Protein AF-0000000078794567 (afdb_homodimer)

InterPro domains:
  IPR002491 ABC transporter periplasmic binding domain [PF01497] (102-334)
  IPR002491 ABC transporter periplasmic binding domain [PS50983] (96-369)
  IPR050902 ABC Transporter Solute-Binding [PTHR30535] (88-381)

pLDDT: mean 87.35, std 18.37, range [18.69, 98.94]

Organism: Cecembia lonarensis (strain CCUG 58316 / KCTC 22772 / LW9) (NCBI:txid1225176)

Nearest PDB structures (foldseek):
  4hn9-assembly1_A  TM=7.621E-01  e=6.171E-12  Lachnospira eligens ATCC 27750
  5y8b-assembly1_A  TM=7.546E-01  e=1.770E-10  Roseiflexus sp. RS-1
  2rg7-assembly1_C  TM=8.162E-01  e=7.725E-09  Shigella dysenteriae
  5y8a-assembly2_B  TM=7.034E-01  e=7.920E-10  Burkholderia cenocepacia J2315
  6all-assembly1_A  TM=6.369E-01  e=7.026E-10  Bacillus anthracis str. 'Ames Ancestor'

Foldseek 3Di:
DDDDDDDDDPPPPPPPPPPPPVCPPDFPPLPFPWAWDDDDAADQKTWTDGDQKIKMWGQPLDPDGDGTAIEIEGAAPPGDDGDHDHLAYFYPQFQAEEEEFLQCQVLCVLLVNLLNYAEYAPPLQHFDPVNVVCVVVVRHDHQYDDPVSNLVVVLVVVGSAYEDEPDVDDCVSSVVCSVSRHHYHGDRLQLRLELLNLQLCSCVVCNSNVNNVSSVVLSVVLVVLQVVLLVLQVPDPDDAAEEEEFDDDPQWTKDAALSANVNNLCVSLRHNYQRNVGHDHGIDTHGPVVCCVRAQAGQAYEALDPQQALVSSCVVPVSVCSRPNSVVQRYKHQQPRAGPSGHQVCRNCCSNRVSLVSNLSNCSRPVPSPVPDDRDGMDGHHHD/DDDPDDDDDPPPPPVPPPPCPVCPPDFPPLPFPWAWDDDDAADQKTWIDGDQKIKMWGQPLDPDGDGTAIEIEGAAPPGDDGDHDHLAYFYPQFQAEEEEFLQCQVLCVLLVNLLNYAEYAPPLQHFDPVNVVCVVVVRHDHQYDDPVSNLVVVLVVVGSAYEDEPDVDDCVSSVVCSVSNHHYHGDRLQLRLELLNLQLCSCVVCNSNVNNVSSVVLSVVLVVLQVVLLVLQVPDPDDAAEEEEFDDDPQWTKDAALSANVNNLCVSLRHNYQRNVGHDHGIDTHGPVVCCVRAQAGQAYEALDPQQALVSSCVVPVSVCSRPNSVVQRYKHQQPRAGPSGHQVCRNCCSNRVSLVSNLSNCSRPVPSPVPDDRDGMDGHHHD

Radius of gyration: 31.12 Å; Cα contacts (8 Å, |Δi|>4): 1526; chains: 2; bounding box: 107×86×97 Å

Secondary structure (DSSP, 8-state):
--------------------------S----S-PEEE--SS--SEEEEE-SSEEEEEES-SSSS--PPEEEEEESSTTSPPPSS--SEEEESSP--EEES-GGGHHHHHHTT-GGGEEEES-GGG---HHHHHHHHTT-SEE--SSHHHHHHHHHHT--SEEEB--TT--THHHHHHHHTT-B--B--GGG--SHHHHHTTHHHHHHHTT-HHHHHHHHHHHHHHHHHHHHHHHT----PPEEEE-EEETTEEEEE-TTSHHHHHHHHTT-EETTTTS--SSEEEE-HHHHHHHHTT-SEEE--TT-SBHHHHHHH-GGGGGSHHHHTT-EEES-SSB-TTS-BHHHHHTTT-HHHHHHHHHHHH-GGGSTTPPPSS-EEPB--/--------------------------S----S--EEE--SS--SEEEEE-SSEEEEEES-SSSS--PPEEEEEESSTTS---SS--SEEEESSP--EEESSGGGHHHHHHTT-GGGEEEES-GGG---HHHHHHHHTT-SEE--SSHHHHHHHHHHT--SEEEB--TT--THHHHHHHHTT-B--B--GGG--SHHHHHTTHHHHHHHTT-HHHHHHHHHHHHHHHHHHHHHHHT----PPEEEE-EEETTEEEEE-TTSHHHHHHHHTT-EETTTTS--SSEEEE-HHHHHHHHTT-SEEE--TT-SBHHHHHHH-GGGGGSHHHHTT-EEES-SSB-TTS-BHHHHHTTT-HHHHHHHHHHHH-GGGSTTPPPSS-EEPB--

Sequence (768 aa):
MSGLLSKTILLIIFSISFLLFSCHAPPGKLDVDLEEIPMEFAKGFKVFQGNGYKLIEVSQAFPGSHEPFRYLIKEDKESDKPQGKFDAVITLPVEKVILTSTTHIPHLEYLDQSELLVGFPNLDLISSEKVRDLIAQNRIKDLGRGAQTNFELAVDLEPDLIMISTLGEDLRSLELFKQAGIAAPINGEYLEQHPLGRAEWVKFTGTLLGKWEKANSIFEAIKMAYLNASELIQDGENIKPTVISGIMYNDIWYAPGAESWGAQLLEAAGGDYIFKTQPGTGSLQLSYEYVLEKAQDASIWIGAADHKTLFDMGQADPRYQYFKAFQEGKVYTYTLKKGATGGIEYFELGYLRPDLILQDLIKILYPEQLPNYSLYFYTRLDEKMSGLLSKTILLIIFSISFLLFSCHAPPGKLDVDLEEIPMEFAKGFKVFQGNGYKLIEVSQAFPGSHEPFRYLIKEDKESDKPQGKFDAVITLPVEKVILTSTTHIPHLEYLDQSELLVGFPNLDLISSEKVRDLIAQNRIKDLGRGAQTNFELAVDLEPDLIMISTLGEDLRSLELFKQAGIAAPINGEYLEQHPLGRAEWVKFTGTLLGKWEKANSIFEAIKMAYLNASELIQDGENIKPTVISGIMYNDIWYAPGAESWGAQLLEAAGGDYIFKTQPGTGSLQLSYEYVLEKAQDASIWIGAADHKTLFDMGQADPRYQYFKAFQEGKVYTYTLKKGATGGIEYFELGYLRPDLILQDLIKILYPEQLPNYSLYFYTRLDEK

Solvent-accessible surface area (backbone atoms only — not comparable to full-atom values): 41104 Å² total; per-residue (Å²): 132,92,84,87,82,84,82,87,82,84,74,78,75,74,75,76,76,74,74,71,71,71,71,70,64,67,77,75,74,64,84,62,81,60,44,75,53,84,68,91,59,38,77,39,55,46,40,27,42,44,82,48,32,37,38,37,38,30,52,30,46,51,93,70,89,59,81,57,47,32,38,39,34,27,62,32,86,80,38,69,77,74,80,77,87,58,73,27,70,40,58,38,80,64,67,33,31,29,47,63,42,56,54,54,50,48,47,31,50,78,68,73,43,53,84,30,43,42,32,30,61,46,62,51,58,51,35,51,66,72,59,47,52,40,42,74,66,66,54,38,44,67,24,41,55,35,64,68,48,29,50,55,49,46,59,72,66,62,41,55,30,35,44,36,55,43,61,55,47,72,72,63,62,55,56,55,34,50,73,69,70,32,24,59,55,62,51,26,46,86,73,39,37,51,54,62,14,25,22,44,44,36,36,58,54,14,49,73,57,73,34,43,68,60,24,47,51,54,38,50,54,46,48,49,51,32,53,56,51,41,56,72,55,69,77,59,93,61,84,57,52,33,31,36,59,37,52,80,50,92,79,26,28,38,23,60,5,34,50,6,41,64,34,44,46,42,46,57,35,44,36,38,51,68,50,60,82,42,84,36,65,48,71,38,72,25,26,58,70,43,49,42,29,72,37,27,76,22,58,30,31,47,48,54,47,58,53,74,21,46,50,54,43,34,67,48,39,61,75,54,58,68,23,42,11,53,68,69,51,37,32,27,21,50,62,58,38,59,22,95,62,66,10,46,35,45,69,24,43,34,51,57,40,38,33,57,54,35,47,32,46,27,34,70,74,37,45,80,81,38,70,85,65,73,66,64,38,47,39,71,37,40,64,115,136,75,94,80,74,93,82,86,82,82,76,78,76,75,75,76,76,72,74,72,71,70,70,70,66,65,77,75,74,63,84,62,82,61,44,76,53,85,68,91,60,39,76,39,52,48,40,27,44,43,81,51,30,37,39,37,37,31,50,30,44,50,93,68,90,61,80,56,45,34,37,40,34,25,62,32,86,80,37,68,78,75,80,78,87,59,76,27,71,38,58,38,79,63,68,32,32,28,49,63,44,56,55,54,49,47,47,30,51,77,67,72,42,53,83,28,45,40,32,30,60,47,64,52,57,52,35,54,63,70,58,48,51,39,44,75,67,66,54,39,44,65,26,41,54,35,64,66,49,29,50,56,49,46,57,73,65,63,41,55,31,35,44,36,55,43,62,56,49,70,71,63,61,55,55,53,34,50,73,69,69,32,24,58,55,64,53,27,45,87,73,39,36,50,54,61,14,26,22,44,45,36,37,57,55,15,48,73,57,74,33,43,68,60,25,48,52,54,38,50,53,45,48,49,51,30,53,56,51,40,56,72,54,69,78,58,92,61,83,56,53,34,28,37,60,39,51,80,50,90,78,28,28,38,22,61,6,34,51,5,41,64,35,45,45,41,46,57,36,46,36,38,51,67,48,59,83,41,82,36,66,47,73,38,72,27,26,57,70,43,50,42,30,72,38,27,75,22,57,31,31,47,48,53,46,58,54,74,20,46,50,54,43,34,66,50,38,60,75,54,58,69,23,43,11,53,69,70,50,37,31,27,22,50,62,58,37,59,21,94,62,65,11,47,36,44,70,22,43,33,53,59,40,39,34,57,53,35,48,30,46,26,32,72,75,38,45,80,82,38,72,86,63,73,67,63,35,48,37,71,37,40,65,116

Structure (mmCIF, N/CA/C/O backbone):
data_AF-0000000078794567-model_v1
#
loop_
_entity.id
_entity.type
_entity.pdbx_description
1 polymer 'ABC-type Fe3+-citrate transport system, periplasmic component'
#
loop_
_atom_site.group_PDB
_atom_site.id
_atom_site.type_symbol
_atom_site.label_atom_id
_atom_site.label_alt_id
_atom_site.label_comp_id
_atom_site.label_asym_id
_atom_site.label_entity_id
_atom_site.label_seq_id
_atom_site.pdbx_PDB_ins_code
_atom_site.Cartn_x
_atom_site.Cartn_y
_atom_site.Cartn_z
_atom_site.occupancy
_atom_site.B_iso_or_equiv
_atom_site.auth_seq_id
_atom_site.auth_comp_id
_atom_site.auth_asym_id
_atom_site.auth_atom_id
_atom_site.pdbx_PDB_model_num
ATOM 1 N N . MET A 1 1 ? 67.062 -37.75 40.406 1 19.44 1 MET A N 1
ATOM 2 C CA . MET A 1 1 ? 66.938 -37 41.656 1 19.44 1 MET A CA 1
ATOM 3 C C . MET A 1 1 ? 65.5 -36.5 41.812 1 19.44 1 MET A C 1
ATOM 5 O O . MET A 1 1 ? 64.75 -36.469 40.844 1 19.44 1 MET A O 1
ATOM 9 N N . SER A 1 2 ? 65.438 -35.344 42.5 1 19.73 2 SER A N 1
ATOM 10 C CA . SER A 1 2 ? 64.5 -34.938 43.5 1 19.73 2 SER A CA 1
ATOM 11 C C . SER A 1 2 ? 63.094 -34.719 42.938 1 19.73 2 SER A C 1
ATOM 13 O O . SER A 1 2 ? 62.969 -34.531 41.719 1 19.73 2 SER A O 1
ATOM 15 N N . GLY A 1 3 ? 62.125 -34.375 43.781 1 19.98 3 GLY A N 1
ATOM 16 C CA . GLY A 1 3 ? 60.875 -34.531 44.5 1 19.98 3 GLY A CA 1
ATOM 17 C C . GLY A 1 3 ? 59.75 -33.688 43.906 1 19.98 3 GLY A C 1
ATOM 18 O O . GLY A 1 3 ? 58.688 -34.219 43.625 1 19.98 3 GLY A O 1
ATOM 19 N N . LEU A 1 4 ? 59.531 -32.562 44.688 1 22.3 4 LEU A N 1
ATOM 20 C CA . LEU A 1 4 ? 58.406 -31.969 45.406 1 22.3 4 LEU A CA 1
ATOM 21 C C . LEU A 1 4 ? 57.531 -31.156 44.438 1 22.3 4 LEU A C 1
ATOM 23 O O . LEU A 1 4 ? 58 -30.203 43.812 1 22.3 4 LEU A O 1
ATOM 27 N N . LEU A 1 5 ? 56.375 -31.672 44.031 1 24.12 5 LEU A N 1
ATOM 28 C CA . LEU A 1 5 ? 55.062 -31.547 43.406 1 24.12 5 LEU A CA 1
ATOM 29 C C . LEU A 1 5 ? 54.344 -30.281 43.875 1 24.12 5 LEU A C 1
ATOM 31 O O . LEU A 1 5 ? 53.969 -30.172 45.031 1 24.12 5 LEU A O 1
ATOM 35 N N . SER A 1 6 ? 54.812 -29.094 43.469 1 23.38 6 SER A N 1
ATOM 36 C CA . SER A 1 6 ? 54.469 -27.719 43.781 1 23.38 6 SER A CA 1
ATOM 37 C C . SER A 1 6 ? 52.969 -27.531 43.938 1 23.38 6 SER A C 1
ATOM 39 O O . SER A 1 6 ? 52.188 -28.125 43.219 1 23.38 6 SER A O 1
ATOM 41 N N . LYS A 1 7 ? 52.469 -26.719 45 1 22.36 7 LYS A N 1
ATOM 42 C CA . LYS A 1 7 ? 51.438 -26.234 45.906 1 22.36 7 LYS A CA 1
ATOM 43 C C . LYS A 1 7 ? 50.219 -25.75 45.156 1 22.36 7 LYS A C 1
ATOM 45 O O . LYS A 1 7 ? 49.094 -26.156 45.438 1 22.36 7 LYS A O 1
ATOM 50 N N . THR A 1 8 ? 50.094 -24.359 44.875 1 22.56 8 THR A N 1
ATOM 51 C CA . THR A 1 8 ? 49.219 -23.406 45.531 1 22.56 8 THR A CA 1
ATOM 52 C C . THR A 1 8 ? 47.844 -23.391 44.875 1 22.56 8 THR A C 1
ATOM 54 O O . THR A 1 8 ? 47.688 -23.844 43.75 1 22.56 8 THR A O 1
ATOM 57 N N . ILE A 1 9 ? 46.969 -22.203 45.219 1 24.5 9 ILE A N 1
ATOM 58 C CA . ILE A 1 9 ? 45.75 -21.641 45.781 1 24.5 9 ILE A CA 1
ATOM 59 C C . ILE A 1 9 ? 44.75 -21.297 44.688 1 24.5 9 ILE A C 1
ATOM 61 O O . ILE A 1 9 ? 45.031 -20.453 43.812 1 24.5 9 ILE A O 1
ATOM 65 N N . LEU A 1 10 ? 44.125 -22.312 44.094 1 26.8 10 LEU A N 1
ATOM 66 C CA . LEU A 1 10 ? 42.969 -22.234 43.219 1 26.8 10 LEU A CA 1
ATOM 67 C C . LEU A 1 10 ? 41.906 -21.281 43.781 1 26.8 10 LEU A C 1
ATOM 69 O O . LEU A 1 10 ? 41.188 -21.641 44.75 1 26.8 10 LEU A O 1
ATOM 73 N N . LEU A 1 11 ? 42.344 -19.969 44.125 1 25.52 11 LEU A N 1
ATOM 74 C CA . LEU A 1 11 ? 41.344 -19.031 44.656 1 25.52 11 LEU A CA 1
ATOM 75 C C . LEU A 1 11 ? 40.125 -18.969 43.75 1 25.52 11 LEU A C 1
ATOM 77 O O . LEU A 1 11 ? 40.219 -18.844 42.531 1 25.52 11 LEU A O 1
ATOM 81 N N . ILE A 1 12 ? 39.031 -19.5 44.312 1 29.25 12 ILE A N 1
ATOM 82 C CA . ILE A 1 12 ? 37.594 -19.547 44.031 1 29.25 12 ILE A CA 1
ATOM 83 C C . ILE A 1 12 ? 37.062 -18.141 43.75 1 29.25 12 ILE A C 1
ATOM 85 O O . ILE A 1 12 ? 36.938 -17.312 44.656 1 29.25 12 ILE A O 1
ATOM 89 N N . ILE A 1 13 ? 37.625 -17.375 42.75 1 30.06 13 ILE A N 1
ATOM 90 C CA . ILE A 1 13 ? 37.062 -16.031 42.531 1 30.06 13 ILE A CA 1
ATOM 91 C C . ILE A 1 13 ? 35.594 -16.141 42.219 1 30.06 13 ILE A C 1
ATOM 93 O O . ILE A 1 13 ? 35.188 -16.734 41.219 1 30.06 13 ILE A O 1
ATOM 97 N N . PHE A 1 14 ? 34.75 -16.344 43.281 1 31.16 14 PHE A N 1
ATOM 98 C CA . PHE A 1 14 ? 33.312 -16.156 43.281 1 31.16 14 PHE A CA 1
ATOM 99 C C . PHE A 1 14 ? 32.906 -14.844 42.625 1 31.16 14 PHE A C 1
ATOM 101 O O . PHE A 1 14 ? 33.156 -13.766 43.188 1 31.16 14 PHE A O 1
ATOM 108 N N . SER A 1 15 ? 33.156 -14.695 41.344 1 29.98 15 SER A N 1
ATOM 109 C CA . SER A 1 15 ? 32.719 -13.484 40.656 1 29.98 15 SER A CA 1
ATOM 110 C C . SER A 1 15 ? 31.25 -13.18 40.906 1 29.98 15 SER A C 1
ATOM 112 O O . SER A 1 15 ? 30.391 -14.016 40.625 1 29.98 15 SER A O 1
ATOM 114 N N . ILE A 1 16 ? 30.922 -12.414 42 1 33.38 16 ILE A N 1
ATOM 115 C CA . ILE A 1 16 ? 29.688 -11.734 42.344 1 33.38 16 ILE A CA 1
ATOM 116 C C . ILE A 1 16 ? 29.125 -11.023 41.125 1 33.38 16 ILE A C 1
ATOM 118 O O . ILE A 1 16 ? 29.75 -10.117 40.562 1 33.38 16 ILE A O 1
ATOM 122 N N . SER A 1 17 ? 28.531 -11.852 40.25 1 32.5 17 SER A N 1
ATOM 123 C CA . SER A 1 17 ? 27.719 -11.289 39.156 1 32.5 17 SER A CA 1
ATOM 124 C C . SER A 1 17 ? 26.797 -10.18 39.688 1 32.5 17 SER A C 1
ATOM 126 O O . SER A 1 17 ? 25.906 -10.438 40.5 1 32.5 17 SER A O 1
ATOM 128 N N . PHE A 1 18 ? 27.344 -8.953 39.969 1 33.22 18 PHE A N 1
ATOM 129 C CA . PHE A 1 18 ? 26.562 -7.758 40.25 1 33.22 18 PHE A CA 1
ATOM 130 C C . PHE A 1 18 ? 25.453 -7.598 39.219 1 33.22 18 PHE A C 1
ATOM 132 O O . PHE A 1 18 ? 25.719 -7.355 38.031 1 33.22 18 PHE A O 1
ATOM 139 N N . LEU A 1 19 ? 24.406 -8.375 39.438 1 33.16 19 LEU A N 1
ATOM 140 C CA . LEU A 1 19 ? 23.125 -8.047 38.812 1 33.16 19 LEU A CA 1
ATOM 141 C C . LEU A 1 19 ? 22.844 -6.551 38.906 1 33.16 19 LEU A C 1
ATOM 143 O O . LEU A 1 19 ? 22.594 -6.031 40 1 33.16 19 LEU A O 1
ATOM 147 N N . LEU A 1 20 ? 23.641 -5.73 38.156 1 32.75 20 LEU A N 1
ATOM 148 C CA . LEU A 1 20 ? 23.203 -4.348 38.031 1 32.75 20 LEU A CA 1
ATOM 149 C C . LEU A 1 20 ? 21.734 -4.285 37.594 1 32.75 20 LEU A C 1
ATOM 151 O O . LEU A 1 20 ? 21.391 -4.621 36.469 1 32.75 20 LEU A O 1
ATOM 155 N N . PHE A 1 21 ? 20.844 -4.727 38.531 1 34.91 21 PHE A N 1
ATOM 156 C CA . PHE A 1 21 ? 19.5 -4.195 38.344 1 34.91 21 PHE A CA 1
ATOM 157 C C . PHE A 1 21 ? 19.547 -2.711 38 1 34.91 21 PHE A C 1
ATOM 159 O O . PHE A 1 21 ? 19.922 -1.882 38.844 1 34.91 21 PHE A O 1
ATOM 166 N N . SER A 1 22 ? 19.953 -2.445 36.75 1 34.28 22 SER A N 1
ATOM 167 C CA . SER A 1 22 ? 19.719 -1.083 36.281 1 34.28 22 SER A CA 1
ATOM 168 C C . SER A 1 22 ? 18.344 -0.588 36.719 1 34.28 22 SER A C 1
ATOM 170 O O . SER A 1 22 ? 17.328 -1.187 36.344 1 34.28 22 SER A O 1
ATOM 172 N N . CYS A 1 23 ? 18.219 -0.195 38 1 35.28 23 CYS A N 1
ATOM 173 C CA . CYS A 1 23 ? 17.109 0.668 38.375 1 35.28 23 CYS A CA 1
ATOM 174 C C . CYS A 1 23 ? 16.797 1.663 37.25 1 35.28 23 CYS A C 1
ATOM 176 O O . CYS A 1 23 ? 17.5 2.666 37.094 1 35.28 23 CYS A O 1
ATOM 178 N N . HIS A 1 24 ? 16.516 1.134 36.094 1 33.66 24 HIS A N 1
ATOM 179 C CA . HIS A 1 24 ? 15.875 2.172 35.281 1 33.66 24 HIS A CA 1
ATOM 180 C C . HIS A 1 24 ? 14.914 3.006 36.125 1 33.66 24 HIS A C 1
ATOM 182 O O . HIS A 1 24 ? 13.914 2.49 36.625 1 33.66 24 HIS A O 1
ATOM 188 N N . ALA A 1 25 ? 15.43 3.941 36.906 1 35.47 25 ALA A N 1
ATOM 189 C CA . ALA A 1 25 ? 14.57 4.891 37.594 1 35.47 25 ALA A CA 1
ATOM 190 C C . ALA A 1 25 ? 13.328 5.23 36.781 1 35.47 25 ALA A C 1
ATOM 192 O O . ALA A 1 25 ? 13.422 5.453 35.594 1 35.47 25 ALA A O 1
ATOM 193 N N . PRO A 1 26 ? 12.156 4.805 37.281 1 40.25 26 PRO A N 1
ATOM 194 C CA . PRO A 1 26 ? 10.984 5.336 36.594 1 40.25 26 PRO A CA 1
ATOM 195 C C . PRO A 1 26 ? 11.195 6.77 36.094 1 40.25 26 PRO A C 1
ATOM 197 O O . PRO A 1 26 ? 12.008 7.508 36.656 1 40.25 26 PRO A O 1
ATOM 200 N N . PRO A 1 27 ? 10.938 7.105 34.906 1 40.16 27 PRO A N 1
ATOM 201 C CA . PRO A 1 27 ? 11.047 8.531 34.562 1 40.16 27 PRO A CA 1
ATOM 202 C C . PRO A 1 27 ? 10.656 9.438 35.719 1 40.16 27 PRO A C 1
ATOM 204 O O . PRO A 1 27 ? 9.867 9.047 36.562 1 40.16 27 PRO A O 1
ATOM 207 N N . GLY A 1 28 ? 11.617 10.195 36.281 1 39 28 GLY A N 1
ATOM 208 C CA . GLY A 1 28 ? 11.422 11.133 37.375 1 39 28 GLY A CA 1
ATOM 209 C C . GLY A 1 28 ? 10.008 11.672 37.438 1 39 28 GLY A C 1
ATOM 210 O O . GLY A 1 28 ? 9.469 12.172 36.469 1 39 28 GLY A O 1
ATOM 211 N N . LYS A 1 29 ? 9.18 11.156 38.312 1 45.62 29 LYS A N 1
ATOM 212 C CA . LYS A 1 29 ? 7.926 11.805 38.656 1 45.62 29 LYS A CA 1
ATOM 213 C C . LYS A 1 29 ? 8.094 13.32 38.75 1 45.62 29 LYS A C 1
ATOM 215 O O . LYS A 1 29 ? 8.977 13.82 39.438 1 45.62 29 LYS A O 1
ATOM 220 N N . LEU A 1 30 ? 7.906 13.984 37.594 1 51.41 30 LEU A N 1
ATOM 221 C CA . LEU A 1 30 ? 7.766 15.43 37.75 1 51.41 30 LEU A CA 1
ATOM 222 C C . LEU A 1 30 ? 7.023 15.781 39.031 1 51.41 30 LEU A C 1
ATOM 224 O O . LEU A 1 30 ? 5.891 15.344 39.25 1 51.41 30 LEU A O 1
ATOM 228 N N . ASP A 1 31 ? 7.621 15.953 40.062 1 47.97 31 ASP A N 1
ATOM 229 C CA . ASP A 1 31 ? 7.125 16.422 41.375 1 47.97 31 ASP A CA 1
ATOM 230 C C . ASP A 1 31 ? 6.312 17.703 41.219 1 47.97 31 ASP A C 1
ATOM 232 O O . ASP A 1 31 ? 6.133 18.453 42.188 1 47.97 31 ASP A O 1
ATOM 236 N N . VAL A 1 32 ? 6.234 18.328 40 1 58.25 32 VAL A N 1
ATOM 237 C CA . VAL A 1 32 ? 5.645 19.656 40 1 58.25 32 VAL A CA 1
ATOM 238 C C . VAL A 1 32 ? 4.137 19.562 39.781 1 58.25 32 VAL A C 1
ATOM 240 O O . VAL A 1 32 ? 3.641 18.562 39.25 1 58.25 32 VAL A O 1
ATOM 243 N N . ASP A 1 33 ? 3.365 20.344 40.5 1 75.12 33 ASP A N 1
ATOM 244 C CA . ASP A 1 33 ? 1.924 20.562 40.438 1 75.12 33 ASP A CA 1
ATOM 245 C C . ASP A 1 33 ? 1.47 20.781 39 1 75.12 33 ASP A C 1
ATOM 247 O O . ASP A 1 33 ? 1.501 21.906 38.5 1 75.12 33 ASP A O 1
ATOM 251 N N . LEU A 1 34 ? 1.447 19.781 38.188 1 87.56 34 LEU A N 1
ATOM 252 C CA . LEU A 1 34 ? 0.958 19.828 36.812 1 87.56 34 LEU A CA 1
ATOM 253 C C . LEU A 1 34 ? -0.51 19.422 36.719 1 87.56 34 LEU A C 1
ATOM 255 O O . LEU A 1 34 ? -0.924 18.469 37.406 1 87.56 34 LEU A O 1
ATOM 259 N N . GLU A 1 35 ? -1.29 20.281 36.062 1 94.25 35 GLU A N 1
ATOM 260 C CA . GLU A 1 35 ? -2.684 19.953 35.781 1 94.25 35 GLU A CA 1
ATOM 261 C C . GLU A 1 35 ? -2.869 19.547 34.344 1 94.25 35 GLU A C 1
ATOM 263 O O . GLU A 1 35 ? -2.562 20.328 33.438 1 94.25 35 GLU A O 1
ATOM 268 N N . GLU A 1 36 ? -3.352 18.344 34.125 1 96.38 36 GLU A N 1
ATOM 269 C CA . GLU A 1 36 ? -3.582 17.875 32.75 1 96.38 36 GLU A CA 1
ATOM 270 C C . GLU A 1 36 ? -4.785 18.578 32.125 1 96.38 36 GLU A C 1
ATOM 272 O O . GLU A 1 36 ? -5.832 18.719 32.781 1 96.38 36 GLU A O 1
ATOM 277 N N . ILE A 1 37 ? -4.641 19.109 30.969 1 97.44 37 ILE A N 1
ATOM 278 C CA . ILE A 1 37 ? -5.734 19.625 30.156 1 97.44 37 ILE A CA 1
ATOM 279 C C . ILE A 1 37 ? -6.254 18.531 29.234 1 97.44 37 ILE A C 1
ATOM 281 O O . ILE A 1 37 ? -5.57 18.125 28.297 1 97.44 37 ILE A O 1
ATOM 285 N N . PRO A 1 38 ? -7.422 18.062 29.391 1 96.06 38 PRO A N 1
ATOM 286 C CA . PRO A 1 38 ? -7.898 16.875 28.688 1 96.06 38 PRO A CA 1
ATOM 287 C C . PRO A 1 38 ? -8.148 17.125 27.203 1 96.06 38 PRO A C 1
ATOM 289 O O . PRO A 1 38 ? -8.688 18.172 26.844 1 96.06 38 PRO A O 1
ATOM 292 N N . MET A 1 39 ? -7.691 16.219 26.375 1 98.06 39 MET A N 1
ATOM 293 C CA . MET A 1 39 ? -8.102 16.125 24.984 1 98.06 39 MET A CA 1
ATOM 294 C C . MET A 1 39 ? -9.391 15.328 24.844 1 98.06 39 MET A C 1
ATOM 296 O O . MET A 1 39 ? -9.703 14.492 25.688 1 98.06 39 MET A O 1
ATOM 300 N N . GLU A 1 40 ? -10.125 15.625 23.812 1 98.25 40 GLU A N 1
ATOM 301 C CA . GLU A 1 40 ? -11.414 14.945 23.656 1 98.25 40 GLU A CA 1
ATOM 302 C C . GLU A 1 40 ? -11.281 13.719 22.75 1 98.25 40 GLU A C 1
ATOM 304 O O . GLU A 1 40 ? -11.898 12.688 23 1 98.25 40 GLU A O 1
ATOM 309 N N . PHE A 1 41 ? -10.492 13.812 21.719 1 98.38 41 PHE A N 1
ATOM 310 C CA . PHE A 1 41 ? -10.43 12.742 20.734 1 98.38 41 PHE A CA 1
ATOM 311 C C . PHE A 1 41 ? -8.992 12.305 20.5 1 98.38 41 PHE A C 1
ATOM 313 O O . PHE A 1 41 ? -8.719 11.117 20.281 1 98.38 41 PHE A O 1
ATOM 320 N N . ALA A 1 42 ? -8.047 13.258 20.531 1 98.5 42 ALA A N 1
ATOM 321 C CA . ALA A 1 42 ? -6.645 12.953 20.25 1 98.5 42 ALA A CA 1
ATOM 322 C C . ALA A 1 42 ? -6.059 12.023 21.312 1 98.5 42 ALA A C 1
ATOM 324 O O . ALA A 1 42 ? -6.289 12.219 22.516 1 98.5 42 ALA A O 1
ATOM 325 N N . LYS A 1 43 ? -5.285 11.055 20.875 1 97.5 43 LYS A N 1
ATOM 326 C CA . LYS A 1 43 ? -4.691 10.086 21.781 1 97.5 43 LYS A CA 1
ATOM 327 C C . LYS A 1 43 ? -3.17 10.195 21.797 1 97.5 43 LYS A C 1
ATOM 329 O O . LYS A 1 43 ? -2.51 9.711 22.719 1 97.5 43 LYS A O 1
ATOM 334 N N . GLY A 1 44 ? -2.645 10.852 20.812 1 98.06 44 GLY A N 1
ATOM 335 C CA . GLY A 1 44 ? -1.212 10.773 20.562 1 98.06 44 GLY A CA 1
ATOM 336 C C . GLY A 1 44 ? -0.42 11.789 21.375 1 98.06 44 GLY A C 1
ATOM 337 O O . GLY A 1 44 ? 0.812 11.742 21.391 1 98.06 44 GLY A O 1
ATOM 338 N N . PHE A 1 45 ? -1.164 12.742 22.062 1 98.5 45 PHE A N 1
ATOM 339 C CA . PHE A 1 45 ? -0.455 13.711 22.891 1 98.5 45 PHE A CA 1
ATOM 340 C C . PHE A 1 45 ? -1.314 14.156 24.062 1 98.5 45 PHE A C 1
ATOM 342 O O . PHE A 1 45 ? -2.527 13.938 24.078 1 98.5 45 PHE A O 1
ATOM 349 N N . LYS A 1 46 ? -0.611 14.695 25.031 1 98.44 46 LYS A N 1
ATOM 350 C CA . LYS A 1 46 ? -1.228 15.297 26.219 1 98.44 46 LYS A CA 1
ATOM 351 C C . LYS A 1 46 ? -0.621 16.672 26.516 1 98.44 46 LYS A C 1
ATOM 353 O O . LYS A 1 46 ? 0.519 16.938 26.125 1 98.44 46 LYS A O 1
ATOM 358 N N . VAL A 1 47 ? -1.439 17.5 27.156 1 98.38 47 VAL A N 1
ATOM 359 C CA . VAL A 1 47 ? -0.985 18.828 27.578 1 98.38 47 VAL A CA 1
ATOM 360 C C . VAL A 1 47 ? -1.211 19 29.078 1 98.38 47 VAL A C 1
ATOM 362 O O . VAL A 1 47 ? -2.26 18.625 29.594 1 98.38 47 VAL A O 1
ATOM 365 N N . PHE A 1 48 ? -0.189 19.531 29.672 1 97.19 48 PHE A N 1
ATOM 366 C CA . PHE A 1 48 ? -0.247 19.828 31.094 1 97.19 48 PHE A CA 1
ATOM 367 C C . PHE A 1 48 ? 0.034 21.312 31.344 1 97.19 48 PHE A C 1
ATOM 369 O O . PHE A 1 48 ? 0.901 21.906 30.703 1 97.19 48 PHE A O 1
ATOM 376 N N . GLN A 1 49 ? -0.789 21.891 32.312 1 96.12 49 GLN A N 1
ATOM 377 C CA . GLN A 1 49 ? -0.567 23.266 32.719 1 96.12 49 GLN A CA 1
ATOM 378 C C . GLN A 1 49 ? 0.241 23.328 34 1 96.12 49 GLN A C 1
ATOM 380 O O . GLN A 1 49 ? -0.119 22.688 35 1 96.12 49 GLN A O 1
ATOM 385 N N . GLY A 1 50 ? 1.362 24.031 33.969 1 93.31 50 GLY A N 1
ATOM 386 C CA . GLY A 1 50 ? 2.135 24.375 35.125 1 93.31 50 GLY A CA 1
ATOM 387 C C . GLY A 1 50 ? 2.096 25.859 35.469 1 93.31 50 GLY A C 1
ATOM 388 O O . GLY A 1 50 ? 1.253 26.594 34.969 1 93.31 50 GLY A O 1
ATOM 389 N N . ASN A 1 51 ? 2.938 26.172 36.469 1 91.88 51 ASN A N 1
ATOM 390 C CA . ASN A 1 51 ? 3.049 27.578 36.812 1 91.88 51 ASN A CA 1
ATOM 391 C C . ASN A 1 51 ? 3.982 28.328 35.875 1 91.88 51 ASN A C 1
ATOM 393 O O . ASN A 1 51 ? 5.199 28.312 36.062 1 91.88 51 ASN A O 1
ATOM 397 N N . GLY A 1 52 ? 3.395 29.047 34.969 1 93.31 52 GLY A N 1
ATOM 398 C CA . GLY A 1 52 ? 4.172 29.844 34.031 1 93.31 52 GLY A CA 1
ATOM 399 C C . GLY A 1 52 ? 4.656 29.047 32.844 1 93.31 52 GLY A C 1
ATOM 400 O O . GLY A 1 52 ? 5.527 29.5 32.094 1 93.31 52 GLY A O 1
ATOM 401 N N . TYR A 1 53 ? 4.168 27.812 32.656 1 95.81 53 TYR A N 1
ATOM 402 C CA . TYR A 1 53 ? 4.578 26.984 31.531 1 95.81 53 TYR A CA 1
ATOM 403 C C . TYR A 1 53 ? 3.533 25.922 31.219 1 95.81 53 TYR A C 1
ATOM 405 O O . TYR A 1 53 ? 2.615 25.703 32.031 1 95.81 53 TYR A O 1
ATOM 413 N N . LYS A 1 54 ? 3.68 25.375 30.047 1 96.94 54 LYS A N 1
ATOM 414 C CA . LYS A 1 54 ? 2.965 24.156 29.672 1 96.94 54 LYS A CA 1
ATOM 415 C C . LYS A 1 54 ? 3.934 23.047 29.297 1 96.94 54 LYS A C 1
ATOM 417 O O . LYS A 1 54 ? 5.082 23.312 28.922 1 96.94 54 LYS A O 1
ATOM 422 N N . LEU A 1 55 ? 3.428 21.844 29.547 1 97.25 55 LEU A N 1
ATOM 423 C CA . LEU A 1 55 ? 4.164 20.656 29.141 1 97.25 55 LEU A CA 1
ATOM 424 C C . LEU A 1 55 ? 3.352 19.812 28.172 1 97.25 55 LEU A C 1
ATOM 426 O O . LEU A 1 55 ? 2.17 19.547 28.406 1 97.25 55 LEU A O 1
ATOM 430 N N . ILE A 1 56 ? 3.973 19.469 27 1 98.5 56 ILE A N 1
ATOM 431 C CA . ILE A 1 56 ? 3.365 18.531 26.062 1 98.5 56 ILE A CA 1
ATOM 432 C C . ILE A 1 56 ? 4.078 17.188 26.141 1 98.5 56 ILE A C 1
ATOM 434 O O . ILE A 1 56 ? 5.309 17.125 26.141 1 98.5 56 ILE A O 1
ATOM 438 N N . GLU A 1 57 ? 3.338 16.156 26.234 1 98.31 57 GLU A N 1
ATOM 439 C CA . GLU A 1 57 ? 3.855 14.805 26.078 1 98.31 57 GLU A CA 1
ATOM 440 C C . GLU A 1 57 ? 3.295 14.133 24.828 1 98.31 57 GLU A C 1
ATOM 442 O O . GLU A 1 57 ? 2.078 13.984 24.703 1 98.31 57 GLU A O 1
ATOM 447 N N . VAL A 1 58 ? 4.199 13.742 23.922 1 98.12 58 VAL A N 1
ATOM 448 C CA . VAL A 1 58 ? 3.789 13.055 22.703 1 98.12 58 VAL A CA 1
ATOM 449 C C . VAL A 1 58 ? 4.062 11.562 22.828 1 98.12 58 VAL A C 1
ATOM 451 O O . VAL A 1 58 ? 5.219 11.133 22.797 1 98.12 58 VAL A O 1
ATOM 454 N N . SER A 1 59 ? 3.004 10.789 22.891 1 97.69 59 SER A N 1
ATOM 455 C CA . SER A 1 59 ? 3.125 9.344 23.078 1 97.69 59 SER A CA 1
ATOM 456 C C . SER A 1 59 ? 3.082 8.609 21.75 1 97.69 59 SER A C 1
ATOM 458 O O . SER A 1 59 ? 3.488 7.445 21.672 1 97.69 59 SER A O 1
ATOM 460 N N . GLN A 1 60 ? 2.559 9.227 20.688 1 94.94 60 GLN A N 1
ATOM 461 C CA . GLN A 1 60 ? 2.52 8.641 19.359 1 94.94 60 GLN A CA 1
ATOM 462 C C . GLN A 1 60 ? 3.229 9.539 18.344 1 94.94 60 GLN A C 1
ATOM 464 O O . GLN A 1 60 ? 2.588 10.117 17.453 1 94.94 60 GLN A O 1
ATOM 469 N N . ALA A 1 61 ? 4.496 9.492 18.453 1 93.44 61 ALA A N 1
ATOM 470 C CA . ALA A 1 61 ? 5.34 10.297 17.578 1 93.44 61 ALA A CA 1
ATOM 471 C C . ALA A 1 61 ? 5.594 9.57 16.25 1 93.44 61 ALA A C 1
ATOM 473 O O . ALA A 1 61 ? 5.734 10.211 15.203 1 93.44 61 ALA A O 1
ATOM 474 N N . PHE A 1 62 ? 5.688 8.297 16.297 1 88.31 62 PHE A N 1
ATOM 475 C CA . PHE A 1 62 ? 5.887 7.391 15.18 1 88.31 62 PHE A CA 1
ATOM 476 C C . PHE A 1 62 ? 5.363 6 15.508 1 88.31 62 PHE A C 1
ATOM 478 O O . PHE A 1 62 ? 5.035 5.711 16.656 1 88.31 62 PHE A O 1
ATOM 485 N N . PRO A 1 63 ? 5.172 5.227 14.438 1 82.31 63 PRO A N 1
ATOM 486 C CA . PRO A 1 63 ? 4.617 3.902 14.727 1 82.31 63 PRO A CA 1
ATOM 487 C C . PRO A 1 63 ? 5.453 3.111 15.727 1 82.31 63 PRO A C 1
ATOM 489 O O . PRO A 1 63 ? 6.684 3.189 15.703 1 82.31 63 PRO A O 1
ATOM 492 N N . GLY A 1 64 ? 4.754 2.297 16.531 1 81.25 64 GLY A N 1
ATOM 493 C CA . GLY A 1 64 ? 5.422 1.501 17.547 1 81.25 64 GLY A CA 1
ATOM 494 C C . GLY A 1 64 ? 5.418 2.154 18.922 1 81.25 64 GLY A C 1
ATOM 495 O O . GLY A 1 64 ? 4.918 3.271 19.078 1 81.25 64 GLY A O 1
ATOM 496 N N . SER A 1 65 ? 5.844 1.429 19.891 1 87.06 65 SER A N 1
ATOM 497 C CA . SER A 1 65 ? 5.875 1.932 21.266 1 87.06 65 SER A CA 1
ATOM 498 C C . SER A 1 65 ? 7.176 2.674 21.562 1 87.06 65 SER A C 1
ATOM 500 O O . SER A 1 65 ? 8.242 2.262 21.109 1 87.06 65 SER A O 1
ATOM 502 N N . HIS A 1 66 ? 7.094 3.801 22.219 1 91.06 66 HIS A N 1
ATOM 503 C CA . HIS A 1 66 ? 8.234 4.578 22.688 1 91.06 66 HIS A CA 1
ATOM 504 C C . HIS A 1 66 ? 7.879 5.402 23.906 1 91.06 66 HIS A C 1
ATOM 506 O O . HIS A 1 66 ? 6.699 5.598 24.219 1 91.06 66 HIS A O 1
ATOM 512 N N . GLU A 1 67 ? 8.945 5.742 24.641 1 94.12 67 GLU A N 1
ATOM 513 C CA . GLU A 1 67 ? 8.703 6.723 25.688 1 94.12 67 GLU A CA 1
ATOM 514 C C . GLU A 1 67 ? 8.188 8.039 25.109 1 94.12 67 GLU A C 1
ATOM 516 O O . GLU A 1 67 ? 8.625 8.469 24.047 1 94.12 67 GLU A O 1
ATOM 521 N N . PRO A 1 68 ? 7.254 8.609 25.812 1 96.88 68 PRO A N 1
ATOM 522 C CA . PRO A 1 68 ? 6.738 9.883 25.297 1 96.88 68 PRO A CA 1
ATOM 523 C C . PRO A 1 68 ? 7.816 10.953 25.188 1 96.88 68 PRO A C 1
ATOM 525 O O . PRO A 1 68 ? 8.711 11.031 26.031 1 96.88 68 PRO A O 1
ATOM 528 N N . PHE A 1 69 ? 7.773 11.68 24.125 1 96.75 69 PHE A N 1
ATOM 529 C CA . PHE A 1 69 ? 8.578 12.883 24 1 96.75 69 PHE A CA 1
ATOM 530 C C . PHE A 1 69 ? 7.984 14.023 24.812 1 96.75 69 PHE A C 1
ATOM 532 O O . PHE A 1 69 ? 6.766 14.195 24.859 1 96.75 69 PHE A O 1
ATOM 539 N N . ARG A 1 70 ? 8.859 14.789 25.484 1 97.25 70 ARG A N 1
ATOM 540 C CA . ARG A 1 70 ? 8.406 15.859 26.375 1 97.25 70 ARG A CA 1
ATOM 541 C C . ARG A 1 70 ? 8.906 17.219 25.891 1 97.25 70 ARG A C 1
ATOM 543 O O . ARG A 1 70 ? 10.109 17.422 25.719 1 97.25 70 ARG A O 1
ATOM 550 N N . TYR A 1 71 ? 7.965 18.141 25.734 1 97.88 71 TYR A N 1
ATOM 551 C CA . TYR A 1 71 ? 8.281 19.5 25.297 1 97.88 71 TYR A CA 1
ATOM 552 C C . TYR A 1 71 ? 7.793 20.531 26.312 1 97.88 71 TYR A C 1
ATOM 554 O O . TYR A 1 71 ? 6.598 20.578 26.609 1 97.88 71 TYR A O 1
ATOM 562 N N . LEU A 1 72 ? 8.727 21.297 26.828 1 97.25 72 LEU A N 1
ATOM 563 C CA . LEU A 1 72 ? 8.398 22.359 27.766 1 97.25 72 LEU A CA 1
ATOM 564 C C . LEU A 1 72 ? 8.188 23.688 27.047 1 97.25 72 LEU A C 1
ATOM 566 O O . LEU A 1 72 ? 9.047 24.125 26.266 1 97.25 72 LEU A O 1
ATOM 570 N N . ILE A 1 73 ? 6.996 24.297 27.266 1 98 73 ILE A N 1
ATOM 571 C CA . ILE A 1 73 ? 6.695 25.609 26.703 1 98 73 ILE A CA 1
ATOM 572 C C . ILE A 1 73 ? 6.645 26.656 27.812 1 98 73 ILE A C 1
ATOM 574 O O . ILE A 1 73 ? 5.684 26.719 28.578 1 98 73 ILE A O 1
ATOM 578 N N . LYS A 1 74 ? 7.613 27.531 27.781 1 96.88 74 LYS A N 1
ATOM 579 C CA . LYS A 1 74 ? 7.664 28.609 28.766 1 96.88 74 LYS A CA 1
ATOM 580 C C . LYS A 1 74 ? 6.859 29.812 28.297 1 96.88 74 LYS A C 1
ATOM 582 O O . LYS A 1 74 ? 6.98 30.25 27.141 1 96.88 74 LYS A O 1
ATOM 587 N N . GLU A 1 75 ? 6.09 30.312 29.203 1 94.25 75 GLU A N 1
ATOM 588 C CA . GLU A 1 75 ? 5.211 31.422 28.844 1 94.25 75 GLU A CA 1
ATOM 589 C C . GLU A 1 75 ? 6.016 32.688 28.562 1 94.25 75 GLU A C 1
ATOM 591 O O . GLU A 1 75 ? 5.559 33.562 27.812 1 94.25 75 GLU A O 1
ATOM 596 N N . ASP A 1 76 ? 7.051 32.844 29.203 1 91.62 76 ASP A N 1
ATOM 597 C CA . ASP A 1 76 ? 7.988 33.938 28.938 1 91.62 76 ASP A CA 1
ATOM 598 C C . ASP A 1 76 ? 9.406 33.562 29.375 1 91.62 76 ASP A C 1
ATOM 600 O O . ASP A 1 76 ? 9.641 32.469 29.844 1 91.62 76 ASP A O 1
ATOM 604 N N . LYS A 1 77 ? 10.336 34.5 29.078 1 88.06 77 LYS A N 1
ATOM 605 C CA . LYS A 1 77 ? 11.75 34.25 29.344 1 88.06 77 LYS A CA 1
ATOM 606 C C . LYS A 1 77 ? 12.008 34.125 30.844 1 88.06 77 LYS A C 1
ATOM 608 O O . LYS A 1 77 ? 12.953 33.469 31.266 1 88.06 77 LYS A O 1
ATOM 613 N N . GLU A 1 78 ? 11.148 34.656 31.594 1 87.75 78 GLU A N 1
ATOM 614 C CA . GLU A 1 78 ? 11.367 34.75 33.031 1 87.75 78 GLU A CA 1
ATOM 615 C C . GLU A 1 78 ? 10.758 33.531 33.75 1 87.75 78 GLU A C 1
ATOM 617 O O . GLU A 1 78 ? 11.055 33.281 34.906 1 87.75 78 GLU A O 1
ATOM 622 N N . SER A 1 79 ? 10 32.844 33.031 1 85.44 79 SER A N 1
ATOM 623 C CA . SER A 1 79 ? 9.336 31.703 33.656 1 85.44 79 SER A CA 1
ATOM 624 C C . SER A 1 79 ? 10.352 30.641 34.062 1 85.44 79 SER A C 1
ATOM 626 O O . SER A 1 79 ? 11.344 30.406 33.375 1 85.44 79 SER A O 1
ATOM 628 N N . ASP A 1 80 ? 10.102 30.047 35.219 1 79.62 80 ASP A N 1
ATOM 629 C CA . ASP A 1 80 ? 10.984 29 35.719 1 79.62 80 ASP A CA 1
ATOM 630 C C . ASP A 1 80 ? 10.891 27.734 34.844 1 79.62 80 ASP A C 1
ATOM 632 O O . ASP A 1 80 ? 9.844 27.453 34.25 1 79.62 80 ASP A O 1
ATOM 636 N N . LYS A 1 81 ? 12.047 27.156 34.781 1 84.81 81 LYS A N 1
ATOM 637 C CA . LYS A 1 81 ? 12.094 25.812 34.188 1 84.81 81 LYS A CA 1
ATOM 638 C C . LYS A 1 81 ? 11.969 24.734 35.281 1 84.81 81 LYS A C 1
ATOM 640 O O . LYS A 1 81 ? 12.812 24.641 36.156 1 84.81 81 LYS A O 1
ATOM 645 N N . PRO A 1 82 ? 10.922 24.031 35.156 1 87.62 82 PRO A N 1
ATOM 646 C CA . PRO A 1 82 ? 10.805 22.969 36.156 1 87.62 82 PRO A CA 1
ATOM 647 C C . PRO A 1 82 ? 11.906 21.922 36.031 1 87.62 82 PRO A C 1
ATOM 649 O O . PRO A 1 82 ? 12.57 21.844 35 1 87.62 82 PRO A O 1
ATOM 652 N N . GLN A 1 83 ? 12.07 21.141 37.094 1 86.12 83 GLN A N 1
ATOM 653 C CA . GLN A 1 83 ? 13.031 20.047 37.031 1 86.12 83 GLN A CA 1
ATOM 654 C C . GLN A 1 83 ? 12.539 18.922 36.125 1 86.12 83 GLN A C 1
ATOM 656 O O . GLN A 1 83 ? 11.336 18.656 36.062 1 86.12 83 GLN A O 1
ATOM 661 N N . GLY A 1 84 ? 13.484 18.406 35.406 1 88.44 84 GLY A N 1
ATOM 662 C CA . GLY A 1 84 ? 13.133 17.266 34.562 1 88.44 84 GLY A CA 1
ATOM 663 C C . GLY A 1 84 ? 13.867 17.266 33.25 1 88.44 84 GLY A C 1
ATOM 664 O O . GLY A 1 84 ? 14.586 18.219 32.938 1 88.44 84 GLY A O 1
ATOM 665 N N . LYS A 1 85 ? 13.727 16.109 32.562 1 92.06 85 LYS A N 1
ATOM 666 C CA . LYS A 1 85 ? 14.32 15.953 31.234 1 92.06 85 LYS A CA 1
ATOM 667 C C . LYS A 1 85 ? 13.312 16.297 30.141 1 92.06 85 LYS A C 1
ATOM 669 O O . LYS A 1 85 ? 12.156 15.852 30.188 1 92.06 85 LYS A O 1
ATOM 674 N N . PHE A 1 86 ? 13.711 17.203 29.328 1 95.5 86 PHE A N 1
ATOM 675 C CA . PHE A 1 86 ? 12.875 17.609 28.203 1 95.5 86 PHE A CA 1
ATOM 676 C C . PHE A 1 86 ? 13.602 17.391 26.891 1 95.5 86 PHE A C 1
ATOM 678 O O . PHE A 1 86 ? 14.812 17.578 26.797 1 95.5 86 PHE A O 1
ATOM 685 N N . ASP A 1 87 ? 12.82 16.969 25.922 1 95.31 87 ASP A N 1
ATOM 686 C CA . ASP A 1 87 ? 13.375 16.781 24.594 1 95.31 87 ASP A CA 1
ATOM 687 C C . ASP A 1 87 ? 13.57 18.109 23.891 1 95.31 87 ASP A C 1
ATOM 689 O O . ASP A 1 87 ? 14.422 18.234 23 1 95.31 87 ASP A O 1
ATOM 693 N N . ALA A 1 88 ? 12.766 19.078 24.25 1 96 88 ALA A N 1
ATOM 694 C CA . ALA A 1 88 ? 12.938 20.453 23.781 1 96 88 ALA A CA 1
ATOM 695 C C . ALA A 1 88 ? 12.297 21.438 24.75 1 96 88 ALA A C 1
ATOM 697 O O . ALA A 1 88 ? 11.359 21.109 25.469 1 96 88 ALA A O 1
ATOM 698 N N . VAL A 1 89 ? 12.891 22.594 24.766 1 95.44 89 VAL A N 1
ATOM 699 C CA . VAL A 1 89 ? 12.352 23.719 25.516 1 95.44 89 VAL A CA 1
ATOM 700 C C . VAL A 1 89 ? 12.062 24.875 24.578 1 95.44 89 VAL A C 1
ATOM 702 O O . VAL A 1 89 ? 12.93 25.297 23.797 1 95.44 89 VAL A O 1
ATOM 705 N N . ILE A 1 90 ? 10.82 25.344 24.625 1 97.44 90 ILE A N 1
ATOM 706 C CA . ILE A 1 90 ? 10.375 26.453 23.781 1 97.44 90 ILE A CA 1
ATOM 707 C C . ILE A 1 90 ? 9.977 27.641 24.656 1 97.44 90 ILE A C 1
ATOM 709 O O . ILE A 1 90 ? 9.234 27.484 25.625 1 97.44 90 ILE A O 1
ATOM 713 N N . THR A 1 91 ? 10.523 28.781 24.312 1 96.69 91 THR A N 1
ATOM 714 C CA . THR A 1 91 ? 10.195 30 25.047 1 96.69 91 THR A CA 1
ATOM 715 C C . THR A 1 91 ? 9.344 30.938 24.188 1 96.69 91 THR A C 1
ATOM 717 O O . THR A 1 91 ? 9.719 31.266 23.062 1 96.69 91 THR A O 1
ATOM 720 N N . LEU A 1 92 ? 8.18 31.297 24.781 1 97.38 92 LEU A N 1
ATOM 721 C CA . LEU A 1 92 ? 7.273 32.188 24.062 1 97.38 92 LEU A CA 1
ATOM 722 C C . LEU A 1 92 ? 7.73 33.656 24.188 1 97.38 92 LEU A C 1
ATOM 724 O O . LEU A 1 92 ? 8.32 34.031 25.188 1 97.38 92 LEU A O 1
ATOM 728 N N . PRO A 1 93 ? 7.449 34.531 23.188 1 97.44 93 PRO A N 1
ATOM 729 C CA . PRO A 1 93 ? 6.738 34.188 21.953 1 97.44 93 PRO A CA 1
ATOM 730 C C . PRO A 1 93 ? 7.648 33.531 20.906 1 97.44 93 PRO A C 1
ATOM 732 O O . PRO A 1 93 ? 8.844 33.844 20.844 1 97.44 93 PRO A O 1
ATOM 735 N N . VAL A 1 94 ? 7.125 32.656 20.141 1 97.88 94 VAL A N 1
ATOM 736 C CA . VAL A 1 94 ? 7.789 32.062 18.984 1 97.88 94 VAL A CA 1
ATOM 737 C C . VAL A 1 94 ? 7.703 33 17.797 1 97.88 94 VAL A C 1
ATOM 739 O O . VAL A 1 94 ? 6.641 33.562 17.531 1 97.88 94 VAL A O 1
ATOM 742 N N . GLU A 1 95 ? 8.812 33.125 17.109 1 97.69 95 GLU A N 1
ATOM 743 C CA . GLU A 1 95 ? 8.836 34.125 16.016 1 97.69 95 GLU A CA 1
ATOM 744 C C . GLU A 1 95 ? 9.117 33.438 14.68 1 97.69 95 GLU A C 1
ATOM 746 O O . GLU A 1 95 ? 8.711 33.969 13.625 1 97.69 95 GLU A O 1
ATOM 751 N N . LYS A 1 96 ? 9.836 32.406 14.664 1 98.5 96 LYS A N 1
ATOM 752 C CA . LYS A 1 96 ? 10.219 31.719 13.445 1 98.5 96 LYS A CA 1
ATOM 753 C C . LYS A 1 96 ? 9.906 30.219 13.555 1 98.5 96 LYS A C 1
ATOM 755 O O . LYS A 1 96 ? 10.375 29.547 14.477 1 98.5 96 LYS A O 1
ATOM 760 N N . VAL A 1 97 ? 9.172 29.781 12.555 1 98.62 97 VAL A N 1
ATOM 761 C CA . VAL A 1 97 ? 8.766 28.391 12.562 1 98.62 97 VAL A CA 1
ATOM 762 C C . VAL A 1 97 ? 9.133 27.734 11.227 1 98.62 97 VAL A C 1
ATOM 764 O O . VAL A 1 97 ? 9.016 28.359 10.172 1 98.62 97 VAL A O 1
ATOM 767 N N . ILE A 1 98 ? 9.633 26.516 11.281 1 97.12 98 ILE A N 1
ATOM 768 C CA . ILE A 1 98 ? 9.781 25.656 10.109 1 97.12 98 ILE A CA 1
ATOM 769 C C . ILE A 1 98 ? 8.828 24.469 10.227 1 97.12 98 ILE A C 1
ATOM 771 O O . ILE A 1 98 ? 8.688 23.875 11.297 1 97.12 98 ILE A O 1
ATOM 775 N N . LEU A 1 99 ? 8.07 24.188 9.18 1 96.12 99 LEU A N 1
ATOM 776 C CA . LEU A 1 99 ? 7.23 23 9.086 1 96.12 99 LEU A CA 1
ATOM 777 C C . LEU A 1 99 ? 7.801 22.016 8.078 1 96.12 99 LEU A C 1
ATOM 779 O O . LEU A 1 99 ? 8.508 22.406 7.148 1 96.12 99 LEU A O 1
ATOM 783 N N . THR A 1 100 ? 7.465 20.672 8.289 1 91.12 100 THR A N 1
ATOM 784 C CA . THR A 1 100 ? 8.039 19.672 7.387 1 91.12 100 THR A CA 1
ATOM 785 C C . THR A 1 100 ? 6.945 18.859 6.719 1 91.12 100 THR A C 1
ATOM 787 O O . THR A 1 100 ? 7.23 17.906 5.973 1 91.12 100 THR A O 1
ATOM 790 N N . SER A 1 101 ? 5.688 19.156 6.961 1 91.62 101 SER A N 1
ATOM 791 C CA . SER A 1 101 ? 4.539 18.5 6.328 1 91.62 101 SER A CA 1
ATOM 792 C C . SER A 1 101 ? 3.469 19.516 5.953 1 91.62 101 SER A C 1
ATOM 794 O O . SER A 1 101 ? 3.188 20.453 6.719 1 91.62 101 SER A O 1
ATOM 796 N N . THR A 1 102 ? 2.869 19.266 4.789 1 93.25 102 THR A N 1
ATOM 797 C CA . THR A 1 102 ? 1.824 20.188 4.363 1 93.25 102 THR A CA 1
ATOM 798 C C . THR A 1 102 ? 0.624 20.125 5.301 1 93.25 102 THR A C 1
ATOM 800 O O . THR A 1 102 ? -0.12 21.094 5.438 1 93.25 102 THR A O 1
ATOM 803 N N . THR A 1 103 ? 0.437 19.016 6.023 1 95.56 103 THR A N 1
ATOM 804 C CA . THR A 1 103 ? -0.699 18.875 6.93 1 95.56 103 THR A CA 1
ATOM 805 C C . THR A 1 103 ? -0.562 19.828 8.117 1 95.56 103 THR A C 1
ATOM 807 O O . THR A 1 103 ? -1.529 20.047 8.844 1 95.56 103 THR A O 1
ATOM 810 N N . HIS A 1 104 ? 0.6 20.406 8.328 1 97.38 104 HIS A N 1
ATOM 811 C CA . HIS A 1 104 ? 0.835 21.328 9.438 1 97.38 104 HIS A CA 1
ATOM 812 C C . HIS A 1 104 ? 0.497 22.766 9.047 1 97.38 104 HIS A C 1
ATOM 814 O O . HIS A 1 104 ? 0.308 23.609 9.914 1 97.38 104 HIS A O 1
ATOM 820 N N . ILE A 1 105 ? 0.401 23.031 7.809 1 98.12 105 ILE A N 1
ATOM 821 C CA . ILE A 1 105 ? 0.25 24.391 7.285 1 98.12 105 ILE A CA 1
ATOM 822 C C . ILE A 1 105 ? -1.084 24.969 7.742 1 98.12 105 ILE A C 1
ATOM 824 O O . ILE A 1 105 ? -1.138 26.094 8.234 1 98.12 105 ILE A O 1
ATOM 828 N N . PRO A 1 106 ? -2.129 24.188 7.68 1 98.75 106 PRO A N 1
ATOM 829 C CA . PRO A 1 106 ? -3.416 24.75 8.109 1 98.75 106 PRO A CA 1
ATOM 830 C C . PRO A 1 106 ? -3.418 25.172 9.57 1 98.75 106 PRO A C 1
ATOM 832 O O . PRO A 1 106 ? -4.156 26.078 9.953 1 98.75 106 PRO A O 1
ATOM 835 N N . HIS A 1 107 ? -2.6 24.531 10.391 1 98.75 107 HIS A N 1
ATOM 836 C CA . HIS A 1 107 ? -2.521 24.953 11.781 1 98.75 107 HIS A CA 1
ATOM 837 C C . HIS A 1 107 ? -2.121 26.422 11.891 1 98.75 107 HIS A C 1
ATOM 839 O O . HIS A 1 107 ? -2.787 27.203 12.57 1 98.75 107 HIS A O 1
ATOM 845 N N . LEU A 1 108 ? -1.098 26.828 11.195 1 98.75 108 LEU A N 1
ATOM 846 C CA . LEU A 1 108 ? -0.645 28.219 11.234 1 98.75 108 LEU A CA 1
ATOM 847 C C . LEU A 1 108 ? -1.698 29.141 10.641 1 98.75 108 LEU A C 1
ATOM 849 O O . LEU A 1 108 ? -1.954 30.219 11.188 1 98.75 108 LEU A O 1
ATOM 853 N N . GLU A 1 109 ? -2.285 28.719 9.562 1 98.5 109 GLU A N 1
ATOM 854 C CA . GLU A 1 109 ? -3.268 29.562 8.883 1 98.5 109 GLU A CA 1
ATOM 855 C C . GLU A 1 109 ? -4.469 29.844 9.773 1 98.5 109 GLU A C 1
ATOM 857 O O . GLU A 1 109 ? -4.875 31 9.938 1 98.5 109 GLU A O 1
ATOM 862 N N . TYR A 1 110 ? -5.023 28.844 10.352 1 98.69 110 TYR A N 1
ATOM 863 C CA . TYR A 1 110 ? -6.227 29 11.156 1 98.69 110 TYR A CA 1
ATOM 864 C C . TYR A 1 110 ? -5.914 29.719 12.461 1 98.69 110 TYR A C 1
ATOM 866 O O . TYR A 1 110 ? -6.777 30.391 13.031 1 98.69 110 TYR A O 1
ATOM 874 N N . LEU A 1 111 ? -4.688 29.641 12.938 1 98.75 111 LEU A N 1
ATOM 875 C CA . LEU A 1 111 ? -4.266 30.359 14.133 1 98.75 111 LEU A CA 1
ATOM 876 C C . LEU A 1 111 ? -3.852 31.797 13.797 1 98.75 111 LEU A C 1
ATOM 878 O O . LEU A 1 111 ? -3.465 32.562 14.688 1 98.75 111 LEU A O 1
ATOM 882 N N . ASP A 1 112 ? -3.961 32.125 12.547 1 98.19 112 ASP A N 1
ATOM 883 C CA . ASP A 1 112 ? -3.561 33.438 12.039 1 98.19 112 ASP A CA 1
ATOM 884 C C . ASP A 1 112 ? -2.084 33.719 12.32 1 98.19 112 ASP A C 1
ATOM 886 O O . ASP A 1 112 ? -1.728 34.781 12.812 1 98.19 112 ASP A O 1
ATOM 890 N N . GLN A 1 113 ? -1.258 32.688 12.102 1 98.31 113 GLN A N 1
ATOM 891 C CA . GLN A 1 113 ? 0.172 32.781 12.383 1 98.31 113 GLN A CA 1
ATOM 892 C C . GLN A 1 113 ? 0.994 32.344 11.172 1 98.31 113 GLN A C 1
ATOM 894 O O . GLN A 1 113 ? 2.096 31.797 11.328 1 98.31 113 GLN A O 1
ATOM 899 N N . SER A 1 114 ? 0.486 32.469 9.969 1 98.56 114 SER A N 1
ATOM 900 C CA . SER A 1 114 ? 1.17 32 8.766 1 98.56 114 SER A CA 1
ATOM 901 C C . SER A 1 114 ? 2.498 32.75 8.57 1 98.56 114 SER A C 1
ATOM 903 O O . SER A 1 114 ? 3.447 32.156 8.023 1 98.56 114 SER A O 1
ATOM 905 N N . GLU A 1 115 ? 2.572 33.969 9.062 1 98.12 115 GLU A N 1
ATOM 906 C CA . GLU A 1 115 ? 3.764 34.812 8.867 1 98.12 115 GLU A CA 1
ATOM 907 C C . GLU A 1 115 ? 4.949 34.25 9.656 1 98.12 115 GLU A C 1
ATOM 909 O O . GLU A 1 115 ? 6.098 34.625 9.398 1 98.12 115 GLU A O 1
ATOM 914 N N . LEU A 1 116 ? 4.719 33.375 10.617 1 98.56 116 LEU A N 1
ATOM 915 C CA 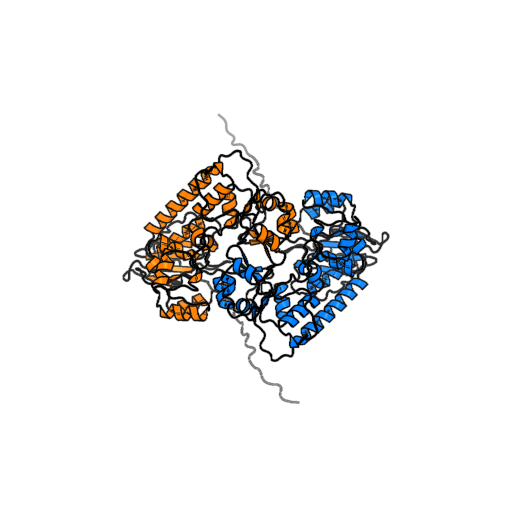. LEU A 1 116 ? 5.797 32.781 11.398 1 98.56 116 LEU A CA 1
ATOM 916 C C . LEU A 1 116 ? 6.578 31.766 10.562 1 98.56 116 LEU A C 1
ATOM 918 O O . LEU A 1 116 ? 7.699 31.391 10.922 1 98.56 116 LEU A O 1
ATOM 922 N N . LEU A 1 117 ? 5.984 31.234 9.469 1 98.81 117 LEU A N 1
ATOM 923 C CA . LEU A 1 117 ? 6.633 30.219 8.648 1 98.81 117 LEU A CA 1
ATOM 924 C C . LEU A 1 117 ? 7.801 30.812 7.867 1 98.81 117 LEU A C 1
ATOM 926 O O . LEU A 1 117 ? 7.613 31.719 7.059 1 98.81 117 LEU A O 1
ATOM 930 N N . VAL A 1 118 ? 9.008 30.25 8.109 1 98.56 118 VAL A N 1
ATOM 931 C CA . VAL A 1 118 ? 10.164 30.859 7.465 1 98.56 118 VAL A CA 1
ATOM 932 C C . VAL A 1 118 ? 10.852 29.844 6.559 1 98.56 118 VAL A C 1
ATOM 934 O O . VAL A 1 118 ? 11.742 30.203 5.781 1 98.56 118 VAL A O 1
ATOM 937 N N . GLY A 1 119 ? 10.484 28.609 6.629 1 97.75 119 GLY A N 1
ATOM 938 C CA . GLY A 1 119 ? 11.086 27.578 5.797 1 97.75 119 GLY A CA 1
ATOM 939 C C . GLY A 1 119 ? 10.211 26.359 5.629 1 97.75 119 GLY A C 1
ATOM 940 O O . GLY A 1 119 ? 9.43 26.016 6.52 1 97.75 119 GLY A O 1
ATOM 941 N N . PHE A 1 120 ? 10.328 25.688 4.566 1 95.31 120 PHE A N 1
ATOM 942 C CA . PHE A 1 120 ? 9.617 24.469 4.227 1 95.31 120 PHE A CA 1
ATOM 943 C C . PHE A 1 120 ? 10.359 23.688 3.139 1 95.31 120 PHE A C 1
ATOM 945 O O . PHE A 1 120 ? 10.875 24.297 2.188 1 95.31 120 PHE A O 1
ATOM 952 N N . PRO A 1 121 ? 10.305 22.297 3.365 1 90.56 121 PRO A N 1
ATOM 953 C CA . PRO A 1 121 ? 10.93 21.5 2.295 1 90.56 121 PRO A CA 1
ATOM 954 C C . PRO A 1 121 ? 10.055 21.422 1.045 1 90.56 121 PRO A C 1
ATOM 956 O O . PRO A 1 121 ? 8.977 20.812 1.083 1 90.56 121 PRO A O 1
ATOM 959 N N . ASN A 1 122 ? 10.43 21.969 -0.097 1 87.38 122 ASN A N 1
ATOM 960 C CA . ASN A 1 122 ? 9.75 21.953 -1.388 1 87.38 122 ASN A CA 1
ATOM 961 C C . ASN A 1 122 ? 8.461 22.766 -1.354 1 87.38 122 ASN A C 1
ATOM 963 O O . ASN A 1 122 ? 7.371 22.203 -1.251 1 87.38 122 ASN A O 1
ATOM 967 N N . LEU A 1 123 ? 8.547 23.906 -1.695 1 92.75 123 LEU A N 1
ATOM 968 C CA . LEU A 1 123 ? 7.457 24.875 -1.566 1 92.75 123 LEU A CA 1
ATOM 969 C C . LEU A 1 123 ? 6.324 24.547 -2.535 1 92.75 123 LEU A C 1
ATOM 971 O O . LEU A 1 123 ? 5.191 24.984 -2.342 1 92.75 123 LEU A O 1
ATOM 975 N N . ASP A 1 124 ? 6.578 23.734 -3.553 1 88.31 124 ASP A N 1
ATOM 976 C CA . ASP A 1 124 ? 5.586 23.469 -4.594 1 88.31 124 ASP A CA 1
ATOM 977 C C . ASP A 1 124 ? 4.449 22.609 -4.062 1 88.31 124 ASP A C 1
ATOM 979 O O . ASP A 1 124 ? 3.369 22.562 -4.652 1 88.31 124 ASP A O 1
ATOM 983 N N . LEU A 1 125 ? 4.637 21.984 -2.984 1 86.44 125 LEU A N 1
ATOM 984 C CA . LEU A 1 125 ? 3.641 21.078 -2.41 1 86.44 125 LEU A CA 1
ATOM 985 C C . LEU A 1 125 ? 2.557 21.859 -1.679 1 86.44 125 LEU A C 1
ATOM 987 O O . LEU A 1 125 ? 1.5 21.312 -1.355 1 86.44 125 LEU A O 1
ATOM 991 N N . ILE A 1 126 ? 2.814 23.109 -1.387 1 94.19 126 ILE A N 1
ATOM 992 C CA . ILE A 1 126 ? 1.91 23.922 -0.581 1 94.19 126 ILE A CA 1
ATOM 993 C C . ILE A 1 126 ? 0.785 24.453 -1.459 1 94.19 126 ILE A C 1
ATOM 995 O O . ILE A 1 126 ? 1.04 25.141 -2.455 1 94.19 126 ILE A O 1
ATOM 999 N N . SER A 1 127 ? -0.435 24.203 -1.026 1 94.38 127 SER A N 1
ATOM 1000 C CA . SER A 1 127 ? -1.608 24.625 -1.787 1 94.38 127 SER A CA 1
ATOM 1001 C C . SER A 1 127 ? -2.215 25.891 -1.217 1 94.38 127 SER A C 1
ATOM 1003 O O . SER A 1 127 ? -2.908 26.625 -1.924 1 94.38 127 SER A O 1
ATOM 1005 N N . SER A 1 128 ? -1.986 26.219 -0.004 1 96.69 128 SER A N 1
ATOM 1006 C CA . SER A 1 128 ? -2.578 27.375 0.661 1 96.69 128 SER A CA 1
ATOM 1007 C C . SER A 1 128 ? -2.262 28.656 -0.087 1 96.69 128 SER A C 1
ATOM 1009 O O . SER A 1 128 ? -1.094 29 -0.286 1 96.69 128 SER A O 1
ATOM 1011 N N . GLU A 1 129 ? -3.359 29.344 -0.441 1 96.56 129 GLU A N 1
ATOM 1012 C CA . GLU A 1 129 ? -3.166 30.594 -1.146 1 96.56 129 GLU A CA 1
ATOM 1013 C C . GLU A 1 129 ? -2.445 31.625 -0.266 1 96.56 129 GLU A C 1
ATOM 1015 O O . GLU A 1 129 ? -1.585 32.375 -0.743 1 96.56 129 GLU A O 1
ATOM 1020 N N . LYS A 1 130 ? -2.807 31.641 0.942 1 97 130 LYS A N 1
ATOM 1021 C CA . LYS A 1 130 ? -2.182 32.562 1.881 1 97 130 LYS A CA 1
ATOM 1022 C C . LYS A 1 130 ? -0.679 32.312 1.979 1 97 130 LYS A C 1
ATOM 1024 O O . LYS A 1 130 ? 0.115 33.281 1.931 1 97 130 LYS A O 1
ATOM 1029 N N . VAL A 1 131 ? -0.301 31.094 2.135 1 97.94 131 VAL A N 1
ATOM 1030 C CA . VAL A 1 131 ? 1.112 30.766 2.273 1 97.94 131 VAL A CA 1
ATOM 1031 C C . VAL A 1 131 ? 1.825 30.969 0.938 1 97.94 131 VAL A C 1
ATOM 1033 O O . VAL A 1 131 ? 2.982 31.406 0.904 1 97.94 131 VAL A O 1
ATOM 1036 N N . ARG A 1 132 ? 1.179 30.703 -0.153 1 97.5 132 ARG A N 1
ATOM 1037 C CA . ARG A 1 132 ? 1.773 30.938 -1.464 1 97.5 132 ARG A CA 1
ATOM 1038 C C . ARG A 1 132 ? 2.059 32.406 -1.675 1 97.5 132 ARG A C 1
ATOM 1040 O O . ARG A 1 132 ? 3.041 32.781 -2.326 1 97.5 132 ARG A O 1
ATOM 1047 N N . ASP A 1 133 ? 1.227 33.281 -1.148 1 97.62 133 ASP A N 1
ATOM 1048 C CA . ASP A 1 133 ? 1.492 34.719 -1.194 1 97.62 133 ASP A CA 1
ATOM 1049 C C . ASP A 1 133 ? 2.793 35.062 -0.47 1 97.62 133 ASP A C 1
ATOM 1051 O O . ASP A 1 133 ? 3.578 35.875 -0.947 1 97.62 133 ASP A O 1
ATOM 1055 N N . LEU A 1 134 ? 3.023 34.469 0.663 1 98.38 134 LEU A N 1
ATOM 1056 C CA . LEU A 1 134 ? 4.258 34.656 1.41 1 98.38 134 LEU A CA 1
ATOM 1057 C C . LEU A 1 134 ? 5.461 34.156 0.625 1 98.38 134 LEU A C 1
ATOM 1059 O O . LEU A 1 134 ? 6.531 34.75 0.65 1 98.38 134 LEU A O 1
ATOM 1063 N N . ILE A 1 135 ? 5.277 33 -0.027 1 97.94 135 ILE A N 1
ATOM 1064 C CA . ILE A 1 135 ? 6.328 32.438 -0.875 1 97.94 135 ILE A CA 1
ATOM 1065 C C . ILE A 1 135 ? 6.664 33.438 -1.99 1 97.94 135 ILE A C 1
ATOM 1067 O O . ILE A 1 135 ? 7.84 33.719 -2.25 1 97.94 135 ILE A O 1
ATOM 1071 N N . ALA A 1 136 ? 5.645 34.031 -2.602 1 97.31 136 ALA A N 1
ATOM 1072 C CA . ALA A 1 136 ? 5.824 34.969 -3.691 1 97.31 136 ALA A CA 1
ATOM 1073 C C . ALA A 1 136 ? 6.555 36.219 -3.211 1 97.31 136 ALA A C 1
ATOM 1075 O O . ALA A 1 136 ? 7.266 36.875 -3.982 1 97.31 136 ALA A O 1
ATOM 1076 N N . GLN A 1 137 ? 6.441 36.531 -1.983 1 98.06 137 GLN A N 1
ATOM 1077 C CA . GLN A 1 137 ? 7.105 37.656 -1.374 1 98.06 137 GLN A CA 1
ATOM 1078 C C . GLN A 1 137 ? 8.492 37.312 -0.869 1 98.06 137 GLN A C 1
ATOM 1080 O O . GLN A 1 137 ? 9.148 38.094 -0.184 1 98.06 137 GLN A O 1
ATOM 1085 N N . ASN A 1 138 ? 8.938 36.062 -1.112 1 97.62 138 ASN A N 1
ATOM 1086 C CA . ASN A 1 138 ? 10.242 35.562 -0.731 1 97.62 138 ASN A CA 1
ATOM 1087 C C . ASN A 1 138 ? 10.422 35.531 0.785 1 97.62 138 ASN A C 1
ATOM 1089 O O . ASN A 1 138 ? 11.516 35.781 1.29 1 97.62 138 ASN A O 1
ATOM 1093 N N . ARG A 1 139 ? 9.344 35.281 1.497 1 98 139 ARG A N 1
ATOM 1094 C CA . ARG A 1 139 ? 9.391 35.281 2.955 1 98 139 ARG A CA 1
ATOM 1095 C C . ARG A 1 139 ? 9.594 33.844 3.492 1 98 139 ARG A C 1
ATOM 1097 O O . ARG A 1 139 ? 9.852 33.656 4.684 1 98 139 ARG A O 1
ATOM 1104 N N . ILE A 1 140 ? 9.5 32.906 2.656 1 98.38 140 ILE A N 1
ATOM 1105 C CA . ILE A 1 140 ? 9.672 31.5 3.045 1 98.38 140 ILE A CA 1
ATOM 1106 C C . ILE A 1 140 ? 10.805 30.875 2.234 1 98.38 140 ILE A C 1
ATOM 1108 O O . ILE A 1 140 ? 10.758 30.859 1.002 1 98.38 140 ILE A O 1
ATOM 1112 N N . LYS A 1 141 ? 11.766 30.344 2.945 1 97.56 141 LYS A N 1
ATOM 1113 C CA . LYS A 1 141 ? 12.914 29.719 2.301 1 97.56 141 LYS A CA 1
ATOM 1114 C C . LYS A 1 141 ? 12.602 28.281 1.895 1 97.56 141 LYS A C 1
ATOM 1116 O O . LYS A 1 141 ? 12.062 27.516 2.689 1 97.56 141 LYS A O 1
ATOM 1121 N N . ASP A 1 142 ? 12.852 27.969 0.653 1 95.5 142 ASP A N 1
ATOM 1122 C CA . ASP A 1 142 ? 12.836 26.562 0.231 1 95.5 142 ASP A CA 1
ATOM 1123 C C . ASP A 1 142 ? 14.023 25.797 0.805 1 95.5 142 ASP A C 1
ATOM 1125 O O . ASP A 1 142 ? 15.172 26.078 0.461 1 95.5 142 ASP A O 1
ATOM 1129 N N . LEU A 1 143 ? 13.742 24.891 1.668 1 92.38 143 LEU A N 1
ATOM 1130 C CA . LEU A 1 143 ? 14.82 24.156 2.334 1 92.38 143 LEU A CA 1
ATOM 1131 C C . LEU A 1 143 ? 15.391 23.094 1.418 1 92.38 143 LEU A C 1
ATOM 1133 O O . LEU A 1 143 ? 16.391 22.453 1.756 1 92.38 143 LEU A O 1
ATOM 1137 N N . GLY A 1 144 ? 14.773 22.953 0.372 1 83.06 144 GLY A N 1
ATOM 1138 C CA . GLY A 1 144 ? 15.297 22.016 -0.619 1 83.06 144 GLY A CA 1
ATOM 1139 C C . GLY A 1 144 ? 14.758 20.609 -0.464 1 83.06 144 GLY A C 1
ATOM 1140 O O . GLY A 1 144 ? 13.828 20.375 0.317 1 83.06 144 GLY A O 1
ATOM 1141 N N . ARG A 1 145 ? 15.344 19.688 -1.213 1 75.44 145 ARG A N 1
ATOM 1142 C CA . ARG A 1 145 ? 14.789 18.328 -1.354 1 75.44 145 ARG A CA 1
ATOM 1143 C C . ARG A 1 145 ? 15.664 17.312 -0.641 1 75.44 145 ARG A C 1
ATOM 1145 O O . ARG A 1 145 ? 15.195 16.219 -0.287 1 75.44 145 ARG A O 1
ATOM 1152 N N . GLY A 1 146 ? 16.812 17.672 -0.365 1 69.44 146 GLY A N 1
ATOM 1153 C CA . GLY A 1 146 ? 17.734 16.75 0.285 1 69.44 146 GLY A CA 1
ATOM 1154 C C . GLY A 1 146 ? 17.797 16.938 1.789 1 69.44 146 GLY A C 1
ATOM 1155 O O . GLY A 1 146 ? 17.672 18.062 2.287 1 69.44 146 GLY A O 1
ATOM 1156 N N . ALA A 1 147 ? 17.938 15.742 2.498 1 67.19 147 ALA A N 1
ATOM 1157 C CA . ALA A 1 147 ? 17.953 15.781 3.959 1 67.19 147 ALA A CA 1
ATOM 1158 C C . ALA A 1 147 ? 19.047 16.688 4.48 1 67.19 147 ALA A C 1
ATOM 1160 O O . ALA A 1 147 ? 18.812 17.5 5.383 1 67.19 147 ALA A O 1
ATOM 1161 N N . GLN A 1 148 ? 20.203 16.469 3.932 1 66.12 148 GLN A N 1
ATOM 1162 C CA . GLN A 1 148 ? 21.328 17.281 4.383 1 66.12 148 GLN A CA 1
ATOM 1163 C C . GLN A 1 148 ? 21.094 18.766 4.102 1 66.12 148 GLN A C 1
ATOM 1165 O O . GLN A 1 148 ? 21.344 19.609 4.961 1 66.12 148 GLN A O 1
ATOM 1170 N N . THR A 1 149 ? 20.688 18.984 3.023 1 69.62 149 THR A N 1
ATOM 1171 C CA . THR A 1 149 ? 20.406 20.359 2.646 1 69.62 149 THR A CA 1
ATOM 1172 C C . THR A 1 149 ? 19.297 20.938 3.518 1 69.62 149 THR A C 1
ATOM 1174 O O . THR A 1 149 ? 19.406 22.078 3.982 1 69.62 149 THR A O 1
ATOM 1177 N N . ASN A 1 150 ? 18.453 20.156 3.781 1 80.81 150 ASN A N 1
ATOM 1178 C CA . ASN A 1 150 ? 17.344 20.594 4.621 1 80.81 150 ASN A CA 1
ATOM 1179 C C . ASN A 1 150 ? 17.812 21.016 6.008 1 80.81 150 ASN A C 1
ATOM 1181 O O . ASN A 1 150 ? 17.422 22.062 6.508 1 80.81 150 ASN A O 1
ATOM 1185 N N . PHE A 1 151 ? 18.766 20.219 6.484 1 85.75 151 PHE A N 1
ATOM 1186 C CA . PHE A 1 151 ? 19.25 20.484 7.832 1 85.75 151 PHE A CA 1
ATOM 1187 C C . PHE A 1 151 ? 20.078 21.766 7.867 1 85.75 151 PHE A C 1
ATOM 1189 O O . PHE A 1 151 ? 19.828 22.641 8.703 1 85.75 151 PHE A O 1
ATOM 1196 N N . GLU A 1 152 ? 20.969 21.938 6.945 1 88.75 152 GLU A N 1
ATOM 1197 C CA . GLU A 1 152 ? 21.859 23.094 6.918 1 88.75 152 GLU A CA 1
ATOM 1198 C C . GLU A 1 152 ? 21.078 24.391 6.727 1 88.75 152 GLU A C 1
ATOM 1200 O O . GLU A 1 152 ? 21.312 25.375 7.438 1 88.75 152 GLU A O 1
ATOM 1205 N N . LEU A 1 153 ? 20.203 24.359 5.852 1 92.12 153 LEU A N 1
ATOM 1206 C CA . LEU A 1 153 ? 19.406 25.547 5.582 1 92.12 153 LEU A CA 1
ATOM 1207 C C . LEU A 1 153 ? 18.5 25.875 6.766 1 92.12 153 LEU A C 1
ATOM 1209 O O . LEU A 1 153 ? 18.297 27.047 7.102 1 92.12 153 LEU A O 1
ATOM 1213 N N . ALA A 1 154 ? 18 24.859 7.309 1 94 154 ALA A N 1
ATOM 1214 C CA . ALA A 1 154 ? 17.141 25.062 8.477 1 94 154 ALA A CA 1
ATOM 1215 C C . ALA A 1 154 ? 17.922 25.703 9.617 1 94 154 ALA A C 1
ATOM 1217 O O . ALA A 1 154 ? 17.422 26.641 10.258 1 94 154 ALA A O 1
ATOM 1218 N N . VAL A 1 155 ? 19.094 25.234 9.859 1 94.31 155 VAL A N 1
ATOM 1219 C CA . VAL A 1 155 ? 19.922 25.766 10.938 1 94.31 155 VAL A CA 1
ATOM 1220 C C . VAL A 1 155 ? 20.266 27.219 10.68 1 94.31 155 VAL A C 1
ATOM 1222 O O . VAL A 1 155 ? 20.219 28.047 11.594 1 94.31 155 VAL A O 1
ATOM 1225 N N . ASP A 1 156 ? 20.516 27.5 9.438 1 94.75 156 ASP A N 1
ATOM 1226 C CA . ASP A 1 156 ? 20.891 28.859 9.055 1 94.75 156 ASP A CA 1
ATOM 1227 C C . ASP A 1 156 ? 19.75 29.828 9.328 1 94.75 156 ASP A C 1
ATOM 1229 O O . ASP A 1 156 ? 20 31.016 9.594 1 94.75 156 ASP A O 1
ATOM 1233 N N . LEU A 1 157 ? 18.547 29.391 9.297 1 96.75 157 LEU A N 1
ATOM 1234 C CA . LEU A 1 157 ? 17.391 30.234 9.492 1 96.75 157 LEU A CA 1
ATOM 1235 C C . LEU A 1 157 ? 17.156 30.516 10.977 1 96.75 157 LEU A C 1
ATOM 1237 O O . LEU A 1 157 ? 16.375 31.391 11.336 1 96.75 157 LEU A O 1
ATOM 1241 N N . GLU A 1 158 ? 17.812 29.797 11.844 1 95.81 158 GLU A N 1
ATOM 1242 C CA . GLU A 1 158 ? 17.734 29.953 13.297 1 95.81 158 GLU A CA 1
ATOM 1243 C C . GLU A 1 158 ? 16.281 30 13.766 1 95.81 158 GLU A C 1
ATOM 1245 O O . GLU A 1 158 ? 15.875 30.938 14.453 1 95.81 158 GLU A O 1
ATOM 1250 N N . PRO A 1 159 ? 15.547 28.953 13.391 1 97.75 159 PRO A N 1
ATOM 1251 C CA . PRO A 1 159 ? 14.148 28.938 13.836 1 97.75 159 PRO A CA 1
ATOM 1252 C C . PRO A 1 159 ? 14.016 28.719 15.344 1 97.75 159 PRO A C 1
ATOM 1254 O O . PRO A 1 159 ? 14.93 28.188 15.977 1 97.75 159 PRO A O 1
ATOM 1257 N N . ASP A 1 160 ? 12.883 29.25 15.891 1 97.12 160 ASP A N 1
ATOM 1258 C CA . ASP A 1 160 ? 12.547 28.938 17.281 1 97.12 160 ASP A CA 1
ATOM 1259 C C . ASP A 1 160 ? 12.109 27.484 17.422 1 97.12 160 ASP A C 1
ATOM 1261 O O . ASP A 1 160 ? 12.305 26.875 18.484 1 97.12 160 ASP A O 1
ATOM 1265 N N . LEU A 1 161 ? 11.438 27 16.391 1 96.31 161 LEU A N 1
ATOM 1266 C CA . LEU A 1 161 ? 11.078 25.578 16.391 1 96.31 161 LEU A CA 1
ATOM 1267 C C . LEU A 1 161 ? 10.922 25.062 14.961 1 96.31 161 LEU A C 1
ATOM 1269 O O . LEU A 1 161 ? 10.648 25.828 14.039 1 96.31 161 LEU A O 1
ATOM 1273 N N . ILE A 1 162 ? 11.234 23.797 14.766 1 95.88 162 ILE A N 1
ATOM 1274 C CA . ILE A 1 162 ? 10.93 23.031 13.562 1 95.88 162 ILE A CA 1
ATOM 1275 C C . ILE A 1 162 ? 10 21.875 13.914 1 95.88 162 ILE A C 1
ATOM 1277 O O . ILE A 1 162 ? 10.344 21.016 14.711 1 95.88 162 ILE A O 1
ATOM 1281 N N . MET A 1 163 ? 8.758 21.953 13.391 1 95.81 163 MET A N 1
ATOM 1282 C CA . MET A 1 163 ? 7.82 20.859 13.633 1 95.81 163 MET A CA 1
ATOM 1283 C C . MET A 1 163 ? 8.07 19.688 12.68 1 95.81 163 MET A C 1
ATOM 1285 O O . MET A 1 163 ? 8.039 19.875 11.461 1 95.81 163 MET A O 1
ATOM 1289 N N . ILE A 1 164 ? 8.227 18.484 13.234 1 92.5 164 ILE A N 1
ATOM 1290 C CA . ILE A 1 164 ? 8.695 17.328 12.461 1 92.5 164 ILE A CA 1
ATOM 1291 C C . ILE A 1 164 ? 7.539 16.344 12.25 1 92.5 164 ILE A C 1
ATOM 1293 O O . ILE A 1 164 ? 6.812 16.016 13.195 1 92.5 164 ILE A O 1
ATOM 1297 N N . SER A 1 165 ? 7.344 15.969 10.984 1 89.81 165 SER A N 1
ATOM 1298 C CA . SER A 1 165 ? 6.523 14.805 10.672 1 89.81 165 SER A CA 1
ATOM 1299 C C . SER A 1 165 ? 7.375 13.547 10.523 1 89.81 165 SER A C 1
ATOM 1301 O O . SER A 1 165 ? 8.461 13.594 9.945 1 89.81 165 SER A O 1
ATOM 1303 N N . THR A 1 166 ? 6.934 12.406 11.008 1 84.5 166 THR A N 1
ATOM 1304 C CA . THR A 1 166 ? 7.746 11.195 10.977 1 84.5 166 THR A CA 1
ATOM 1305 C C . THR A 1 166 ? 7.23 10.227 9.914 1 84.5 166 THR A C 1
ATOM 1307 O O . THR A 1 166 ? 7.648 9.07 9.867 1 84.5 166 THR A O 1
ATOM 1310 N N . LEU A 1 167 ? 6.336 10.664 9.148 1 76.88 167 LEU A N 1
ATOM 1311 C CA . LEU A 1 167 ? 5.859 9.781 8.094 1 76.88 167 LEU A CA 1
ATOM 1312 C C . LEU A 1 167 ? 6.98 9.438 7.121 1 76.88 167 LEU A C 1
ATOM 1314 O O . LEU A 1 167 ? 7.371 10.273 6.301 1 76.88 167 LEU A O 1
ATOM 1318 N N . GLY A 1 168 ? 7.539 8.211 7.141 1 65.25 168 GLY A N 1
ATOM 1319 C CA . GLY A 1 168 ? 8.609 7.727 6.281 1 65.25 168 GLY A CA 1
ATOM 1320 C C . GLY A 1 168 ? 9.992 8.109 6.773 1 65.25 168 GLY A C 1
ATOM 1321 O O . GLY A 1 168 ? 10.992 7.773 6.145 1 65.25 168 GLY A O 1
ATOM 1322 N N . GLU A 1 169 ? 10.047 8.867 7.812 1 65.44 169 GLU A N 1
ATOM 1323 C CA . GLU A 1 169 ? 11.32 9.461 8.219 1 65.44 169 GLU A CA 1
ATOM 1324 C C . GLU A 1 169 ? 12 8.625 9.297 1 65.44 169 GLU A C 1
ATOM 1326 O O . GLU A 1 169 ? 11.328 7.969 10.094 1 65.44 169 GLU A O 1
ATOM 1331 N N . ASP A 1 170 ? 13.242 8.703 8.969 1 64.75 170 ASP A N 1
ATOM 1332 C CA . ASP A 1 170 ? 14.062 8.203 10.07 1 64.75 170 ASP A CA 1
ATOM 1333 C C . ASP A 1 170 ? 14.281 9.281 11.125 1 64.75 170 ASP A C 1
ATOM 1335 O O . ASP A 1 170 ? 14.297 10.469 10.812 1 64.75 170 ASP A O 1
ATOM 1339 N N . LEU A 1 171 ? 14.336 8.93 12.359 1 72.25 171 LEU A N 1
ATOM 1340 C CA . LEU A 1 171 ? 14.422 9.805 13.523 1 72.25 171 LEU A CA 1
ATOM 1341 C C . LEU A 1 171 ? 15.812 10.43 13.625 1 72.25 171 LEU A C 1
ATOM 1343 O O . LEU A 1 171 ? 16.062 11.258 14.508 1 72.25 171 LEU A O 1
ATOM 1347 N N . ARG A 1 172 ? 16.688 10.289 12.672 1 72.62 172 ARG A N 1
ATOM 1348 C CA . ARG A 1 172 ? 18.062 10.773 12.758 1 72.62 172 ARG A CA 1
ATOM 1349 C C . ARG A 1 172 ? 18.109 12.297 12.742 1 72.62 172 ARG A C 1
ATOM 1351 O O . ARG A 1 172 ? 18.938 12.898 13.438 1 72.62 172 ARG A O 1
ATOM 1358 N N . SER A 1 173 ? 17.281 12.875 11.984 1 77.38 173 SER A N 1
ATOM 1359 C CA . SER A 1 173 ? 17.25 14.336 11.898 1 77.38 173 SER A CA 1
ATOM 1360 C C . SER A 1 173 ? 16.906 14.961 13.25 1 77.38 173 SER A C 1
ATOM 1362 O O . SER A 1 173 ? 17.359 16.062 13.562 1 77.38 173 SER A O 1
ATOM 1364 N N . LEU A 1 174 ? 16.219 14.273 14.016 1 82.5 174 LEU A N 1
ATOM 1365 C CA . LEU A 1 174 ? 15.82 14.781 15.328 1 82.5 174 LEU A CA 1
ATOM 1366 C C . LEU A 1 174 ? 17.047 15.008 16.219 1 82.5 174 LEU A C 1
ATOM 1368 O O . LEU A 1 174 ? 17.141 16.031 16.906 1 82.5 174 LEU A O 1
ATOM 1372 N N . GLU A 1 175 ? 17.938 14.125 16.141 1 83.5 175 GLU A N 1
ATOM 1373 C CA . GLU A 1 175 ? 19.141 14.234 16.953 1 83.5 175 GLU A CA 1
ATOM 1374 C C . GLU A 1 175 ? 20.016 15.398 16.484 1 83.5 175 GLU A C 1
ATOM 1376 O O . GLU A 1 175 ? 20.641 16.078 17.297 1 83.5 175 GLU A O 1
ATOM 1381 N N . LEU A 1 176 ? 20.047 15.586 15.242 1 86.62 176 LEU A N 1
ATOM 1382 C CA . LEU A 1 176 ? 20.828 16.672 14.68 1 86.62 176 LEU A CA 1
ATOM 1383 C C . LEU A 1 176 ? 20.281 18.031 15.133 1 86.62 176 LEU A C 1
ATOM 1385 O O . LEU A 1 176 ? 21.047 18.922 15.508 1 86.62 176 LEU A O 1
ATOM 1389 N N . PHE A 1 177 ? 19.047 18.172 15.102 1 90.62 177 PHE A N 1
ATOM 1390 C CA . PHE A 1 177 ? 18.438 19.438 15.516 1 90.62 177 PHE A CA 1
ATOM 1391 C C . PHE A 1 177 ? 18.625 19.656 17.016 1 90.62 177 PHE A C 1
ATOM 1393 O O . PHE A 1 177 ? 18.875 20.797 17.438 1 90.62 177 PHE A O 1
ATOM 1400 N N . LYS A 1 178 ? 18.516 18.609 17.75 1 87.62 178 LYS A N 1
ATOM 1401 C CA . LYS A 1 178 ? 18.766 18.703 19.172 1 87.62 178 LYS A CA 1
ATOM 1402 C C . LYS A 1 178 ? 20.188 19.203 19.469 1 87.62 178 LYS A C 1
ATOM 1404 O O . LYS A 1 178 ? 20.375 20.094 20.297 1 87.62 178 LYS A O 1
ATOM 1409 N N . GLN A 1 179 ? 21.078 18.719 18.766 1 89.94 179 GLN A N 1
ATOM 1410 C CA . GLN A 1 179 ? 22.469 19.109 18.922 1 89.94 179 GLN A CA 1
ATOM 1411 C C . GLN A 1 179 ? 22.688 20.562 18.516 1 89.94 179 GLN A C 1
ATOM 1413 O O . GLN A 1 179 ? 23.516 21.266 19.109 1 89.94 179 GLN A O 1
ATOM 1418 N N . ALA A 1 180 ? 21.969 20.969 17.609 1 92.31 180 ALA A N 1
ATOM 1419 C CA . ALA A 1 180 ? 22.078 22.328 17.125 1 92.31 180 ALA A CA 1
ATOM 1420 C C . ALA A 1 180 ? 21.312 23.297 18.016 1 92.31 180 ALA A C 1
ATOM 1422 O O . ALA A 1 180 ? 21.328 24.516 17.797 1 92.31 180 ALA A O 1
ATOM 1423 N N . GLY A 1 181 ? 20.609 22.828 18.953 1 91.94 181 GLY A N 1
ATOM 1424 C CA . GLY A 1 181 ? 19.859 23.656 19.875 1 91.94 181 GLY A CA 1
ATOM 1425 C C . GLY A 1 181 ? 18.547 24.141 19.312 1 91.94 181 GLY A C 1
ATOM 1426 O O . GLY A 1 181 ? 18 25.156 19.766 1 91.94 181 GLY A O 1
ATOM 1427 N N . ILE A 1 182 ? 18.094 23.516 18.328 1 95 182 ILE A N 1
ATOM 1428 C CA . ILE A 1 182 ? 16.828 23.875 17.719 1 95 182 ILE A CA 1
ATOM 1429 C C . ILE A 1 182 ? 15.719 22.953 18.219 1 95 182 ILE A C 1
ATOM 1431 O O . ILE A 1 182 ? 15.859 21.734 18.172 1 95 182 ILE A O 1
ATOM 1435 N N . ALA A 1 183 ? 14.656 23.547 18.812 1 96.69 183 ALA A N 1
ATOM 1436 C CA . ALA A 1 183 ? 13.523 22.75 19.266 1 96.69 183 ALA A CA 1
ATOM 1437 C C . ALA A 1 183 ? 12.836 22.062 18.109 1 96.69 183 ALA A C 1
ATOM 1439 O O . ALA A 1 183 ? 12.445 22.703 17.125 1 96.69 183 ALA A O 1
ATOM 1440 N N . ALA A 1 184 ? 12.719 20.703 18.188 1 95.62 184 ALA A N 1
ATOM 1441 C CA . ALA A 1 184 ? 12.156 19.938 17.078 1 95.62 184 ALA A CA 1
ATOM 1442 C C . ALA A 1 184 ? 11.016 19.047 17.562 1 95.62 184 ALA A C 1
ATOM 1444 O O . ALA A 1 184 ? 11.125 17.828 17.531 1 95.62 184 ALA A O 1
ATOM 1445 N N . PRO A 1 185 ? 9.859 19.672 17.953 1 97.06 185 PRO A N 1
ATOM 1446 C CA . PRO A 1 185 ? 8.727 18.844 18.359 1 97.06 185 PRO A CA 1
ATOM 1447 C C . PRO A 1 185 ? 8.188 17.984 17.234 1 97.06 185 PRO A C 1
ATOM 1449 O O . PRO A 1 185 ? 8.109 18.438 16.078 1 97.06 185 PRO A O 1
ATOM 1452 N N . ILE A 1 186 ? 7.828 16.719 17.609 1 96.12 186 ILE A N 1
ATOM 1453 C CA . ILE A 1 186 ? 7.27 15.773 16.641 1 96.12 186 ILE A CA 1
ATOM 1454 C C . ILE A 1 186 ? 5.746 15.852 16.672 1 96.12 186 ILE A C 1
ATOM 1456 O O . ILE A 1 186 ? 5.129 15.758 17.734 1 96.12 186 ILE A O 1
ATOM 1460 N N . ASN A 1 187 ? 5.195 16.109 15.531 1 96.56 187 ASN A N 1
ATOM 1461 C CA . ASN A 1 187 ? 3.754 16.031 15.328 1 96.56 187 ASN A CA 1
ATOM 1462 C C . ASN A 1 187 ? 3.354 14.68 14.727 1 96.56 187 ASN A C 1
ATOM 1464 O O . ASN A 1 187 ? 3.629 14.414 13.555 1 96.56 187 ASN A O 1
ATOM 1468 N N . GLY A 1 188 ? 2.668 13.836 15.531 1 95.69 188 GLY A N 1
ATOM 1469 C CA . GLY A 1 188 ? 2.285 12.492 15.117 1 95.69 188 GLY A CA 1
ATOM 1470 C C . GLY A 1 188 ? 0.824 12.383 14.719 1 95.69 188 GLY A C 1
ATOM 1471 O O . GLY A 1 188 ? 0.221 11.32 14.836 1 95.69 188 GLY A O 1
ATOM 1472 N N . GLU A 1 189 ? 0.284 13.422 14.219 1 96.81 189 GLU A N 1
ATOM 1473 C CA . GLU A 1 189 ? -1.152 13.516 13.977 1 96.81 189 GLU A CA 1
ATOM 1474 C C . GLU A 1 189 ? -1.622 12.406 13.031 1 96.81 189 GLU A C 1
ATOM 1476 O O . GLU A 1 189 ? -2.754 11.93 13.141 1 96.81 189 GLU A O 1
ATOM 1481 N N . TYR A 1 190 ? -0.769 11.977 12.133 1 91.69 190 TYR A N 1
ATOM 1482 C CA . TYR A 1 190 ? -1.16 11.008 11.109 1 91.69 190 TYR A CA 1
ATOM 1483 C C . TYR A 1 190 ? -1.443 9.648 11.727 1 91.69 190 TYR A C 1
ATOM 1485 O O . TYR A 1 190 ? -2.027 8.773 11.086 1 91.69 190 TYR A O 1
ATOM 1493 N N . LEU A 1 191 ? -1.145 9.453 12.953 1 92.94 191 LEU A N 1
ATOM 1494 C CA . LEU A 1 191 ? -1.342 8.18 13.641 1 92.94 191 LEU A CA 1
ATOM 1495 C C . LEU A 1 191 ? -2.705 8.133 14.32 1 92.94 191 LEU A C 1
ATOM 1497 O O . LEU A 1 191 ? -3.133 7.078 14.797 1 92.94 191 LEU A O 1
ATOM 1501 N N . GLU A 1 192 ? -3.393 9.32 14.398 1 95.62 192 GLU A N 1
ATOM 1502 C CA . GLU A 1 192 ? -4.75 9.336 14.938 1 95.62 192 GLU A CA 1
ATOM 1503 C C . GLU A 1 192 ? -5.719 8.617 14.008 1 95.62 192 GLU A C 1
ATOM 1505 O O . GLU A 1 192 ? -5.766 8.906 12.805 1 95.62 192 GLU A O 1
ATOM 1510 N N . GLN A 1 193 ? -6.508 7.754 14.5 1 92.88 193 GLN A N 1
ATOM 1511 C CA . GLN A 1 193 ? -7.477 7.062 13.648 1 92.88 193 GLN A CA 1
ATOM 1512 C C . GLN A 1 193 ? -8.773 7.852 13.547 1 92.88 193 GLN A C 1
ATOM 1514 O O . GLN A 1 193 ? -9.352 7.969 12.461 1 92.88 193 GLN A O 1
ATOM 1519 N N . HIS A 1 194 ? -9.18 8.391 14.672 1 96.25 194 HIS A N 1
ATOM 1520 C CA . HIS A 1 194 ? -10.414 9.172 14.633 1 96.25 194 HIS A CA 1
ATOM 1521 C C . HIS A 1 194 ? -10.203 10.5 13.906 1 96.25 194 HIS A C 1
ATOM 1523 O O . HIS A 1 194 ? -9.242 11.219 14.188 1 96.25 194 HIS A O 1
ATOM 1529 N N . PRO A 1 195 ? -11.133 10.852 13.016 1 97.81 195 PRO A N 1
ATOM 1530 C CA . PRO A 1 195 ? -10.977 12.109 12.273 1 97.81 195 PRO A CA 1
ATOM 1531 C C . PRO A 1 195 ? -10.836 13.32 13.18 1 97.81 195 PRO A C 1
ATOM 1533 O O . PRO A 1 195 ? -9.969 14.172 12.961 1 97.81 195 PRO A O 1
ATOM 1536 N N . LEU A 1 196 ? -11.594 13.383 14.242 1 98.69 196 LEU A N 1
ATOM 1537 C CA . LEU A 1 196 ? -11.516 14.516 15.156 1 98.69 196 LEU A CA 1
ATOM 1538 C C . LEU A 1 196 ? -10.242 14.461 15.984 1 98.69 196 LEU A C 1
ATOM 1540 O O . LEU A 1 196 ? -9.805 15.477 16.531 1 98.69 196 LEU A O 1
ATOM 1544 N N . GLY A 1 197 ? -9.719 13.273 16.141 1 98.56 197 GLY A N 1
ATOM 1545 C CA . GLY A 1 197 ? -8.414 13.18 16.781 1 98.56 197 GLY A CA 1
ATOM 1546 C C . GLY A 1 197 ? -7.324 13.906 16 1 98.56 197 GLY A C 1
ATOM 1547 O O . GLY A 1 197 ? -6.508 14.617 16.594 1 98.56 197 GLY A O 1
ATOM 1548 N N . ARG A 1 198 ? -7.312 13.734 14.695 1 98 198 ARG A N 1
ATOM 1549 C CA . ARG A 1 198 ? -6.359 14.453 13.852 1 98 198 ARG A CA 1
ATOM 1550 C C . ARG A 1 198 ? -6.59 15.953 13.922 1 98 198 ARG A C 1
ATOM 1552 O O . ARG A 1 198 ? -5.641 16.734 14.078 1 98 198 ARG A O 1
ATOM 1559 N N . ALA A 1 199 ? -7.82 16.344 13.891 1 98.81 199 ALA A N 1
ATOM 1560 C CA . ALA A 1 199 ? -8.164 17.766 13.93 1 98.81 199 ALA A CA 1
ATOM 1561 C C . ALA A 1 199 ? -7.695 18.391 15.242 1 98.81 199 ALA A C 1
ATOM 1563 O O . ALA A 1 199 ? -7.273 19.562 15.258 1 98.81 199 ALA A O 1
ATOM 1564 N N . GLU A 1 200 ? -7.746 17.656 16.281 1 98.88 200 GLU A N 1
ATOM 1565 C CA . GLU A 1 200 ? -7.477 18.203 17.609 1 98.88 200 GLU A CA 1
ATOM 1566 C C . GLU A 1 200 ? -5.996 18.5 17.797 1 98.88 200 GLU A C 1
ATOM 1568 O O . GLU A 1 200 ? -5.609 19.203 18.734 1 98.88 200 GLU A O 1
ATOM 1573 N N . TRP A 1 201 ? -5.18 18.078 16.875 1 98.81 201 TRP A N 1
ATOM 1574 C CA . TRP A 1 201 ? -3.754 18.375 16.938 1 98.81 201 TRP A CA 1
ATOM 1575 C C . TRP A 1 201 ? -3.484 19.844 16.656 1 98.81 201 TRP A C 1
ATOM 1577 O O . TRP A 1 201 ? -2.367 20.328 16.859 1 98.81 201 TRP A O 1
ATOM 1587 N N . VAL A 1 202 ? -4.496 20.594 16.266 1 98.94 202 VAL A N 1
ATOM 1588 C CA . VAL A 1 202 ? -4.34 22.047 16.203 1 98.94 202 VAL A CA 1
ATOM 1589 C C . VAL A 1 202 ? -4.027 22.594 17.594 1 98.94 202 VAL A C 1
ATOM 1591 O O . VAL A 1 202 ? -3.312 23.578 17.734 1 98.94 202 VAL A O 1
ATOM 1594 N N . LYS A 1 203 ? -4.469 21.906 18.625 1 98.88 203 LYS A N 1
ATOM 1595 C CA . LYS A 1 203 ? -4.176 22.297 20 1 98.88 203 LYS A CA 1
ATOM 1596 C C . LYS A 1 203 ? -2.697 22.094 20.328 1 98.88 203 LYS A C 1
ATOM 1598 O O . LYS A 1 203 ? -2.125 22.844 21.125 1 98.88 203 LYS A O 1
ATOM 1603 N N . PHE A 1 204 ? -2.115 21.047 19.75 1 98.81 204 PHE A N 1
ATOM 1604 C CA . PHE A 1 204 ? -0.677 20.828 19.859 1 98.81 204 PHE A CA 1
ATOM 1605 C C . PHE A 1 204 ? 0.087 22.047 19.359 1 98.81 204 PHE A C 1
ATOM 1607 O O . PHE A 1 204 ? 0.908 22.609 20.078 1 98.81 204 PHE A O 1
ATOM 1614 N N . THR A 1 205 ? -0.276 22.5 18.156 1 98.88 205 THR A N 1
ATOM 1615 C CA . THR A 1 205 ? 0.37 23.656 17.562 1 98.88 205 THR A CA 1
ATOM 1616 C C . THR A 1 205 ? 0.046 24.922 18.344 1 98.88 205 THR A C 1
ATOM 1618 O O . THR A 1 205 ? 0.922 25.766 18.562 1 98.88 205 THR A O 1
ATOM 1621 N N . GLY A 1 206 ? -1.205 25.047 18.719 1 98.81 206 GLY A N 1
ATOM 1622 C CA . GLY A 1 206 ? -1.594 26.188 19.547 1 98.81 206 GLY A CA 1
ATOM 1623 C C . GLY A 1 206 ? -0.788 26.312 20.828 1 98.81 206 GLY A C 1
ATOM 1624 O O . GLY A 1 206 ? -0.419 27.422 21.234 1 98.81 206 GLY A O 1
ATOM 1625 N N . THR A 1 207 ? -0.525 25.188 21.438 1 98.62 207 THR A N 1
ATOM 1626 C CA . THR A 1 207 ? 0.272 25.172 22.656 1 98.62 207 THR A CA 1
ATOM 1627 C C . THR A 1 207 ? 1.702 25.625 22.375 1 98.62 207 THR A C 1
ATOM 1629 O O . THR A 1 207 ? 2.256 26.453 23.094 1 98.62 207 THR A O 1
ATOM 1632 N N . LEU A 1 208 ? 2.262 25.156 21.344 1 98.75 208 LEU A N 1
ATOM 1633 C CA . LEU A 1 208 ? 3.631 25.5 20.969 1 98.75 208 LEU A CA 1
ATOM 1634 C C . LEU A 1 208 ? 3.77 26.984 20.719 1 98.75 208 LEU A C 1
ATOM 1636 O O . LEU A 1 208 ? 4.836 27.562 20.953 1 98.75 208 LEU A O 1
ATOM 1640 N N . LEU A 1 209 ? 2.672 27.641 20.281 1 98.5 209 LEU A N 1
ATOM 1641 C CA . LEU A 1 209 ? 2.732 29.031 19.859 1 98.5 209 LEU A CA 1
ATOM 1642 C C . LEU A 1 209 ? 2.131 29.953 20.906 1 98.5 209 LEU A C 1
ATOM 1644 O O . LEU A 1 209 ? 2.037 31.172 20.703 1 98.5 209 LEU A O 1
ATOM 1648 N N . GLY A 1 210 ? 1.701 29.391 22 1 97.56 210 GLY A N 1
ATOM 1649 C CA . GLY A 1 210 ? 1.043 30.188 23.031 1 97.56 210 GLY A CA 1
ATOM 1650 C C . GLY A 1 210 ? -0.345 30.656 22.625 1 97.56 210 GLY A C 1
ATOM 1651 O O . GLY A 1 210 ? -0.766 31.75 22.984 1 97.56 210 GLY A O 1
ATOM 1652 N N . LYS A 1 211 ? -0.987 29.891 21.812 1 98.12 211 LYS A N 1
ATOM 1653 C CA . LYS A 1 211 ? -2.301 30.234 21.281 1 98.12 211 LYS A CA 1
ATOM 1654 C C . LYS A 1 211 ? -3.334 29.172 21.625 1 98.12 211 LYS A C 1
ATOM 1656 O O . LYS A 1 211 ? -4.16 28.797 20.781 1 98.12 211 LYS A O 1
ATOM 1661 N N . TRP A 1 212 ? -3.301 28.625 22.828 1 97.5 212 TRP A N 1
ATOM 1662 C CA . TRP A 1 212 ? -4.172 27.531 23.25 1 97.5 212 TRP A CA 1
ATOM 1663 C C . TRP A 1 212 ? -5.641 27.906 23.078 1 97.5 212 TRP A C 1
ATOM 1665 O O . TRP A 1 212 ? -6.426 27.125 22.531 1 97.5 212 TRP A O 1
ATOM 1675 N N . GLU A 1 213 ? -6.012 29.109 23.547 1 97.88 213 GLU A N 1
ATOM 1676 C CA . GLU A 1 213 ? -7.418 29.5 23.531 1 97.88 213 GLU A CA 1
ATOM 1677 C C . GLU A 1 213 ? -7.957 29.562 22.109 1 97.88 213 GLU A C 1
ATOM 1679 O O . GLU A 1 213 ? -9.055 29.062 21.828 1 97.88 213 GLU A O 1
ATOM 1684 N N . LYS A 1 214 ? -7.219 30.141 21.25 1 98.62 214 LYS A N 1
ATOM 1685 C CA . LYS A 1 214 ? -7.641 30.203 19.859 1 98.62 214 LYS A CA 1
ATOM 1686 C C . LYS A 1 214 ? -7.707 28.812 19.25 1 98.62 214 LYS A C 1
ATOM 1688 O O . LYS A 1 214 ? -8.656 28.484 18.531 1 98.62 214 LYS A O 1
ATOM 1693 N N . ALA A 1 215 ? -6.695 28 19.5 1 98.88 215 ALA A N 1
ATOM 1694 C CA . ALA A 1 215 ? -6.668 26.625 18.984 1 98.88 215 ALA A CA 1
ATOM 1695 C C . ALA A 1 215 ? -7.887 25.844 19.453 1 98.88 215 ALA A C 1
ATOM 1697 O O . ALA A 1 215 ? -8.5 25.109 18.672 1 98.88 215 ALA A O 1
ATOM 1698 N N . ASN A 1 216 ? -8.18 25.984 20.734 1 98.56 216 ASN A N 1
ATOM 1699 C CA . ASN A 1 216 ? -9.352 25.297 21.281 1 98.56 216 ASN A CA 1
ATOM 1700 C C . ASN A 1 216 ? -10.641 25.75 20.609 1 98.56 216 ASN A C 1
ATOM 1702 O O . ASN A 1 216 ? -11.516 24.938 20.328 1 98.56 216 ASN A O 1
ATOM 1706 N N . SER A 1 217 ? -10.727 27.047 20.406 1 98.75 217 SER A N 1
ATOM 1707 C CA . SER A 1 217 ? -11.906 27.578 19.734 1 98.75 217 SER A CA 1
ATOM 1708 C C . SER A 1 217 ? -12.039 27.031 18.328 1 98.75 217 SER A C 1
ATOM 1710 O O . SER A 1 217 ? -13.133 26.672 17.891 1 98.75 217 SER A O 1
ATOM 1712 N N . ILE A 1 218 ? -10.992 26.984 17.562 1 98.81 218 ILE A N 1
ATOM 1713 C CA . ILE A 1 218 ? -10.977 26.438 16.203 1 98.81 218 ILE A CA 1
ATOM 1714 C C . ILE A 1 218 ? -11.445 24.984 16.234 1 98.81 218 ILE A C 1
ATOM 1716 O O . ILE A 1 218 ? -12.336 24.609 15.461 1 98.81 218 ILE A O 1
ATOM 1720 N N . PHE A 1 219 ? -10.898 24.203 17.141 1 98.88 219 PHE A N 1
ATOM 1721 C CA . PHE A 1 219 ? -11.258 22.797 17.234 1 98.88 219 PHE A CA 1
ATOM 1722 C C . PHE A 1 219 ? -12.734 22.625 17.562 1 98.88 219 PHE A C 1
ATOM 1724 O O . PHE A 1 219 ? -13.422 21.797 16.984 1 98.88 219 PHE A O 1
ATOM 1731 N N . GLU A 1 220 ? -13.18 23.391 18.531 1 98.81 220 GLU A N 1
ATOM 1732 C CA . GLU A 1 220 ? -14.586 23.297 18.922 1 98.81 220 GLU A CA 1
ATOM 1733 C C . GLU A 1 220 ? -15.516 23.562 17.75 1 98.81 220 GLU A C 1
ATOM 1735 O O . GLU A 1 220 ? -16.547 22.906 17.594 1 98.81 220 GLU A O 1
ATOM 1740 N N . ALA A 1 221 ? -15.203 24.562 16.984 1 98.81 221 ALA A N 1
ATOM 1741 C CA . ALA A 1 221 ? -16.016 24.875 15.805 1 98.81 221 ALA A CA 1
ATOM 1742 C C . ALA A 1 221 ? -16.016 23.719 14.82 1 98.81 221 ALA A C 1
ATOM 1744 O O . ALA A 1 221 ? -17.062 23.359 14.273 1 98.81 221 ALA A O 1
ATOM 1745 N N . ILE A 1 222 ? -14.883 23.141 14.555 1 98.81 222 ILE A N 1
ATOM 1746 C CA . ILE A 1 222 ? -14.742 22.016 13.641 1 98.81 222 ILE A CA 1
ATOM 1747 C C . ILE A 1 222 ? -15.508 20.797 14.188 1 98.81 222 ILE A C 1
ATOM 1749 O O . ILE A 1 222 ? -16.234 20.141 13.445 1 98.81 222 ILE A O 1
ATOM 1753 N N . LYS A 1 223 ? -15.32 20.562 15.469 1 98.75 223 LYS A N 1
ATOM 1754 C CA . LYS A 1 223 ? -16.016 19.469 16.141 1 98.75 223 LYS A CA 1
ATOM 1755 C C . LYS A 1 223 ? -17.516 19.594 15.992 1 98.75 223 LYS A C 1
ATOM 1757 O O . LYS A 1 223 ? -18.203 18.625 15.648 1 98.75 223 LYS A O 1
ATOM 1762 N N . MET A 1 224 ? -18.016 20.766 16.219 1 98.62 224 MET A N 1
ATOM 1763 C CA . MET A 1 224 ? -19.453 20.984 16.125 1 98.62 224 MET A CA 1
ATOM 1764 C C . MET A 1 224 ? -19.938 20.766 14.703 1 98.62 224 MET A C 1
ATOM 1766 O O . MET A 1 224 ? -20.969 20.125 14.492 1 98.62 224 MET A O 1
ATOM 1770 N N . ALA A 1 225 ? -19.219 21.281 13.766 1 98.31 225 ALA A N 1
ATOM 1771 C CA . ALA A 1 225 ? -19.594 21.078 12.375 1 98.31 225 ALA A CA 1
ATOM 1772 C C . ALA A 1 225 ? -19.594 19.594 12.023 1 98.31 225 ALA A C 1
ATOM 1774 O O . ALA A 1 225 ? -20.5 19.109 11.336 1 98.31 225 ALA A O 1
ATOM 1775 N N . TYR A 1 226 ? -18.594 18.891 12.453 1 98.38 226 TYR A N 1
ATOM 1776 C CA . TYR A 1 226 ? -18.469 17.453 12.203 1 98.38 226 TYR A CA 1
ATOM 1777 C C . TYR A 1 226 ? -19.625 16.688 12.828 1 98.38 226 TYR A C 1
ATOM 1779 O O . TYR A 1 226 ? -20.25 15.844 12.164 1 98.38 226 TYR A O 1
ATOM 1787 N N . LEU A 1 227 ? -19.922 16.953 14.094 1 97.38 227 LEU A N 1
ATOM 1788 C CA . LEU A 1 227 ? -20.969 16.25 14.805 1 97.38 227 LEU A CA 1
ATOM 1789 C C . LEU A 1 227 ? -22.344 16.578 14.211 1 97.38 227 LEU A C 1
ATOM 1791 O O . LEU A 1 227 ? -23.203 15.703 14.109 1 97.38 227 LEU A O 1
ATOM 1795 N N . ASN A 1 228 ? -22.531 17.812 13.836 1 96.31 228 ASN A N 1
ATOM 1796 C CA . ASN A 1 228 ? -23.781 18.203 13.172 1 96.31 228 ASN A CA 1
ATOM 1797 C C . ASN A 1 228 ? -23.969 17.422 11.867 1 96.31 228 ASN A C 1
ATOM 1799 O O . ASN A 1 228 ? -25.078 16.969 11.578 1 96.31 228 ASN A O 1
ATOM 1803 N N . ALA A 1 229 ? -22.938 17.297 11.125 1 95.88 229 ALA A N 1
ATOM 1804 C CA . ALA A 1 229 ? -23.016 16.531 9.883 1 95.88 229 ALA A CA 1
ATOM 1805 C C . ALA A 1 229 ? -23.344 15.062 10.164 1 95.88 229 ALA A C 1
ATOM 1807 O O . ALA A 1 229 ? -24.156 14.453 9.461 1 95.88 229 ALA A O 1
ATOM 1808 N N . SER A 1 230 ? -22.719 14.508 11.109 1 93.19 230 SER A N 1
ATOM 1809 C CA . SER A 1 230 ? -22.922 13.102 11.461 1 93.19 230 SER A CA 1
ATOM 1810 C C . SER A 1 230 ? -24.375 12.836 11.852 1 93.19 230 SER A C 1
ATOM 1812 O O . SER A 1 230 ? -24.891 11.742 11.625 1 93.19 230 SER A O 1
ATOM 1814 N N . GLU A 1 231 ? -25.031 13.766 12.422 1 92 231 GLU A N 1
ATOM 1815 C CA . GLU A 1 231 ? -26.406 13.633 12.891 1 92 231 GLU A CA 1
ATOM 1816 C C . GLU A 1 231 ? -27.375 13.539 11.719 1 92 231 GLU A C 1
ATOM 1818 O O . GLU A 1 231 ? -28.469 12.992 11.867 1 92 231 GLU A O 1
ATOM 1823 N N . LEU A 1 232 ? -26.984 14.031 10.648 1 91.12 232 LEU A N 1
ATOM 1824 C CA . LEU A 1 232 ? -27.859 14.008 9.477 1 91.12 232 LEU A CA 1
ATOM 1825 C C . LEU A 1 232 ? -28.141 12.578 9.039 1 91.12 232 LEU A C 1
ATOM 1827 O O . LEU A 1 232 ? -29.156 12.312 8.391 1 91.12 232 LEU A O 1
ATOM 1831 N N . ILE A 1 233 ? -27.266 11.617 9.312 1 88.06 233 ILE A N 1
ATOM 1832 C CA . ILE A 1 233 ? -27.406 10.281 8.75 1 88.06 233 ILE A CA 1
ATOM 1833 C C . ILE A 1 233 ? -27.844 9.297 9.836 1 88.06 233 ILE A C 1
ATOM 1835 O O . ILE A 1 233 ? -28.062 8.117 9.57 1 88.06 233 ILE A O 1
ATOM 1839 N N . GLN A 1 234 ? -27.906 9.508 11.086 1 74.75 234 GLN A N 1
ATOM 1840 C CA . GLN A 1 234 ? -28.297 8.602 12.164 1 74.75 234 GLN A CA 1
ATOM 1841 C C . GLN A 1 234 ? -29.734 8.141 12.008 1 74.75 234 GLN A C 1
ATOM 1843 O O . GLN A 1 234 ? -30.078 7.008 12.352 1 74.75 234 GLN A O 1
ATOM 1848 N N . ASP A 1 235 ? -30.688 8.969 11.703 1 60.72 235 ASP A N 1
ATOM 1849 C CA . ASP A 1 235 ? -32.094 8.656 11.805 1 60.72 235 ASP A CA 1
ATOM 1850 C C . ASP A 1 235 ? -32.594 7.934 10.555 1 60.72 235 ASP A C 1
ATOM 1852 O O . ASP A 1 235 ? -33.75 7.539 10.469 1 60.72 235 ASP A O 1
ATOM 1856 N N . GLY A 1 236 ? -31.781 7.68 9.594 1 55.78 236 GLY A N 1
ATOM 1857 C CA . GLY A 1 236 ? -32.531 7.273 8.406 1 55.78 236 GLY A CA 1
ATOM 1858 C C . GLY A 1 236 ? -32.531 5.77 8.203 1 55.78 236 GLY A C 1
ATOM 1859 O O . GLY A 1 236 ? -31.625 5.066 8.648 1 55.78 236 GLY A O 1
ATOM 1860 N N . GLU A 1 237 ? -33.781 5.109 8.312 1 54.56 237 GLU A N 1
ATOM 1861 C CA . GLU A 1 237 ? -34.188 3.746 7.98 1 54.56 237 GLU A CA 1
ATOM 1862 C C . GLU A 1 237 ? -33.625 3.314 6.633 1 54.56 237 GLU A C 1
ATOM 1864 O O . GLU A 1 237 ? -33.938 2.23 6.137 1 54.56 237 GLU A O 1
ATOM 1869 N N . ASN A 1 238 ? -32.656 4.059 6.07 1 63.94 238 ASN A N 1
ATOM 1870 C CA . ASN A 1 238 ? -32.344 3.807 4.668 1 63.94 238 ASN A CA 1
ATOM 1871 C C . ASN A 1 238 ? -31.188 2.824 4.52 1 63.94 238 ASN A C 1
ATOM 1873 O O . ASN A 1 238 ? -30.344 2.703 5.418 1 63.94 238 ASN A O 1
ATOM 1877 N N . ILE A 1 239 ? -31.375 1.926 3.613 1 83.44 239 ILE A N 1
ATOM 1878 C CA . ILE A 1 239 ? -30.328 1.022 3.168 1 83.44 239 ILE A CA 1
ATOM 1879 C C . ILE A 1 239 ? -29.047 1.813 2.9 1 83.44 239 ILE A C 1
ATOM 1881 O O . ILE A 1 239 ? -29.047 2.758 2.107 1 83.44 239 ILE A O 1
ATOM 1885 N N . LYS A 1 240 ? -28.016 1.524 3.688 1 93.56 240 LYS A N 1
ATOM 1886 C CA . LYS A 1 240 ? -26.734 2.207 3.512 1 93.56 240 LYS A CA 1
ATOM 1887 C C . LYS A 1 240 ? -26.125 1.874 2.158 1 93.56 240 LYS A C 1
ATOM 1889 O O . LYS A 1 240 ? -26.047 0.706 1.773 1 93.56 240 LYS A O 1
ATOM 1894 N N . PRO A 1 241 ? -25.719 2.908 1.433 1 96.06 241 PRO A N 1
ATOM 1895 C CA . PRO A 1 241 ? -25.016 2.623 0.186 1 96.06 241 PRO A CA 1
ATOM 1896 C C . PRO A 1 241 ? -23.703 1.88 0.415 1 96.06 241 PRO A C 1
ATOM 1898 O O . PRO A 1 241 ? -22.953 2.193 1.354 1 96.06 241 PRO A O 1
ATOM 1901 N N . THR A 1 242 ? -23.438 0.864 -0.424 1 97.5 242 THR A N 1
ATOM 1902 C CA . THR A 1 242 ? -22.172 0.147 -0.37 1 97.5 242 THR A CA 1
ATOM 1903 C C . THR A 1 242 ? -21.062 0.954 -1.045 1 97.5 242 THR A C 1
ATOM 1905 O O . THR A 1 242 ? -21.297 1.583 -2.08 1 97.5 242 THR A O 1
ATOM 1908 N N . VAL A 1 243 ? -19.891 0.976 -0.37 1 98.06 243 VAL A N 1
ATOM 1909 C CA . VAL A 1 243 ? -18.812 1.824 -0.838 1 98.06 243 VAL A CA 1
ATOM 1910 C C . VAL A 1 243 ? -17.531 0.992 -1.001 1 98.06 243 VAL A C 1
ATOM 1912 O O . VAL A 1 2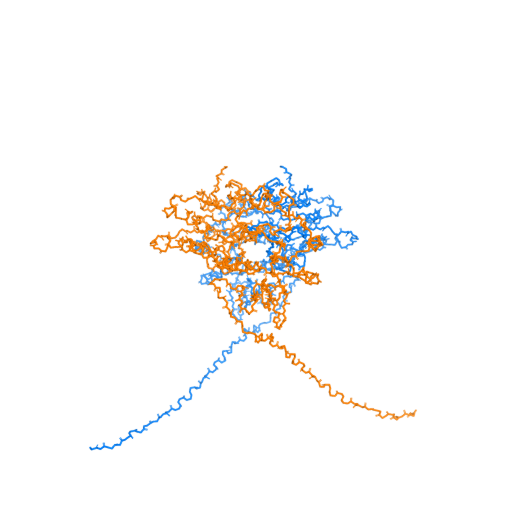43 ? -17.141 0.276 -0.081 1 98.06 243 VAL A O 1
ATOM 1915 N N . ILE A 1 244 ? -16.906 1.07 -2.186 1 97.75 244 ILE A N 1
ATOM 1916 C CA . ILE A 1 244 ? -15.57 0.521 -2.398 1 97.75 244 ILE A CA 1
ATOM 1917 C C . ILE A 1 244 ? -14.547 1.653 -2.447 1 97.75 244 ILE A C 1
ATOM 1919 O O . ILE A 1 244 ? -14.898 2.799 -2.744 1 97.75 244 ILE A O 1
ATOM 1923 N N . SER A 1 245 ? -13.305 1.331 -1.992 1 96 245 SER A N 1
ATOM 1924 C CA . SER A 1 245 ? -12.172 2.24 -2.094 1 96 245 SER A CA 1
ATOM 1925 C C . SER A 1 245 ? -10.891 1.488 -2.449 1 96 245 SER A C 1
ATOM 1927 O O . SER A 1 245 ? -10.797 0.279 -2.229 1 96 245 SER A O 1
ATOM 1929 N N . GLY A 1 246 ? -9.992 2.307 -3.053 1 93.25 246 GLY A N 1
ATOM 1930 C CA . GLY A 1 246 ? -8.703 1.702 -3.326 1 93.25 246 GLY A CA 1
ATOM 1931 C C . GLY A 1 246 ? -8.359 1.663 -4.805 1 93.25 246 GLY A C 1
ATOM 1932 O O . GLY A 1 246 ? -9.18 2.041 -5.645 1 93.25 246 GLY A O 1
ATOM 1933 N N . ILE A 1 247 ? -7.082 1.258 -5.047 1 90.62 247 ILE A N 1
ATOM 1934 C CA . ILE A 1 247 ? -6.57 1.169 -6.41 1 90.62 247 ILE A CA 1
ATOM 1935 C C . ILE A 1 247 ? -5.59 0.005 -6.516 1 90.62 247 ILE A C 1
ATOM 1937 O O . ILE A 1 247 ? -5.16 -0.551 -5.504 1 90.62 247 ILE A O 1
ATOM 1941 N N . MET A 1 248 ? -5.25 -0.325 -7.746 1 88.81 248 MET A N 1
ATOM 1942 C CA . MET A 1 248 ? -4.262 -1.358 -8.047 1 88.81 248 MET A CA 1
ATOM 1943 C C . MET A 1 248 ? -2.863 -0.761 -8.148 1 88.81 248 MET A C 1
ATOM 1945 O O . MET A 1 248 ? -2.68 0.29 -8.766 1 88.81 248 MET A O 1
ATOM 1949 N N . TYR A 1 249 ? -1.87 -1.508 -7.48 1 81.69 249 TYR A N 1
ATOM 1950 C CA . TYR A 1 249 ? -0.445 -1.284 -7.699 1 81.69 249 TYR A CA 1
ATOM 1951 C C . TYR A 1 249 ? 0.337 -2.586 -7.57 1 81.69 249 TYR A C 1
ATOM 1953 O O . TYR A 1 249 ? 0.194 -3.309 -6.582 1 81.69 249 TYR A O 1
ATOM 1961 N N . ASN A 1 250 ? 1.194 -2.891 -8.609 1 80.19 250 ASN A N 1
ATOM 1962 C CA . ASN A 1 250 ? 1.973 -4.125 -8.633 1 80.19 250 ASN A CA 1
ATOM 1963 C C . ASN A 1 250 ? 1.104 -5.344 -8.328 1 80.19 250 ASN A C 1
ATOM 1965 O O . ASN A 1 250 ? 1.468 -6.176 -7.5 1 80.19 250 ASN A O 1
ATOM 1969 N N . ASP A 1 251 ? -0.113 -5.352 -8.797 1 82.38 251 ASP A N 1
ATOM 1970 C CA . ASP A 1 251 ? -1.071 -6.449 -8.734 1 82.38 251 ASP A CA 1
ATOM 1971 C C . ASP A 1 251 ? -1.654 -6.594 -7.336 1 82.38 251 ASP A C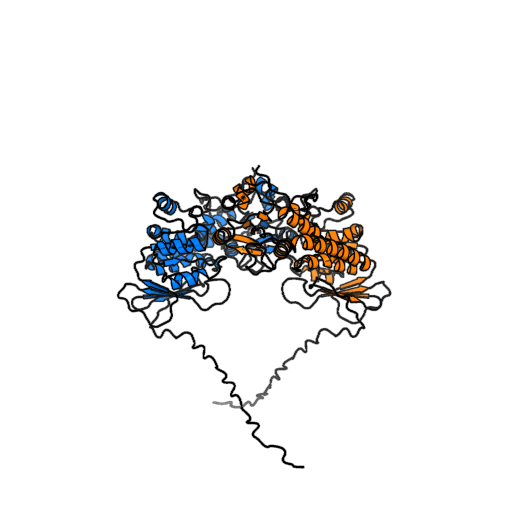 1
ATOM 1973 O O . ASP A 1 251 ? -2.164 -7.656 -6.973 1 82.38 251 ASP A O 1
ATOM 1977 N N . ILE A 1 252 ? -1.396 -5.605 -6.598 1 86.19 252 ILE A N 1
ATOM 1978 C CA . ILE A 1 252 ? -1.966 -5.543 -5.258 1 86.19 252 ILE A CA 1
ATOM 1979 C C . ILE A 1 252 ? -2.988 -4.41 -5.184 1 86.19 252 ILE A C 1
ATOM 1981 O O . ILE A 1 252 ? -2.754 -3.318 -5.711 1 86.19 252 ILE A O 1
ATOM 1985 N N . TRP A 1 253 ? -4.113 -4.73 -4.621 1 91.12 253 TRP A N 1
ATOM 1986 C CA . TRP A 1 253 ? -5.121 -3.711 -4.348 1 91.12 253 TRP A CA 1
ATOM 1987 C C . TRP A 1 253 ? -4.887 -3.066 -2.984 1 91.12 253 TRP A C 1
ATOM 1989 O O . TRP A 1 253 ? -4.969 -3.738 -1.953 1 91.12 253 TRP A O 1
ATOM 1999 N N . TYR A 1 254 ? -4.641 -1.779 -3.047 1 90.19 254 TYR A N 1
ATOM 2000 C CA . TYR A 1 254 ? -4.473 -1.031 -1.806 1 90.19 254 TYR A CA 1
ATOM 2001 C C . TYR A 1 254 ? -5.758 -0.306 -1.426 1 90.19 254 TYR A C 1
ATOM 2003 O O . TYR A 1 254 ? -6.336 0.411 -2.244 1 90.19 254 TYR A O 1
ATOM 2011 N N . ALA A 1 255 ? -6.215 -0.521 -0.221 1 93.44 255 ALA A N 1
ATOM 2012 C CA . ALA A 1 255 ? -7.426 0.114 0.294 1 93.44 255 ALA A CA 1
ATOM 2013 C C . ALA A 1 255 ? -7.301 0.408 1.785 1 93.44 255 ALA A C 1
ATOM 2015 O O . ALA A 1 255 ? -6.516 -0.235 2.486 1 93.44 255 ALA A O 1
ATOM 2016 N N . PRO A 1 256 ? -8.094 1.392 2.227 1 93.25 256 PRO A N 1
ATOM 2017 C CA . PRO A 1 256 ? -8.055 1.659 3.666 1 93.25 256 PRO A CA 1
ATOM 2018 C C . PRO A 1 256 ? -8.523 0.466 4.5 1 93.25 256 PRO A C 1
ATOM 2020 O O . PRO A 1 256 ? -9.531 -0.159 4.18 1 93.25 256 PRO A O 1
ATOM 2023 N N . GLY A 1 257 ? -7.75 0.169 5.57 1 92.31 257 GLY A N 1
ATOM 2024 C CA . GLY A 1 257 ? -8.211 -0.81 6.543 1 92.31 257 GLY A CA 1
ATOM 2025 C C . GLY A 1 257 ? -9.367 -0.313 7.387 1 92.31 257 GLY A C 1
ATOM 2026 O O . GLY A 1 257 ? -9.664 0.884 7.402 1 92.31 257 GLY A O 1
ATOM 2027 N N . ALA A 1 258 ? -9.977 -1.203 8.07 1 93.88 258 ALA A N 1
ATOM 2028 C CA . ALA A 1 258 ? -11.227 -0.915 8.773 1 93.88 258 ALA A CA 1
ATOM 2029 C C . ALA A 1 258 ? -11.023 0.159 9.836 1 93.88 258 ALA A C 1
ATOM 2031 O O . ALA A 1 258 ? -11.922 0.958 10.109 1 93.88 258 ALA A O 1
ATOM 2032 N N . GLU A 1 259 ? -9.844 0.255 10.398 1 93.62 259 GLU A N 1
ATOM 2033 C CA . GLU A 1 259 ? -9.594 1.204 11.477 1 93.62 259 GLU A CA 1
ATOM 2034 C C . GLU A 1 259 ? -8.875 2.449 10.969 1 93.62 259 GLU A C 1
ATOM 2036 O O . GLU A 1 259 ? -8.523 3.334 11.75 1 93.62 259 GLU A O 1
ATOM 2041 N N . SER A 1 260 ? -8.695 2.471 9.703 1 92.88 260 SER A N 1
ATOM 2042 C CA . SER A 1 260 ? -7.98 3.596 9.109 1 92.88 260 SER A CA 1
ATOM 2043 C C . SER A 1 260 ? -8.805 4.875 9.18 1 92.88 260 SER A C 1
ATOM 2045 O O . SER A 1 260 ? -10.031 4.824 9.328 1 92.88 260 SER A O 1
ATOM 2047 N N . TRP A 1 261 ? -8.117 6.012 9.141 1 93.25 261 TRP A N 1
ATOM 2048 C CA . TRP A 1 261 ? -8.719 7.34 9.102 1 93.25 261 TRP A CA 1
ATOM 2049 C C . TRP A 1 261 ? -9.758 7.438 7.996 1 93.25 261 TRP A C 1
ATOM 2051 O O . TRP A 1 261 ? -10.883 7.898 8.227 1 93.25 261 TRP A O 1
ATOM 2061 N N . GLY A 1 262 ? -9.461 6.934 6.82 1 93.75 262 GLY A N 1
ATOM 2062 C CA . GLY A 1 262 ? -10.367 6.969 5.684 1 93.75 262 GLY A CA 1
ATOM 2063 C C . GLY A 1 262 ? -11.609 6.125 5.883 1 93.75 262 GLY A C 1
ATOM 2064 O O . GLY A 1 262 ? -12.719 6.562 5.586 1 93.75 262 GLY A O 1
ATOM 2065 N N . ALA A 1 263 ? -11.398 4.941 6.395 1 95.31 263 ALA A N 1
ATOM 2066 C CA . ALA A 1 263 ? -12.531 4.051 6.641 1 95.31 263 ALA A CA 1
ATOM 2067 C C . ALA A 1 263 ? -13.469 4.629 7.699 1 95.31 263 ALA A C 1
ATOM 2069 O O . ALA A 1 263 ? -14.688 4.508 7.59 1 95.31 263 ALA A O 1
ATOM 2070 N N . GLN A 1 264 ? -12.922 5.281 8.688 1 95.69 264 GLN A N 1
ATOM 2071 C CA . GLN A 1 264 ? -13.727 5.898 9.734 1 95.69 264 GLN A CA 1
ATOM 2072 C C . GLN A 1 264 ? -14.594 7.023 9.172 1 95.69 264 GLN A C 1
ATOM 2074 O O . GLN A 1 264 ? -15.742 7.191 9.578 1 95.69 264 GLN A O 1
ATOM 2079 N N . LEU A 1 265 ? -14.07 7.77 8.297 1 97.31 265 LEU A N 1
ATOM 2080 C CA . LEU A 1 265 ? -14.828 8.844 7.664 1 97.31 265 LEU A CA 1
ATOM 2081 C C . LEU A 1 265 ? -15.969 8.281 6.82 1 97.31 265 LEU A C 1
ATOM 2083 O O . LEU A 1 265 ? -17.078 8.828 6.824 1 97.31 265 LEU A O 1
ATOM 2087 N N . LEU A 1 266 ? -15.719 7.207 6.105 1 96.5 266 LEU A N 1
ATOM 2088 C CA . LEU A 1 266 ? -16.75 6.566 5.297 1 96.5 266 LEU A CA 1
ATOM 2089 C C . LEU A 1 266 ? -17.891 6.055 6.176 1 96.5 266 LEU A C 1
ATOM 2091 O O . LEU A 1 266 ? -19.062 6.227 5.84 1 96.5 266 LEU A O 1
ATOM 2095 N N . GLU A 1 267 ? -17.5 5.453 7.246 1 94.38 267 GLU A N 1
ATOM 2096 C CA . GLU A 1 267 ? -18.5 4.953 8.188 1 94.38 267 GLU A CA 1
ATOM 2097 C C . GLU A 1 267 ? -19.297 6.098 8.812 1 94.38 267 GLU A C 1
ATOM 2099 O O . GLU A 1 267 ? -20.516 6.016 8.922 1 94.38 267 GLU A O 1
ATOM 2104 N N . ALA A 1 268 ? -18.625 7.09 9.211 1 94.94 268 ALA A N 1
ATOM 2105 C CA . ALA A 1 268 ? -19.281 8.25 9.805 1 94.94 268 ALA A CA 1
ATOM 2106 C C . ALA A 1 268 ? -20.25 8.891 8.828 1 94.94 268 ALA A C 1
ATOM 2108 O O . ALA A 1 268 ? -21.266 9.469 9.234 1 94.94 268 ALA A O 1
ATOM 2109 N N . ALA A 1 269 ? -19.969 8.797 7.598 1 96.44 269 ALA A N 1
ATOM 2110 C CA . ALA A 1 269 ? -20.812 9.383 6.555 1 96.44 269 ALA A CA 1
ATOM 2111 C C . ALA A 1 269 ? -21.984 8.469 6.23 1 96.44 269 ALA A C 1
ATOM 2113 O O . ALA A 1 269 ? -22.828 8.797 5.383 1 96.44 269 ALA A O 1
ATOM 2114 N N . GLY A 1 270 ? -22.031 7.289 6.855 1 95.31 270 GLY A N 1
ATOM 2115 C CA . GLY A 1 270 ? -23.156 6.375 6.648 1 95.31 270 GLY A CA 1
ATOM 2116 C C . GLY A 1 270 ? -22.938 5.418 5.496 1 95.31 270 GLY A C 1
ATOM 2117 O O . GLY A 1 270 ? -23.891 4.844 4.969 1 95.31 270 GLY A O 1
ATOM 2118 N N . GLY A 1 271 ? -21.719 5.289 5.098 1 96.31 271 GLY A N 1
ATOM 2119 C CA . GLY A 1 271 ? -21.406 4.324 4.051 1 96.31 271 GLY A CA 1
ATOM 2120 C C . GLY A 1 271 ? -21.234 2.91 4.578 1 96.31 271 GLY A C 1
ATOM 2121 O O . GLY A 1 271 ? -20.75 2.711 5.691 1 96.31 271 GLY A O 1
ATOM 2122 N N . ASP A 1 272 ? -21.672 1.973 3.803 1 96.75 272 ASP A N 1
ATOM 2123 C CA . ASP A 1 272 ? -21.359 0.571 4.066 1 96.75 272 ASP A CA 1
ATOM 2124 C C . ASP A 1 272 ? -20.062 0.161 3.375 1 96.75 272 ASP A C 1
ATOM 2126 O O . ASP A 1 272 ? -20.094 -0.346 2.252 1 96.75 272 ASP A O 1
ATOM 2130 N N . TYR A 1 273 ? -18.969 0.388 4.094 1 96.94 273 TYR A N 1
ATOM 2131 C CA . TYR A 1 273 ? -17.641 0.124 3.539 1 96.94 273 TYR A CA 1
ATOM 2132 C C . TYR A 1 273 ? -17.422 -1.371 3.35 1 96.94 273 TYR A C 1
ATOM 2134 O O . TYR A 1 273 ? -17.516 -2.145 4.305 1 96.94 273 TYR A O 1
ATOM 2142 N N . ILE A 1 274 ? -17.031 -1.775 2.164 1 95.88 274 ILE A N 1
ATOM 2143 C CA . ILE A 1 274 ? -17.031 -3.178 1.763 1 95.88 274 ILE A CA 1
ATOM 2144 C C . ILE A 1 274 ? -15.969 -3.936 2.564 1 95.88 274 ILE A C 1
ATOM 2146 O O . ILE A 1 274 ? -16.141 -5.117 2.871 1 95.88 274 ILE A O 1
ATOM 2150 N N . PHE A 1 275 ? -14.938 -3.264 2.979 1 93.88 275 PHE A N 1
ATOM 2151 C CA . PHE A 1 275 ? -13.852 -3.939 3.682 1 93.88 275 PHE A CA 1
ATOM 2152 C C . PHE A 1 275 ? -13.891 -3.623 5.172 1 93.88 275 PHE A C 1
ATOM 2154 O O . PHE A 1 275 ? -12.859 -3.607 5.84 1 93.88 275 PHE A O 1
ATOM 2161 N N . LYS A 1 276 ? -14.984 -3.375 5.734 1 94.44 276 LYS A N 1
ATOM 2162 C CA . LYS A 1 276 ? -15.148 -2.967 7.125 1 94.44 276 LYS A CA 1
ATOM 2163 C C . LYS A 1 276 ? -14.75 -4.09 8.078 1 94.44 276 LYS A C 1
ATOM 2165 O O . LYS A 1 276 ? -14.586 -3.861 9.281 1 94.44 276 LYS A O 1
ATOM 2170 N N . THR A 1 277 ? -14.594 -5.305 7.586 1 90 277 THR A N 1
ATOM 2171 C CA . THR A 1 277 ? -14.227 -6.422 8.453 1 90 277 THR A CA 1
ATOM 2172 C C . THR A 1 277 ? -12.75 -6.766 8.289 1 90 277 THR A C 1
ATOM 2174 O O . THR A 1 277 ? -12.258 -7.719 8.891 1 90 277 THR A O 1
ATOM 2177 N N . GLN A 1 278 ? -12.07 -6.086 7.418 1 87.44 278 GLN A N 1
ATOM 2178 C CA . GLN A 1 278 ? -10.641 -6.285 7.238 1 87.44 278 GLN A CA 1
ATOM 2179 C C . GLN A 1 278 ? -9.836 -5.375 8.164 1 87.44 278 GLN A C 1
ATOM 2181 O O . GLN A 1 278 ? -9.688 -4.18 7.898 1 87.44 278 GLN A O 1
ATOM 2186 N N . PRO A 1 279 ? -9.297 -5.926 9.234 1 86.94 279 PRO A N 1
ATOM 2187 C CA . PRO A 1 279 ? -8.609 -5.082 10.219 1 86.94 279 PRO A CA 1
ATOM 2188 C C . PRO A 1 279 ? -7.348 -4.434 9.664 1 86.94 279 PRO A C 1
ATOM 2190 O O . PRO A 1 279 ? -6.66 -5.027 8.828 1 86.94 279 PRO A O 1
ATOM 2193 N N . GLY A 1 280 ? -7.078 -3.156 10.133 1 88.38 280 GLY A N 1
ATOM 2194 C CA . GLY A 1 280 ? -5.883 -2.41 9.773 1 88.38 280 GLY A CA 1
ATOM 2195 C C . GLY A 1 280 ? -6.031 -0.914 9.977 1 88.38 280 GLY A C 1
ATOM 2196 O O . GLY A 1 280 ? -7.086 -0.346 9.695 1 88.38 280 GLY A O 1
ATOM 2197 N N . THR A 1 281 ? -4.938 -0.309 10.43 1 87.44 281 THR A N 1
ATOM 2198 C CA . THR A 1 281 ? -4.957 1.132 10.656 1 87.44 281 THR A CA 1
ATOM 2199 C C . THR A 1 281 ? -4.43 1.878 9.438 1 87.44 281 THR A C 1
ATOM 2201 O O . THR A 1 281 ? -4.594 3.096 9.328 1 87.44 281 THR A O 1
ATOM 2204 N N . GLY A 1 282 ? -3.76 1.165 8.633 1 87.12 282 GLY A N 1
ATOM 2205 C CA . GLY A 1 282 ? -3.24 1.704 7.383 1 87.12 282 GLY A CA 1
ATOM 2206 C C . GLY A 1 282 ? -3.902 1.11 6.152 1 87.12 282 GLY A C 1
ATOM 2207 O O . GLY A 1 282 ? -5.117 0.896 6.141 1 87.12 282 GLY A O 1
ATOM 2208 N N . SER A 1 283 ? -3.105 0.922 5.156 1 86.25 283 SER A N 1
ATOM 2209 C CA . SER A 1 283 ? -3.627 0.377 3.904 1 86.25 283 SER A CA 1
ATOM 2210 C C . SER A 1 283 ? -3.58 -1.146 3.904 1 86.25 283 SER A C 1
ATOM 2212 O O . SER A 1 283 ? -2.6 -1.744 4.355 1 86.25 28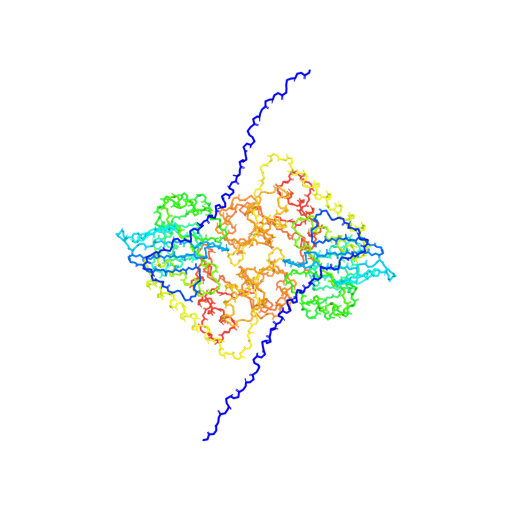3 SER A O 1
ATOM 2214 N N . LEU A 1 284 ? -4.684 -1.709 3.434 1 87 284 LEU A N 1
ATOM 2215 C CA . LEU A 1 284 ? -4.766 -3.139 3.158 1 87 284 LEU A CA 1
ATOM 2216 C C . LEU A 1 284 ? -4.039 -3.484 1.862 1 87 284 LEU A C 1
ATOM 2218 O O . LEU A 1 284 ? -3.898 -2.635 0.979 1 87 284 LEU A O 1
ATOM 2222 N N . GLN A 1 285 ? -3.523 -4.652 1.864 1 86.5 285 GLN A N 1
ATOM 2223 C CA . GLN A 1 285 ? -3.031 -5.27 0.637 1 86.5 285 GLN A CA 1
ATOM 2224 C C . GLN A 1 285 ? -3.877 -6.477 0.25 1 86.5 285 GLN A C 1
ATOM 2226 O O . GLN A 1 285 ? -3.857 -7.5 0.938 1 86.5 285 GLN A O 1
ATOM 2231 N N . LEU A 1 286 ? -4.633 -6.316 -0.855 1 88.38 286 LEU A N 1
ATOM 2232 C CA . LEU A 1 286 ? -5.598 -7.332 -1.255 1 88.38 286 LEU A CA 1
ATOM 2233 C C . LEU A 1 286 ? -5.355 -7.781 -2.691 1 88.38 286 LEU A C 1
ATOM 2235 O O . LEU A 1 286 ? -4.82 -7.02 -3.502 1 88.38 286 LEU A O 1
ATOM 2239 N N . SER A 1 287 ? -5.742 -9.039 -2.98 1 85.06 287 SER A N 1
ATOM 2240 C CA . SER A 1 287 ? -5.727 -9.477 -4.375 1 85.06 287 SER A CA 1
ATOM 2241 C C . SER A 1 287 ? -6.91 -8.906 -5.145 1 85.06 287 SER A C 1
ATOM 2243 O O . SER A 1 287 ? -7.961 -8.625 -4.562 1 85.06 287 SER A O 1
ATOM 2245 N N . TYR A 1 288 ? -6.699 -8.789 -6.348 1 87.75 288 TYR A N 1
ATOM 2246 C CA . TYR A 1 288 ? -7.785 -8.305 -7.195 1 87.75 288 TYR A CA 1
ATOM 2247 C C . TYR A 1 288 ? -8.992 -9.234 -7.121 1 87.75 288 TYR A C 1
ATOM 2249 O O . TYR A 1 288 ? -10.133 -8.781 -7.055 1 87.75 288 TYR A O 1
ATOM 2257 N N . GLU A 1 289 ? -8.773 -10.57 -7.176 1 80.75 289 GLU A N 1
ATOM 2258 C CA . GLU A 1 289 ? -9.852 -11.562 -7.164 1 80.75 289 GLU A CA 1
ATOM 2259 C C . GLU A 1 289 ? -10.719 -11.414 -5.914 1 80.75 289 GLU A C 1
ATOM 2261 O O . GLU A 1 289 ? -11.945 -11.492 -5.996 1 80.75 289 GLU A O 1
ATOM 2266 N N . TYR A 1 290 ? -10.07 -11.148 -4.84 1 83.56 290 TYR A N 1
ATOM 2267 C CA . TYR A 1 290 ? -10.789 -10.945 -3.588 1 83.56 290 TYR A CA 1
ATOM 2268 C C . TYR A 1 290 ? -11.641 -9.68 -3.648 1 83.56 290 TYR A C 1
ATOM 2270 O O . TYR A 1 290 ? -12.805 -9.695 -3.24 1 83.56 290 TYR A O 1
ATOM 2278 N N . VAL A 1 291 ? -11.07 -8.578 -4.102 1 91.56 291 VAL A N 1
ATOM 2279 C CA . VAL A 1 291 ? -11.773 -7.301 -4.176 1 91.56 291 VAL A CA 1
ATOM 2280 C C . VAL A 1 291 ? -12.977 -7.426 -5.117 1 91.56 291 VAL A C 1
ATOM 2282 O O . VAL A 1 291 ? -14.07 -6.969 -4.797 1 91.56 291 VAL A O 1
ATOM 2285 N N . LEU A 1 292 ? -12.734 -8.055 -6.219 1 89 292 LEU A N 1
ATOM 2286 C CA . LEU A 1 292 ? -13.82 -8.234 -7.18 1 89 292 LEU A CA 1
ATOM 2287 C C . LEU A 1 292 ? -14.953 -9.039 -6.566 1 89 292 LEU A C 1
ATOM 2289 O O . LEU A 1 292 ? -16.125 -8.688 -6.715 1 89 292 LEU A O 1
ATOM 2293 N N . GLU A 1 293 ? -14.672 -10.062 -5.941 1 84.06 293 GLU A N 1
ATOM 2294 C CA . GLU A 1 293 ? -15.664 -10.914 -5.293 1 84.06 293 GLU A CA 1
ATOM 2295 C C . GLU A 1 293 ? -16.5 -10.117 -4.289 1 84.06 293 GLU A C 1
ATOM 2297 O O . GLU A 1 293 ? -17.719 -10.258 -4.25 1 84.06 293 GLU A O 1
ATOM 2302 N N . LYS A 1 294 ? -15.875 -9.281 -3.559 1 88.94 294 LYS A N 1
ATOM 2303 C CA . LYS A 1 294 ? -16.547 -8.609 -2.451 1 88.94 294 LYS A CA 1
ATOM 2304 C C . LYS A 1 294 ? -17.234 -7.332 -2.92 1 88.94 294 LYS A C 1
ATOM 2306 O O . LYS A 1 294 ? -18.25 -6.93 -2.361 1 88.94 294 LYS A O 1
ATOM 2311 N N . ALA A 1 295 ? -16.672 -6.711 -3.967 1 94.06 295 ALA A N 1
ATOM 2312 C CA . ALA A 1 295 ? -17.016 -5.305 -4.156 1 94.06 295 ALA A CA 1
ATOM 2313 C C . ALA A 1 295 ? -17.562 -5.059 -5.559 1 94.06 295 ALA A C 1
ATOM 2315 O O . ALA A 1 295 ? -17.938 -3.932 -5.898 1 94.06 295 ALA A O 1
ATOM 2316 N N . GLN A 1 296 ? -17.703 -6.043 -6.414 1 92.19 296 GLN A N 1
ATOM 2317 C CA . GLN A 1 296 ? -18.094 -5.832 -7.805 1 92.19 296 GLN A CA 1
ATOM 2318 C C . GLN A 1 296 ? -19.438 -5.09 -7.891 1 92.19 296 GLN A C 1
ATOM 2320 O O . GLN A 1 296 ? -19.656 -4.316 -8.82 1 92.19 296 GLN A O 1
ATOM 2325 N N . ASP A 1 297 ? -20.281 -5.262 -6.879 1 94.62 297 ASP A N 1
ATOM 2326 C CA . ASP A 1 297 ? -21.625 -4.684 -6.934 1 94.62 297 ASP A CA 1
ATOM 2327 C C . ASP A 1 297 ? -21.719 -3.438 -6.059 1 94.62 297 ASP A C 1
ATOM 2329 O O . ASP A 1 297 ? -22.812 -2.914 -5.832 1 94.62 297 ASP A O 1
ATOM 2333 N N . ALA A 1 298 ? -20.609 -2.994 -5.586 1 96.81 298 ALA A N 1
ATOM 2334 C CA . ALA A 1 298 ? -20.641 -1.785 -4.766 1 96.81 298 ALA A CA 1
ATOM 2335 C C . ALA A 1 298 ? -21.219 -0.609 -5.543 1 96.81 298 ALA A C 1
ATOM 2337 O O . ALA A 1 298 ? -20.938 -0.446 -6.734 1 96.81 298 ALA A O 1
ATOM 2338 N N . SER A 1 299 ? -21.953 0.265 -4.84 1 97.31 299 SER A N 1
ATOM 2339 C CA . SER A 1 299 ? -22.719 1.326 -5.48 1 97.31 299 SER A CA 1
ATOM 2340 C C . SER A 1 299 ? -21.844 2.533 -5.797 1 97.31 299 SER A C 1
ATOM 2342 O O . SER A 1 299 ? -22.094 3.254 -6.762 1 97.31 299 SER A O 1
ATOM 2344 N N . ILE A 1 300 ? -20.938 2.777 -4.945 1 98.06 300 ILE A N 1
ATOM 2345 C CA . ILE A 1 300 ? -20.141 3.99 -5.062 1 98.06 300 ILE A CA 1
ATOM 2346 C C . ILE A 1 300 ? -18.672 3.656 -4.859 1 98.06 300 ILE A C 1
ATOM 2348 O O . ILE A 1 300 ? -18.328 2.836 -4.004 1 98.06 300 ILE A O 1
ATOM 2352 N N . TRP A 1 301 ? -17.766 4.25 -5.699 1 97.94 301 TRP A N 1
ATOM 2353 C CA . TRP A 1 301 ? -16.328 4.137 -5.57 1 97.94 301 TRP A CA 1
ATOM 2354 C C . TRP A 1 301 ? -15.711 5.453 -5.105 1 97.94 301 TRP A C 1
ATOM 2356 O O . TRP A 1 301 ? -15.742 6.449 -5.828 1 97.94 301 TRP A O 1
ATOM 2366 N N . ILE A 1 302 ? -15.203 5.453 -3.855 1 96.88 302 ILE A N 1
ATOM 2367 C CA . ILE A 1 302 ? -14.57 6.633 -3.277 1 96.88 302 ILE A CA 1
ATOM 2368 C C . ILE A 1 302 ? -13.055 6.438 -3.232 1 96.88 302 ILE A C 1
ATOM 2370 O O . ILE A 1 302 ? -12.57 5.398 -2.773 1 96.88 302 ILE A O 1
ATOM 2374 N N . GLY A 1 303 ? -12.352 7.395 -3.645 1 90 303 GLY A N 1
ATOM 2375 C CA . GLY A 1 303 ? -10.898 7.344 -3.531 1 90 303 GLY A CA 1
ATOM 2376 C C . GLY A 1 303 ? -10.234 6.707 -4.734 1 90 303 GLY A C 1
ATOM 2377 O O . GLY A 1 303 ? -9.375 5.836 -4.582 1 90 303 GLY A O 1
ATOM 2378 N N . ALA A 1 304 ? -10.641 7.031 -5.91 1 79.12 304 ALA A N 1
ATOM 2379 C CA . ALA A 1 304 ? -10.094 6.504 -7.16 1 79.12 304 ALA A CA 1
ATOM 2380 C C . ALA A 1 304 ? -8.805 7.23 -7.543 1 79.12 304 ALA A C 1
ATOM 2382 O O . ALA A 1 304 ? -8.594 7.543 -8.719 1 79.12 304 ALA A O 1
ATOM 2383 N N . ALA A 1 305 ? -8 7.496 -6.543 1 73.69 305 ALA A N 1
ATOM 2384 C CA . ALA A 1 305 ? -6.715 8.164 -6.738 1 73.69 305 ALA A CA 1
ATOM 2385 C C . ALA A 1 305 ? -6.879 9.43 -7.574 1 73.69 305 ALA A C 1
ATOM 2387 O O . ALA A 1 305 ? -7.84 10.18 -7.395 1 73.69 305 ALA A O 1
ATOM 2388 N N . ASP A 1 306 ? -5.863 9.766 -8.367 1 77.5 306 ASP A N 1
ATOM 2389 C CA . ASP A 1 306 ? -5.844 11.062 -9.039 1 77.5 306 ASP A CA 1
ATOM 2390 C C . ASP A 1 306 ? -6.199 10.914 -10.516 1 77.5 306 ASP A C 1
ATOM 2392 O O . ASP A 1 306 ? -5.746 11.703 -11.352 1 77.5 306 ASP A O 1
ATOM 2396 N N . HIS A 1 307 ? -7 9.938 -10.836 1 78.94 307 HIS A N 1
ATOM 2397 C CA . HIS A 1 307 ? -7.445 9.805 -12.219 1 78.94 307 HIS A CA 1
ATOM 2398 C C . HIS A 1 307 ? -8.297 10.992 -12.641 1 78.94 307 HIS A C 1
ATOM 2400 O O . HIS A 1 307 ? -9.117 11.484 -11.852 1 78.94 307 HIS A O 1
ATOM 2406 N N . LYS A 1 308 ? -8.164 11.422 -13.867 1 80.44 308 LYS A N 1
ATOM 2407 C CA . LYS A 1 308 ? -8.883 12.594 -14.352 1 80.44 308 LYS A CA 1
ATOM 2408 C C . LYS A 1 308 ? -10.281 12.219 -14.844 1 80.44 308 LYS A C 1
ATOM 2410 O O . LYS A 1 308 ? -11.242 12.953 -14.602 1 80.44 308 LYS A O 1
ATOM 2415 N N . THR A 1 309 ? -10.297 11.055 -15.531 1 89.12 309 THR A N 1
ATOM 2416 C CA . THR A 1 309 ? -11.562 10.594 -16.094 1 89.12 309 THR A CA 1
ATOM 2417 C C . THR A 1 309 ? -11.719 9.086 -15.914 1 89.12 309 THR A C 1
ATOM 2419 O O . THR A 1 309 ? -10.75 8.398 -15.586 1 89.12 309 THR A O 1
ATOM 2422 N N . LEU A 1 310 ? -12.953 8.688 -16.094 1 92.56 310 LEU A N 1
ATOM 2423 C CA . LEU A 1 310 ? -13.211 7.254 -16.094 1 92.56 310 LEU A CA 1
ATOM 2424 C C . LEU A 1 310 ? -12.422 6.555 -17.188 1 92.56 310 LEU A C 1
ATOM 2426 O O . LEU A 1 310 ? -11.93 5.438 -17 1 92.56 310 LEU A O 1
ATOM 2430 N N . PHE A 1 311 ? -12.328 7.23 -18.281 1 88.56 311 PHE A N 1
ATOM 2431 C CA . PHE A 1 311 ? -11.57 6.688 -19.391 1 88.56 311 PHE A CA 1
ATOM 2432 C C . PHE A 1 311 ? -10.117 6.457 -19 1 88.56 311 PHE A C 1
ATOM 2434 O O . PHE A 1 311 ? -9.578 5.371 -19.203 1 88.56 311 PHE A O 1
ATOM 2441 N N . ASP A 1 312 ? -9.531 7.449 -18.406 1 84.5 312 ASP A N 1
ATOM 2442 C CA . ASP A 1 312 ? -8.141 7.348 -17.953 1 84.5 312 ASP A CA 1
ATOM 2443 C C . ASP A 1 312 ? -7.973 6.207 -16.953 1 84.5 312 ASP A C 1
ATOM 2445 O O . ASP A 1 312 ? -6.992 5.461 -17.016 1 84.5 312 ASP A O 1
ATOM 2449 N N . MET A 1 313 ? -8.883 6.109 -16.094 1 88.38 313 MET A N 1
ATOM 2450 C CA . MET A 1 313 ? -8.852 5.074 -15.07 1 88.38 313 MET A CA 1
ATOM 2451 C C . MET A 1 313 ? -8.93 3.686 -15.695 1 88.38 313 MET A C 1
ATOM 2453 O O . MET A 1 313 ? -8.172 2.787 -15.328 1 88.38 313 MET A O 1
ATOM 2457 N N . GLY A 1 314 ? -9.805 3.492 -16.609 1 86.69 314 GLY A N 1
ATOM 2458 C CA . GLY A 1 314 ? -9.945 2.227 -17.312 1 86.69 314 GLY A CA 1
ATOM 2459 C C . GLY A 1 314 ? -8.734 1.864 -18.141 1 86.69 314 GLY A C 1
ATOM 2460 O O . GLY A 1 314 ? -8.398 0.686 -18.281 1 86.69 314 GLY A O 1
ATOM 2461 N N . GLN A 1 315 ? -8.07 2.891 -18.641 1 80.12 315 GLN A N 1
ATOM 2462 C CA . GLN A 1 315 ? -6.863 2.66 -19.422 1 80.12 315 GLN A CA 1
ATOM 2463 C C . GLN A 1 315 ? -5.695 2.25 -18.531 1 80.12 315 GLN A C 1
ATOM 2465 O O . GLN A 1 315 ? -4.859 1.437 -18.938 1 80.12 315 GLN A O 1
ATOM 2470 N N . ALA A 1 316 ? -5.715 2.854 -17.438 1 79.81 316 ALA A N 1
ATOM 2471 C CA . ALA A 1 316 ? -4.645 2.52 -16.5 1 79.81 316 ALA A CA 1
ATOM 2472 C C . ALA A 1 316 ? -4.723 1.056 -16.078 1 79.81 316 ALA A C 1
ATOM 2474 O O . ALA A 1 316 ? -3.703 0.368 -16 1 79.81 316 ALA A O 1
ATOM 2475 N N . ASP A 1 317 ? -5.941 0.63 -15.828 1 85.19 317 ASP A N 1
ATOM 2476 C CA . ASP A 1 317 ? -6.18 -0.771 -15.492 1 85.19 317 ASP A CA 1
ATOM 2477 C C . ASP A 1 317 ? -7.574 -1.213 -15.938 1 85.19 317 ASP A C 1
ATOM 2479 O O . ASP A 1 317 ? -8.57 -0.866 -15.305 1 85.19 317 ASP A O 1
ATOM 2483 N N . PRO A 1 318 ? -7.621 -1.999 -16.969 1 84.25 318 PRO A N 1
ATOM 2484 C CA . PRO A 1 318 ? -8.922 -2.387 -17.516 1 84.25 318 PRO A CA 1
ATOM 2485 C C . PRO A 1 318 ? -9.773 -3.174 -16.531 1 84.25 318 PRO A C 1
ATOM 2487 O O . PRO A 1 318 ? -10.992 -3.26 -16.688 1 84.25 318 PRO A O 1
ATOM 2490 N N . ARG A 1 319 ? -9.219 -3.748 -15.531 1 87.44 319 ARG A N 1
ATOM 2491 C CA . ARG A 1 319 ? -9.938 -4.539 -14.531 1 87.44 319 ARG A CA 1
ATOM 2492 C C . ARG A 1 319 ? -10.914 -3.672 -13.742 1 87.44 319 ARG A C 1
ATOM 2494 O O . ARG A 1 319 ? -11.875 -4.18 -13.164 1 87.44 319 ARG A O 1
ATOM 2501 N N . TYR A 1 320 ? -10.703 -2.404 -13.703 1 91.81 320 TYR A N 1
ATOM 2502 C CA . TYR A 1 320 ? -11.586 -1.491 -12.977 1 91.81 320 TYR A CA 1
ATOM 2503 C C . TYR A 1 320 ? -12.984 -1.49 -13.578 1 91.81 320 TYR A C 1
ATOM 2505 O O . TYR A 1 320 ? -13.969 -1.228 -12.883 1 91.81 320 TYR A O 1
ATOM 2513 N N . GLN A 1 321 ? -13.109 -1.861 -14.805 1 91.19 321 GLN A N 1
ATOM 2514 C CA . GLN A 1 321 ? -14.359 -1.757 -15.539 1 91.19 321 GLN A CA 1
ATOM 2515 C C . GLN A 1 321 ? -15.367 -2.809 -15.078 1 91.19 321 GLN A C 1
ATOM 2517 O O . GLN A 1 321 ? -16.547 -2.734 -15.406 1 91.19 321 GLN A O 1
ATOM 2522 N N . TYR A 1 322 ? -14.969 -3.74 -14.305 1 89.81 322 TYR A N 1
ATOM 2523 C CA . TYR A 1 322 ? -15.844 -4.828 -13.883 1 89.81 322 TYR A CA 1
ATOM 2524 C C . TYR A 1 322 ? -16.641 -4.434 -12.648 1 89.81 322 TYR A C 1
ATOM 2526 O O . TYR A 1 322 ? -17.578 -5.133 -12.258 1 89.81 322 TYR A O 1
ATOM 2534 N N . PHE A 1 323 ? -16.328 -3.328 -12.125 1 94.81 323 PHE A N 1
ATOM 2535 C CA . PHE A 1 323 ? -17.047 -2.863 -10.938 1 94.81 323 PHE A CA 1
ATOM 2536 C C . PHE A 1 323 ? -18.266 -2.031 -11.336 1 94.81 323 PHE A C 1
ATOM 2538 O O . PHE A 1 323 ? -18.172 -1.163 -12.211 1 94.81 323 PHE A O 1
ATOM 2545 N N . LYS A 1 324 ? -19.375 -2.305 -10.711 1 96.88 324 LYS A N 1
ATOM 2546 C CA . LYS A 1 324 ? -20.641 -1.612 -10.992 1 96.88 324 LYS A CA 1
ATOM 2547 C C . LYS A 1 324 ? -20.484 -0.103 -10.844 1 96.88 324 LYS A C 1
ATOM 2549 O O . LYS A 1 324 ? -20.969 0.666 -11.672 1 96.88 324 LYS A O 1
ATOM 2554 N N . ALA A 1 325 ? -19.828 0.345 -9.82 1 97.62 325 ALA A N 1
ATOM 2555 C CA . ALA A 1 325 ? -19.625 1.772 -9.586 1 97.62 325 ALA A CA 1
ATOM 2556 C C . ALA A 1 325 ? -18.938 2.438 -10.773 1 97.62 325 ALA A C 1
ATOM 2558 O O . ALA A 1 325 ? -19.281 3.559 -11.148 1 97.62 325 ALA A O 1
ATOM 2559 N N . PHE A 1 326 ? -17.953 1.766 -11.305 1 96.69 326 PHE A N 1
ATOM 2560 C CA . PHE A 1 326 ? -17.266 2.264 -12.492 1 96.69 326 PHE A CA 1
ATOM 2561 C C . PHE A 1 326 ? -18.219 2.332 -13.68 1 96.69 326 PHE A C 1
ATOM 2563 O O . PHE A 1 326 ? -18.297 3.354 -14.367 1 96.69 326 PHE A O 1
ATOM 2570 N N . GLN A 1 327 ? -18.969 1.289 -13.859 1 96.31 327 GLN A N 1
ATOM 2571 C CA . GLN A 1 327 ? -19.875 1.186 -14.992 1 96.31 327 GLN A CA 1
ATOM 2572 C C . GLN A 1 327 ? -20.969 2.26 -14.93 1 96.31 327 GLN A C 1
ATOM 2574 O O . GLN A 1 327 ? -21.391 2.787 -15.961 1 96.31 327 GLN A O 1
ATOM 2579 N N . GLU A 1 328 ? -21.359 2.596 -13.781 1 97.19 328 GLU A N 1
ATOM 2580 C CA . GLU A 1 328 ? -22.438 3.572 -13.594 1 97.19 328 GLU A CA 1
ATOM 2581 C C . GLU A 1 328 ? -21.875 4.98 -13.43 1 97.19 328 GLU A C 1
ATOM 2583 O O . GLU A 1 328 ? -22.625 5.938 -13.219 1 97.19 328 GLU A O 1
ATOM 2588 N N . GLY A 1 329 ? -20.641 5.086 -13.445 1 96.44 329 GLY A N 1
ATOM 2589 C CA . GLY A 1 329 ? -19.984 6.383 -13.383 1 96.44 329 GLY A CA 1
ATOM 2590 C C . GLY A 1 329 ? -20.062 7.02 -12.008 1 96.44 329 GLY A C 1
ATOM 2591 O O . GLY A 1 329 ? -20.062 8.242 -11.883 1 96.44 329 GLY A O 1
ATOM 2592 N N . LYS A 1 330 ? -20.203 6.25 -11.008 1 97.56 330 LYS A N 1
ATOM 2593 C CA . LYS A 1 330 ? -20.266 6.762 -9.641 1 97.56 330 LYS A CA 1
ATOM 2594 C C . LYS A 1 330 ? -18.922 6.586 -8.93 1 97.56 330 LYS A C 1
ATOM 2596 O O . LYS A 1 330 ? -18.859 5.973 -7.863 1 97.56 330 LYS A O 1
ATOM 2601 N N . VAL A 1 331 ? -17.906 7.18 -9.555 1 97.62 331 VAL A N 1
ATOM 2602 C CA . VAL A 1 331 ? -16.531 7.152 -9.078 1 97.62 331 VAL A CA 1
ATOM 2603 C C . VAL A 1 331 ? -16.078 8.562 -8.719 1 97.62 331 VAL A C 1
ATOM 2605 O O . VAL A 1 331 ? -16.219 9.492 -9.523 1 97.62 331 VAL A O 1
ATOM 2608 N N . TYR A 1 332 ? -15.523 8.703 -7.512 1 96.81 332 TYR A N 1
ATOM 2609 C CA . TYR A 1 332 ? -15.156 10.023 -7.008 1 96.81 332 TYR A CA 1
ATOM 2610 C C . TYR A 1 332 ? -13.688 10.062 -6.594 1 96.81 332 TYR A C 1
ATOM 2612 O O . TYR A 1 332 ? -13.156 9.07 -6.082 1 96.81 332 TYR A O 1
ATOM 2620 N N . THR A 1 333 ? -13.062 11.172 -6.879 1 93.25 333 THR A N 1
ATOM 2621 C CA . THR A 1 333 ? -11.695 11.438 -6.438 1 93.25 333 THR A CA 1
ATOM 2622 C C . THR A 1 333 ? -11.648 12.664 -5.535 1 93.25 333 THR A C 1
ATOM 2624 O O . THR A 1 333 ? -12.602 13.438 -5.48 1 93.25 333 THR A O 1
ATOM 2627 N N . TYR A 1 334 ? -10.555 12.844 -4.828 1 92.88 334 TYR A N 1
ATOM 2628 C CA . TYR A 1 334 ? -10.398 13.906 -3.85 1 92.88 334 TYR A CA 1
ATOM 2629 C C . TYR A 1 334 ? -9.617 15.078 -4.441 1 92.88 334 TYR A C 1
ATOM 2631 O O . TYR A 1 334 ? -9.055 15.898 -3.707 1 92.88 334 TYR A O 1
ATOM 2639 N N . THR A 1 335 ? -9.578 15.242 -5.715 1 89.69 335 THR A N 1
ATOM 2640 C CA . THR A 1 335 ? -8.625 16.141 -6.355 1 89.69 335 THR A CA 1
ATOM 2641 C C . THR A 1 335 ? -9.32 17.422 -6.828 1 89.69 335 THR A C 1
ATOM 2643 O O . THR A 1 335 ? -8.789 18.156 -7.668 1 89.69 335 THR A O 1
ATOM 2646 N N . LEU A 1 336 ? -10.5 17.734 -6.328 1 92 336 LEU A N 1
ATOM 2647 C CA . LEU A 1 336 ? -11.242 18.891 -6.801 1 92 336 LEU A CA 1
ATOM 2648 C C . LEU A 1 336 ? -10.445 20.172 -6.566 1 92 336 LEU A C 1
ATOM 2650 O O . LEU A 1 336 ? -10.422 21.062 -7.426 1 92 336 LEU A O 1
ATOM 2654 N N . LYS A 1 337 ? -9.82 20.281 -5.406 1 93.69 337 LYS A N 1
ATOM 2655 C CA . LYS A 1 337 ? -9.078 21.5 -5.047 1 93.69 337 LYS A CA 1
ATOM 2656 C C . LYS A 1 337 ? -7.578 21.281 -5.207 1 93.69 337 LYS A C 1
ATOM 2658 O O . LYS A 1 337 ? -6.91 20.812 -4.285 1 93.69 337 LYS A O 1
ATOM 2663 N N . LYS A 1 338 ? -7.082 21.766 -6.32 1 89.19 338 LYS A N 1
ATOM 2664 C CA . LYS A 1 338 ? -5.652 21.703 -6.613 1 89.19 338 LYS A CA 1
ATOM 2665 C C . LYS A 1 338 ? -5.004 23.078 -6.469 1 89.19 338 LYS A C 1
ATOM 2667 O O . LYS A 1 338 ? -5.586 24.094 -6.871 1 89.19 338 LYS A O 1
ATOM 2672 N N . GLY A 1 339 ? -3.85 23.047 -5.836 1 89.38 339 GLY A N 1
ATOM 2673 C CA . GLY A 1 339 ? -3.094 24.281 -5.723 1 89.38 339 GLY A CA 1
ATOM 2674 C C . GLY A 1 339 ? -2.473 24.719 -7.035 1 89.38 339 GLY A C 1
ATOM 2675 O O . GLY A 1 339 ? -2.473 23.969 -8.016 1 89.38 339 GLY A O 1
ATOM 2676 N N . ALA A 1 340 ? -1.887 25.891 -6.988 1 89.12 340 ALA A N 1
ATOM 2677 C CA . ALA A 1 340 ? -1.345 26.531 -8.188 1 89.12 340 ALA A CA 1
ATOM 2678 C C . ALA A 1 340 ? -0.144 25.75 -8.727 1 89.12 340 ALA A C 1
ATOM 2680 O O . ALA A 1 340 ? 0.125 25.766 -9.93 1 89.12 340 ALA A O 1
ATOM 2681 N N . THR A 1 341 ? 0.507 25.016 -7.824 1 87.38 341 THR A N 1
ATOM 2682 C CA . THR A 1 341 ? 1.729 24.344 -8.25 1 87.38 341 THR A CA 1
ATOM 2683 C C . THR A 1 341 ? 1.579 22.828 -8.141 1 87.38 341 THR A C 1
ATOM 2685 O O . THR A 1 341 ? 2.574 22.109 -8.094 1 87.38 341 THR A O 1
ATOM 2688 N N . GLY A 1 342 ? 0.312 22.406 -7.98 1 82.25 342 GLY A N 1
ATOM 2689 C CA . GLY A 1 342 ? 0.064 20.969 -8.109 1 82.25 342 GLY A CA 1
ATOM 2690 C C . GLY A 1 342 ? -0.29 20.312 -6.789 1 82.25 342 GLY A C 1
ATOM 2691 O O . GLY A 1 342 ? -0.692 19.141 -6.762 1 82.25 342 GLY A O 1
ATOM 2692 N N . GLY A 1 343 ? -0.155 21 -5.734 1 86.88 343 GLY A N 1
ATOM 2693 C CA . GLY A 1 343 ? -0.588 20.469 -4.457 1 86.88 343 GLY A CA 1
ATOM 2694 C C . GLY A 1 343 ? -2.076 20.172 -4.406 1 86.88 343 GLY A C 1
ATOM 2695 O O . GLY A 1 343 ? -2.867 20.844 -5.074 1 86.88 343 GLY A O 1
ATOM 2696 N N . ILE A 1 344 ? -2.461 19.109 -3.637 1 89.25 344 ILE A N 1
ATOM 2697 C CA . ILE A 1 344 ? -3.861 18.75 -3.451 1 89.25 344 ILE A CA 1
ATOM 2698 C C . ILE A 1 344 ? -4.316 19.156 -2.051 1 89.25 344 ILE A C 1
ATOM 2700 O O . ILE A 1 344 ? -3.812 18.625 -1.053 1 89.25 344 ILE A O 1
ATOM 2704 N N . GLU A 1 345 ? -5.246 20.016 -2.004 1 94.62 345 GLU A N 1
ATOM 2705 C CA . GLU A 1 345 ? -5.648 20.625 -0.741 1 94.62 345 GLU A CA 1
ATOM 2706 C C . GLU A 1 345 ? -6.219 19.594 0.219 1 94.62 345 GLU A C 1
ATOM 2708 O O . GLU A 1 345 ? -6.102 19.734 1.438 1 94.62 345 GLU A O 1
ATOM 2713 N N . TYR A 1 346 ? -6.855 18.516 -0.312 1 95 346 TYR A N 1
ATOM 2714 C CA . TYR A 1 346 ? -7.355 17.438 0.518 1 95 346 TYR A CA 1
ATOM 2715 C C . TYR A 1 346 ? -6.277 16.938 1.475 1 95 346 TYR A C 1
ATOM 2717 O O . TYR A 1 346 ? -6.543 16.703 2.656 1 95 346 TYR A O 1
ATOM 2725 N N . PHE A 1 347 ? -5.082 16.844 1.019 1 92.25 347 PHE A N 1
ATOM 2726 C CA . PHE A 1 347 ? -3.992 16.266 1.798 1 92.25 347 PHE A CA 1
ATOM 2727 C C . PHE A 1 347 ? -3.34 17.328 2.68 1 92.25 347 PHE A C 1
ATOM 2729 O O . PHE A 1 347 ? -2.512 17 3.533 1 92.25 347 PHE A O 1
ATOM 2736 N N . GLU A 1 348 ? -3.664 18.516 2.51 1 95.69 348 GLU A N 1
ATOM 2737 C CA . GLU A 1 348 ? -3.141 19.625 3.305 1 95.69 348 GLU A CA 1
ATOM 2738 C C . GLU A 1 348 ? -4.125 20.031 4.395 1 95.69 348 GLU A C 1
ATOM 2740 O O . GLU A 1 348 ? -3.789 20.016 5.582 1 95.69 348 GLU A O 1
ATOM 2745 N N . LEU A 1 349 ? -5.312 20.219 3.996 1 98 349 LEU A N 1
ATOM 2746 C CA . LEU A 1 349 ? -6.34 20.766 4.871 1 98 349 LEU A CA 1
ATOM 2747 C C . LEU A 1 349 ? -7.195 19.656 5.477 1 98 349 LEU A C 1
ATOM 2749 O O . LEU A 1 349 ? -7.812 19.844 6.527 1 98 349 LEU A O 1
ATOM 2753 N N . GLY A 1 350 ? -7.215 18.531 4.914 1 97.38 350 GLY A N 1
ATOM 2754 C CA . GLY A 1 350 ? -8.133 17.453 5.281 1 97.38 350 GLY A CA 1
ATOM 2755 C C . GLY A 1 350 ? -7.961 17 6.715 1 97.38 350 GLY A C 1
ATOM 2756 O O . GLY A 1 350 ? -8.945 16.719 7.406 1 97.38 350 GLY A O 1
ATOM 2757 N N . TYR A 1 351 ? -6.746 16.891 7.191 1 96.69 351 TYR A N 1
ATOM 2758 C CA . TYR A 1 351 ? -6.488 16.453 8.562 1 96.69 351 TYR A CA 1
ATOM 2759 C C . TYR A 1 351 ? -7.125 17.406 9.57 1 96.69 351 TYR A C 1
ATOM 2761 O O . TYR A 1 351 ? -7.625 16.969 10.609 1 96.69 351 TYR A O 1
ATOM 2769 N N . LEU A 1 352 ? -7.141 18.688 9.273 1 98.69 352 LEU A N 1
ATOM 2770 C CA . LEU A 1 352 ? -7.695 19.688 10.188 1 98.69 352 LEU A CA 1
ATOM 2771 C C . LEU A 1 352 ? -9.203 19.797 10.023 1 98.69 352 LEU A C 1
ATOM 2773 O O . LEU A 1 352 ? -9.922 20.062 10.992 1 98.69 352 LEU A O 1
ATOM 2777 N N . ARG A 1 353 ? -9.688 19.625 8.805 1 98.75 353 ARG A N 1
ATOM 2778 C CA . ARG A 1 353 ? -11.102 19.875 8.539 1 98.75 353 ARG A CA 1
ATOM 2779 C C . ARG A 1 353 ? -11.812 18.594 8.086 1 98.75 353 ARG A C 1
ATOM 2781 O O . ARG A 1 353 ? -12.344 18.547 6.977 1 98.75 353 ARG A O 1
ATOM 2788 N N . PRO A 1 354 ? -11.844 17.625 8.977 1 98.69 354 PRO A N 1
ATOM 2789 C CA . PRO A 1 354 ? -12.57 16.406 8.625 1 98.69 354 PRO A CA 1
ATOM 2790 C C . PRO A 1 354 ? -14.062 16.641 8.438 1 98.69 354 PRO A C 1
ATOM 2792 O O . PRO A 1 354 ? -14.75 15.828 7.82 1 98.69 354 PRO A O 1
ATOM 2795 N N . ASP A 1 355 ? -14.609 17.734 9.008 1 98.69 355 ASP A N 1
ATOM 2796 C CA . ASP A 1 355 ? -16.016 18.078 8.828 1 98.69 355 ASP A CA 1
ATOM 2797 C C . ASP A 1 355 ? -16.328 18.328 7.352 1 98.69 355 ASP A C 1
ATOM 2799 O O . ASP A 1 355 ? -17.391 17.906 6.863 1 98.69 355 ASP A O 1
ATOM 2803 N N . LEU A 1 356 ? -15.414 18.984 6.637 1 98.62 356 LEU A N 1
ATOM 2804 C CA . LEU A 1 356 ? -15.609 19.219 5.207 1 98.62 356 LEU A CA 1
ATOM 2805 C C . LEU A 1 356 ? -15.586 17.906 4.438 1 98.62 356 LEU A C 1
ATOM 2807 O O . LEU A 1 356 ? -16.375 17.719 3.512 1 98.62 356 LEU A O 1
ATOM 2811 N N . ILE A 1 357 ? -14.727 16.984 4.801 1 98.38 357 ILE A N 1
ATOM 2812 C CA . ILE A 1 357 ? -14.664 15.68 4.16 1 98.38 357 ILE A CA 1
ATOM 2813 C C . ILE A 1 357 ? -15.953 14.914 4.43 1 98.38 357 ILE A C 1
ATOM 2815 O O . ILE A 1 357 ? -16.531 14.32 3.514 1 98.38 357 ILE A O 1
ATOM 2819 N N . LEU A 1 358 ? -16.391 14.977 5.668 1 98.31 358 LEU A N 1
ATOM 2820 C CA . LEU A 1 358 ? -17.609 14.273 6.043 1 98.31 358 LEU A CA 1
ATOM 2821 C C . LEU A 1 358 ? -18.797 14.812 5.27 1 98.31 358 LEU A C 1
ATOM 2823 O O . LEU A 1 358 ? -19.625 14.039 4.773 1 98.31 358 LEU A O 1
ATOM 2827 N N . GLN A 1 359 ? -18.891 16.078 5.188 1 98.31 359 GLN A N 1
ATOM 2828 C CA . GLN A 1 359 ? -20 16.688 4.449 1 98.31 359 GLN A CA 1
ATOM 2829 C C . GLN A 1 359 ? -19.953 16.297 2.977 1 98.31 359 GLN A C 1
ATOM 2831 O O . GLN A 1 359 ? -21 16.016 2.375 1 98.31 359 GLN A O 1
ATOM 2836 N N . ASP A 1 360 ? -18.781 16.297 2.352 1 98.56 360 ASP A N 1
ATOM 2837 C CA . ASP A 1 360 ? -18.641 15.812 0.981 1 98.56 360 ASP A CA 1
ATOM 2838 C C . ASP A 1 360 ? -19.172 14.391 0.84 1 98.56 360 ASP A C 1
ATOM 2840 O O . ASP A 1 360 ? -19.953 14.102 -0.07 1 98.56 360 ASP A O 1
ATOM 2844 N N . LEU A 1 361 ? -18.734 13.539 1.735 1 98.12 361 LEU A N 1
ATOM 2845 C CA . LEU A 1 361 ? -19.109 12.133 1.657 1 98.12 361 LEU A CA 1
ATOM 2846 C C . LEU A 1 361 ? -20.609 11.945 1.858 1 98.12 361 LEU A C 1
ATOM 2848 O O . LEU A 1 361 ? -21.234 11.141 1.17 1 98.12 361 LEU A O 1
ATOM 2852 N N . ILE A 1 362 ? -21.188 12.688 2.775 1 97.12 362 ILE A N 1
ATOM 2853 C CA . ILE A 1 362 ? -22.641 12.625 2.994 1 97.12 362 ILE A CA 1
ATOM 2854 C C . ILE A 1 362 ? -23.359 13.102 1.744 1 97.12 362 ILE A C 1
ATOM 2856 O O . ILE A 1 362 ? -24.344 12.484 1.316 1 97.12 362 ILE A O 1
ATOM 2860 N N . LYS A 1 363 ? -22.875 14.148 1.145 1 97.31 363 LYS A N 1
ATOM 2861 C CA . LYS A 1 363 ? -23.469 14.648 -0.091 1 97.31 363 LYS A CA 1
ATOM 2862 C C . LYS A 1 363 ? -23.422 13.594 -1.19 1 97.31 363 LYS A C 1
ATOM 2864 O O . LYS A 1 363 ? -24.375 13.445 -1.96 1 97.31 363 LYS A O 1
ATOM 2869 N N . ILE A 1 364 ? -22.375 12.883 -1.281 1 97.25 364 ILE A N 1
ATOM 2870 C CA . ILE A 1 364 ? -22.188 11.852 -2.303 1 97.25 364 ILE A CA 1
ATOM 2871 C C . ILE A 1 364 ? -23.109 10.672 -2.023 1 97.25 364 ILE A C 1
ATOM 2873 O O . ILE A 1 364 ? -23.766 10.164 -2.928 1 97.25 364 ILE A O 1
ATOM 2877 N N . LEU A 1 365 ? -23.172 10.266 -0.793 1 96.44 365 LEU A N 1
ATOM 2878 C CA . LEU A 1 365 ? -23.875 9.047 -0.418 1 96.44 365 LEU A CA 1
ATOM 2879 C C . LEU A 1 365 ? -25.375 9.312 -0.264 1 96.44 365 LEU A C 1
ATOM 2881 O O . LEU A 1 365 ? -26.203 8.445 -0.562 1 96.44 365 LEU A O 1
ATOM 2885 N N . TYR A 1 366 ? -25.672 10.5 0.216 1 94.75 366 TYR A N 1
ATOM 2886 C CA . TYR A 1 366 ? -27.047 10.922 0.479 1 94.75 366 TYR A CA 1
ATOM 2887 C C . TYR A 1 366 ? -27.297 12.336 -0.038 1 94.75 366 TYR A C 1
ATOM 2889 O O . TYR A 1 366 ? -27.531 13.258 0.746 1 94.75 366 TYR A O 1
ATOM 2897 N N . PRO A 1 367 ? -27.438 12.445 -1.271 1 94.44 367 PRO A N 1
ATOM 2898 C CA . PRO A 1 367 ? -27.547 13.789 -1.833 1 94.44 367 PRO A CA 1
ATOM 2899 C C . PRO A 1 367 ? -28.766 14.562 -1.299 1 94.44 367 PRO A C 1
ATOM 2901 O O . PRO A 1 367 ? -28.719 15.789 -1.209 1 94.44 367 PRO A O 1
ATOM 2904 N N . GLU A 1 368 ? -29.703 13.922 -0.849 1 93 368 GLU A N 1
ATOM 2905 C CA . GLU A 1 368 ? -30.938 14.57 -0.386 1 93 368 GLU A CA 1
ATOM 2906 C C . GLU A 1 368 ? -30.734 15.195 0.992 1 93 368 GLU A C 1
ATOM 2908 O O . GLU A 1 368 ? -31.484 16.094 1.386 1 93 368 GLU A O 1
ATOM 2913 N N . GLN A 1 369 ? -29.734 14.758 1.717 1 93.06 369 GLN A N 1
ATOM 2914 C CA . GLN A 1 369 ? -29.5 15.266 3.064 1 93.06 369 GLN A CA 1
ATOM 2915 C C . GLN A 1 369 ? -28.797 16.625 3.025 1 93.06 369 GLN A C 1
ATOM 2917 O O . GLN A 1 369 ? -28.859 17.375 3.998 1 93.06 369 GLN A O 1
ATOM 2922 N N . LEU A 1 370 ? -28.094 16.875 1.962 1 94.69 370 LEU A N 1
ATOM 2923 C CA . LEU A 1 370 ? -27.422 18.156 1.776 1 94.69 370 LEU A CA 1
ATOM 2924 C C . LEU A 1 370 ? -27.688 18.719 0.378 1 94.69 370 LEU A C 1
ATOM 2926 O O . LEU A 1 370 ? -26.75 18.891 -0.409 1 94.69 370 LEU A O 1
ATOM 2930 N N . PRO A 1 371 ? -28.875 19.062 0.128 1 93.69 371 PRO A N 1
ATOM 2931 C CA . PRO A 1 371 ? -29.266 19.406 -1.246 1 93.69 371 PRO A CA 1
ATOM 2932 C C . PRO A 1 371 ? -28.562 20.656 -1.766 1 93.69 371 PRO A C 1
ATOM 2934 O O . PRO A 1 371 ? -28.25 20.75 -2.957 1 93.69 371 PRO A O 1
ATOM 2937 N N . ASN A 1 372 ? -28.219 21.625 -0.929 1 95.56 372 ASN A N 1
ATOM 2938 C CA . ASN A 1 372 ? -27.641 22.875 -1.382 1 95.56 372 ASN A CA 1
ATOM 2939 C C . ASN A 1 372 ? -26.125 22.906 -1.165 1 95.56 372 ASN A C 1
ATOM 2941 O O . ASN A 1 372 ? -25.469 23.922 -1.437 1 95.56 372 ASN A O 1
ATOM 2945 N N . TYR A 1 373 ? -25.641 21.875 -0.653 1 96.19 373 TYR A N 1
ATOM 2946 C CA . TYR A 1 373 ? -24.203 21.781 -0.406 1 96.19 373 TYR A CA 1
ATOM 2947 C C . TYR A 1 373 ? -23.453 21.438 -1.685 1 96.19 373 TYR A C 1
ATOM 2949 O O . TYR A 1 373 ? -23.891 20.609 -2.473 1 96.19 373 TYR A O 1
ATOM 2957 N N . SER A 1 374 ? -22.375 22.203 -1.943 1 97.31 374 SER A N 1
ATOM 2958 C CA . SER A 1 374 ? -21.453 21.859 -3.029 1 97.31 374 SER A CA 1
ATOM 2959 C C . SER A 1 374 ? -20.203 21.156 -2.504 1 97.31 374 SER A C 1
ATOM 2961 O O . SER A 1 374 ? -19.641 21.562 -1.495 1 97.31 374 SER A O 1
ATOM 2963 N N . LEU A 1 375 ? -19.828 20.156 -3.252 1 97.69 375 LEU A N 1
ATOM 2964 C CA . LEU A 1 375 ? -18.641 19.391 -2.85 1 97.69 375 LEU A CA 1
ATOM 2965 C C . LEU A 1 375 ? -17.438 20.297 -2.717 1 97.69 375 LEU A C 1
ATOM 2967 O O . LEU A 1 375 ? -17.25 21.219 -3.518 1 97.69 375 LEU A O 1
ATOM 2971 N N . TYR A 1 376 ? -16.641 20.031 -1.71 1 97.75 376 TYR A N 1
ATOM 2972 C CA . TYR A 1 376 ? -15.477 20.859 -1.456 1 97.75 376 TYR A CA 1
ATOM 2973 C C . TYR A 1 376 ? -14.203 20.172 -1.945 1 97.75 376 TYR A C 1
ATOM 2975 O O . TYR A 1 376 ? -13.422 20.766 -2.693 1 97.75 376 TYR A O 1
ATOM 2983 N N . PHE A 1 377 ? -13.938 18.906 -1.529 1 96.75 377 PHE A N 1
ATOM 2984 C CA . PHE A 1 377 ? -12.703 18.203 -1.859 1 96.75 377 PHE A CA 1
ATOM 2985 C C . PHE A 1 377 ? -12.93 17.234 -3.014 1 96.75 377 PHE A C 1
ATOM 2987 O O . PHE A 1 377 ? -12.062 17.078 -3.881 1 96.75 377 PHE A O 1
ATOM 2994 N N . TYR A 1 378 ? -14.055 16.578 -3.01 1 96.44 378 TYR A N 1
ATOM 2995 C CA . TYR A 1 378 ? -14.289 15.461 -3.924 1 96.44 378 TYR A CA 1
ATOM 2996 C C . TYR A 1 378 ? -14.945 15.945 -5.215 1 96.44 378 TYR A C 1
ATOM 2998 O O . TYR A 1 378 ? -15.617 16.969 -5.23 1 96.44 378 TYR A O 1
ATOM 3006 N N . THR A 1 379 ? -14.719 15.164 -6.258 1 95.5 379 THR A N 1
ATOM 3007 C CA . THR A 1 379 ? -15.406 15.375 -7.527 1 95.5 379 THR A CA 1
ATOM 3008 C C . THR A 1 379 ? -15.672 14.039 -8.227 1 95.5 379 THR A C 1
ATOM 3010 O O . THR A 1 379 ? -14.898 13.094 -8.078 1 95.5 379 THR A O 1
ATOM 3013 N N . ARG A 1 380 ? -16.766 13.992 -8.875 1 95.62 380 ARG A N 1
ATOM 3014 C CA . ARG A 1 380 ? -17.094 12.82 -9.68 1 95.62 380 ARG A CA 1
ATOM 3015 C C . ARG A 1 380 ? -16.25 12.781 -10.953 1 95.62 380 ARG A C 1
ATOM 3017 O O . ARG A 1 380 ? -16.047 13.812 -11.594 1 95.62 380 ARG A O 1
ATOM 3024 N N . LEU A 1 381 ? -15.758 11.578 -11.266 1 94.12 381 LEU A N 1
ATOM 3025 C CA . LEU A 1 381 ? -15.016 11.445 -12.516 1 94.12 381 LEU A CA 1
ATOM 3026 C C . LEU A 1 381 ? -15.953 11.508 -13.719 1 94.12 381 LEU A C 1
ATOM 3028 O O . LEU A 1 381 ? -16.984 10.836 -13.734 1 94.12 381 LEU A O 1
ATOM 3032 N N . ASP A 1 382 ? -15.531 12.328 -14.594 1 86.62 382 ASP A N 1
ATOM 3033 C CA . ASP A 1 382 ? -16.266 12.375 -15.852 1 86.62 382 ASP A CA 1
ATOM 3034 C C . ASP A 1 382 ? -15.93 11.18 -16.734 1 86.62 382 ASP A C 1
ATOM 3036 O O . ASP A 1 382 ? -14.891 10.531 -16.547 1 86.62 382 ASP A O 1
ATOM 3040 N N . GLU A 1 383 ? -16.812 10.773 -17.609 1 80.12 383 GLU A N 1
ATOM 3041 C CA . GLU A 1 383 ? -16.578 9.656 -18.516 1 80.12 383 GLU A CA 1
ATOM 3042 C C . GLU A 1 383 ? -15.352 9.906 -19.391 1 80.12 383 GLU A C 1
ATOM 3044 O O . GLU A 1 383 ? -14.516 9.016 -19.562 1 80.12 383 GLU A O 1
ATOM 3049 N N . LYS A 1 384 ? -15.516 11.117 -20.047 1 72.31 384 LYS A N 1
ATOM 3050 C CA . LYS A 1 384 ? -14.422 11.5 -20.938 1 72.31 384 LYS A CA 1
ATOM 3051 C C . LYS A 1 384 ? -13.883 12.883 -20.594 1 72.31 384 LYS A C 1
ATOM 3053 O O . LYS A 1 384 ? -14.633 13.766 -20.172 1 72.31 384 LYS A O 1
ATOM 3058 N N . MET B 1 1 ? -41.156 -13.492 69.062 1 21.53 1 MET B N 1
ATOM 3059 C CA . MET B 1 1 ? -40.094 -14.094 69.812 1 21.53 1 MET B CA 1
ATOM 3060 C C . MET B 1 1 ? -39.375 -15.18 69 1 21.53 1 MET B C 1
ATOM 3062 O O . MET B 1 1 ? -38.188 -15.438 69.25 1 21.53 1 MET B O 1
ATOM 3066 N N . SER B 1 2 ? -40.219 -16.094 68.562 1 18.69 2 SER B N 1
ATOM 3067 C CA . SER B 1 2 ? -39.75 -17.484 68.562 1 18.69 2 SER B CA 1
ATOM 3068 C C . SER B 1 2 ? -38.594 -17.703 67.562 1 18.69 2 SER B C 1
ATOM 3070 O O . SER B 1 2 ? -37.531 -18.219 67.938 1 18.69 2 SER B O 1
ATOM 3072 N N . GLY B 1 3 ? -38.812 -18.516 66.5 1 20.44 3 GLY B N 1
ATOM 3073 C CA . GLY B 1 3 ? -38.219 -19.812 66.25 1 20.44 3 GLY B CA 1
ATOM 3074 C C . GLY B 1 3 ? -36.906 -19.734 65.5 1 20.44 3 GLY B C 1
ATOM 3075 O O . GLY B 1 3 ? -36.812 -19.094 64.438 1 20.44 3 GLY B O 1
ATOM 3076 N N . LEU B 1 4 ? -35.688 -20 66.125 1 21.83 4 LEU B N 1
ATOM 3077 C CA . LEU B 1 4 ? -34.25 -20.141 66.25 1 21.83 4 LEU B CA 1
ATOM 3078 C C . LEU B 1 4 ? -33.656 -20.969 65.125 1 21.83 4 LEU B C 1
ATOM 3080 O O . LEU B 1 4 ? -32.469 -20.875 64.812 1 21.83 4 LEU B O 1
ATOM 3084 N N . LEU B 1 5 ? -34.281 -22.172 64.812 1 20.56 5 LEU B N 1
ATOM 3085 C CA . LEU B 1 5 ? -33.5 -23.406 64.75 1 20.56 5 LEU B CA 1
ATOM 3086 C C . LEU B 1 5 ? -32.531 -23.391 63.562 1 20.56 5 LEU B C 1
ATOM 3088 O O . LEU B 1 5 ? -31.375 -23.734 63.719 1 20.56 5 LEU B O 1
ATOM 3092 N N . SER B 1 6 ? -32.906 -23.688 62.25 1 22.47 6 SER B N 1
ATOM 3093 C CA . SER B 1 6 ? -32.406 -24.875 61.562 1 22.47 6 SER B CA 1
ATOM 3094 C C . SER B 1 6 ? -30.984 -24.641 61.031 1 22.47 6 SER B C 1
ATOM 3096 O O . SER B 1 6 ? -30.641 -23.531 60.656 1 22.47 6 SER B O 1
ATOM 3098 N N . LYS B 1 7 ? -30 -25.719 60.875 1 23.41 7 LYS B N 1
ATOM 3099 C CA . LYS B 1 7 ? -28.703 -26.391 60.938 1 23.41 7 LYS B CA 1
ATOM 3100 C C . LYS B 1 7 ? -27.891 -26.078 59.688 1 23.41 7 LYS B C 1
ATOM 3102 O O . LYS B 1 7 ? -26.656 -26.094 59.719 1 23.41 7 LYS B O 1
ATOM 3107 N N . THR B 1 8 ? -28.469 -26.219 58.375 1 23.52 8 THR B N 1
ATOM 3108 C CA . THR B 1 8 ? -27.828 -27.109 57.406 1 23.52 8 THR B CA 1
ATOM 3109 C C . THR B 1 8 ? -26.469 -26.578 57 1 23.52 8 THR B C 1
ATOM 3111 O O . THR B 1 8 ? -26.203 -25.375 57.094 1 23.52 8 THR B O 1
ATOM 3114 N N . ILE B 1 9 ? -25.703 -27.359 55.938 1 24.88 9 ILE B N 1
ATOM 3115 C CA . ILE B 1 9 ? -24.547 -28.094 55.406 1 24.88 9 ILE B CA 1
ATOM 3116 C C . ILE B 1 9 ? -23.688 -27.172 54.562 1 24.88 9 ILE B C 1
ATOM 3118 O O . ILE B 1 9 ? -24.141 -26.672 53.531 1 24.88 9 ILE B O 1
ATOM 3122 N N . LEU B 1 10 ? -22.875 -26.406 55.125 1 27.05 10 LEU B N 1
ATOM 3123 C CA . LEU B 1 10 ? -21.828 -25.516 54.594 1 27.05 10 LEU B CA 1
ATOM 3124 C C . LEU B 1 10 ? -20.859 -26.297 53.719 1 27.05 10 LEU B C 1
ATOM 3126 O O . LEU B 1 10 ? -19.797 -26.734 54.188 1 27.05 10 LEU B O 1
ATOM 3130 N N . LEU B 1 11 ? -21.422 -27.266 52.844 1 25.94 11 LEU B N 1
ATOM 3131 C CA . LEU B 1 11 ? -20.453 -28.078 52.125 1 25.94 11 LEU B CA 1
ATOM 3132 C C . LEU B 1 11 ? -19.453 -27.203 51.375 1 25.94 11 LEU B C 1
ATOM 3134 O O . LEU B 1 11 ? -19.828 -26.25 50.688 1 25.94 11 LEU B O 1
ATOM 3138 N N . ILE B 1 12 ? -18.219 -27.312 51.812 1 29.92 12 ILE B N 1
ATOM 3139 C CA . ILE B 1 12 ? -16.859 -26.875 51.469 1 29.92 12 ILE B CA 1
ATOM 3140 C C . ILE B 1 12 ? -16.547 -27.25 50.031 1 29.92 12 ILE B C 1
ATOM 3142 O O . ILE B 1 12 ? -16.297 -28.422 49.75 1 29.92 12 ILE B O 1
ATOM 3146 N N . ILE B 1 13 ? -17.359 -26.938 49.031 1 30.3 13 ILE B N 1
ATOM 3147 C CA . ILE B 1 13 ? -17.047 -27.422 47.688 1 30.3 13 ILE B CA 1
ATOM 3148 C C . ILE B 1 13 ? -15.695 -26.859 47.25 1 30.3 13 ILE B C 1
ATOM 3150 O O . ILE B 1 13 ? -15.539 -25.656 47.094 1 30.3 13 ILE B O 1
ATOM 3154 N N . PHE B 1 14 ? -14.602 -27.453 47.781 1 32.03 14 PHE B N 1
ATOM 3155 C CA . PHE B 1 14 ? -13.227 -27.312 47.312 1 32.03 14 PHE B CA 1
ATOM 3156 C C . PHE B 1 14 ? -13.148 -27.484 45.812 1 32.03 14 PHE B C 1
ATOM 3158 O O . PHE B 1 14 ? -13.359 -28.578 45.281 1 32.03 14 PHE B O 1
ATOM 3165 N N . SER B 1 15 ? -13.672 -26.516 45.062 1 30.3 15 SER B N 1
ATOM 3166 C CA . SER B 1 15 ? -13.617 -26.562 43.594 1 30.3 15 SER B CA 1
ATOM 3167 C C . SER B 1 15 ? -12.188 -26.766 43.125 1 30.3 15 SER B C 1
ATOM 3169 O O . SER B 1 15 ? -11.305 -25.953 43.406 1 30.3 15 SER B O 1
ATOM 3171 N N . ILE B 1 16 ? -11.695 -28.047 43.062 1 34.16 16 ILE B N 1
ATOM 3172 C CA . ILE B 1 16 ? -10.508 -28.562 42.375 1 34.16 16 ILE B CA 1
ATOM 3173 C C . ILE B 1 16 ? -10.406 -27.938 40.969 1 34.16 16 ILE B C 1
ATOM 3175 O O . ILE B 1 16 ? -11.281 -28.125 40.125 1 34.16 16 ILE B O 1
ATOM 3179 N N . SER B 1 17 ? -9.938 -26.688 40.969 1 32.97 17 SER B N 1
ATOM 3180 C CA . SER B 1 17 ? -9.555 -26.062 39.719 1 32.97 17 SER B CA 1
ATOM 3181 C C . SER B 1 17 ? -8.711 -27 38.875 1 32.97 17 SER B C 1
ATOM 3183 O O . SER B 1 17 ? -7.59 -27.344 39.219 1 32.97 17 SER B O 1
ATOM 3185 N N . PHE B 1 18 ? -9.344 -28.094 38.281 1 33.56 18 PHE B N 1
ATOM 3186 C CA . PHE B 1 18 ? -8.711 -28.922 37.281 1 33.56 18 PHE B CA 1
ATOM 3187 C C . PHE B 1 18 ? -8.023 -28.062 36.219 1 33.56 18 PHE B C 1
ATOM 3189 O O . PHE B 1 18 ? -8.688 -27.375 35.438 1 33.56 18 PHE B O 1
ATOM 3196 N N . LEU B 1 19 ? -6.875 -27.547 36.594 1 33.47 19 LEU B N 1
ATOM 3197 C CA . LEU B 1 19 ? -5.961 -27.078 35.562 1 33.47 19 LEU B CA 1
ATOM 3198 C C . LEU B 1 19 ? -5.879 -28.078 34.406 1 33.47 19 LEU B C 1
ATOM 3200 O O . LEU B 1 19 ? -5.355 -29.172 34.594 1 33.47 19 LEU B O 1
ATOM 3204 N N . LEU B 1 20 ? -6.969 -28.172 33.625 1 32.53 20 LEU B N 1
ATOM 3205 C CA . LEU B 1 20 ? -6.84 -28.906 32.375 1 32.53 20 LEU B CA 1
ATOM 3206 C C . LEU B 1 20 ? -5.605 -28.438 31.609 1 32.53 20 LEU B C 1
ATOM 3208 O O . LEU B 1 20 ? -5.582 -27.328 31.078 1 32.53 20 LEU B O 1
ATOM 3212 N N . PHE B 1 21 ? -4.422 -28.719 32.188 1 35.53 21 PHE B N 1
ATOM 3213 C CA . PHE B 1 21 ? -3.314 -28.766 31.25 1 35.53 21 PHE B CA 1
ATOM 3214 C C . PHE B 1 21 ? -3.725 -29.484 29.969 1 35.53 21 PHE B C 1
ATOM 3216 O O . PHE B 1 21 ? -3.891 -30.703 29.969 1 35.53 21 PHE B O 1
ATOM 3223 N N . SER B 1 22 ? -4.574 -28.797 29.203 1 34.25 22 SER B N 1
ATOM 3224 C CA . SER B 1 22 ? -4.742 -29.328 27.844 1 34.25 22 SER B CA 1
ATOM 3225 C C . SER B 1 22 ? -3.406 -29.75 27.25 1 34.25 22 SER B C 1
ATOM 3227 O O . SER B 1 22 ? -2.494 -28.938 27.109 1 34.25 22 SER B O 1
ATOM 3229 N N . CYS B 1 23 ? -2.887 -30.906 27.703 1 35.09 23 CYS B N 1
ATOM 3230 C CA . CYS B 1 23 ? -1.877 -31.594 26.906 1 35.09 23 CYS B CA 1
ATOM 3231 C C . CYS B 1 23 ? -2.146 -31.406 25.406 1 35.09 23 CYS B C 1
ATOM 3233 O O . CYS B 1 23 ? -3.016 -32.062 24.844 1 35.09 23 CYS B O 1
ATOM 3235 N N . HIS B 1 24 ? -2.156 -30.141 25 1 35.09 24 HIS B N 1
ATOM 3236 C CA . HIS B 1 24 ? -2.062 -30.125 23.547 1 35.09 24 HIS B CA 1
ATOM 3237 C C . HIS B 1 24 ? -1.054 -31.156 23.047 1 35.09 24 HIS B C 1
ATOM 3239 O O . HIS B 1 24 ? 0.133 -31.078 23.375 1 35.09 24 HIS B O 1
ATOM 3245 N N . ALA B 1 25 ? -1.48 -32.438 22.969 1 36.59 25 ALA B N 1
ATOM 3246 C CA . ALA B 1 25 ? -0.661 -33.469 22.312 1 36.59 25 ALA B CA 1
ATOM 3247 C C . ALA B 1 25 ? 0.126 -32.875 21.156 1 36.59 25 ALA B C 1
ATOM 3249 O O . ALA B 1 25 ? -0.416 -32.125 20.344 1 36.59 25 ALA B O 1
ATOM 3250 N N . PRO B 1 26 ? 1.479 -32.781 21.375 1 40.25 26 PRO B N 1
ATOM 3251 C CA . PRO B 1 26 ? 2.229 -32.406 20.172 1 40.25 26 PRO B CA 1
ATOM 3252 C C . PRO B 1 26 ? 1.621 -33 18.891 1 40.25 26 PRO B C 1
ATOM 3254 O O . PRO B 1 26 ? 0.939 -34.031 18.938 1 40.25 26 PRO B O 1
ATOM 3257 N N . PRO B 1 27 ? 1.369 -32.281 17.875 1 39.88 27 PRO B N 1
ATOM 3258 C CA . PRO B 1 27 ? 0.886 -32.969 16.672 1 39.88 27 PRO B CA 1
ATOM 3259 C C . PRO B 1 27 ? 1.462 -34.375 16.516 1 39.88 27 PRO B C 1
ATOM 3261 O O . PRO B 1 27 ? 2.561 -34.625 17 1 39.88 27 PRO B O 1
ATOM 3264 N N . GLY B 1 28 ? 0.63 -35.406 16.688 1 38.44 28 GLY B N 1
ATOM 3265 C CA . GLY B 1 28 ? 1.022 -36.812 16.578 1 38.44 28 GLY B CA 1
ATOM 3266 C C . GLY B 1 28 ? 2.254 -37.031 15.711 1 38.44 28 GLY B C 1
ATOM 3267 O O . GLY B 1 28 ? 2.312 -36.531 14.578 1 38.44 28 GLY B O 1
ATOM 3268 N N . LYS B 1 29 ? 3.422 -37.188 16.281 1 46.75 29 LYS B N 1
ATOM 3269 C CA . LYS B 1 29 ? 4.586 -37.688 15.562 1 46.75 29 LYS B CA 1
ATOM 3270 C C . LYS B 1 29 ? 4.191 -38.781 14.578 1 46.75 29 LYS B C 1
ATOM 3272 O O . LYS B 1 29 ? 3.539 -39.781 14.953 1 46.75 29 LYS B O 1
ATOM 3277 N N . LEU B 1 30 ? 3.846 -38.375 13.352 1 51.56 30 LEU B N 1
ATOM 3278 C CA . LEU B 1 30 ? 3.768 -39.406 12.328 1 51.56 30 LEU B CA 1
ATOM 3279 C C . LEU B 1 30 ? 4.84 -40.469 12.547 1 51.56 30 LEU B C 1
ATOM 3281 O O . LEU B 1 30 ? 6.031 -40.156 12.586 1 51.56 30 LEU B O 1
ATOM 3285 N N . ASP B 1 31 ? 4.629 -41.438 13.234 1 47.97 31 ASP B N 1
ATOM 3286 C CA . ASP B 1 31 ? 5.465 -42.625 13.453 1 47.97 31 ASP B CA 1
ATOM 3287 C C . ASP B 1 31 ? 5.934 -43.219 12.133 1 47.97 31 ASP B C 1
ATOM 3289 O O . ASP B 1 31 ? 6.297 -44.406 12.07 1 47.97 31 ASP B O 1
ATOM 3293 N N . VAL B 1 32 ? 5.496 -42.719 10.938 1 58.5 32 VAL B N 1
ATOM 3294 C CA . VAL B 1 32 ? 5.805 -43.469 9.727 1 58.5 32 VAL B CA 1
ATOM 3295 C C . VAL B 1 32 ? 7.145 -43 9.156 1 58.5 32 VAL B C 1
ATOM 3297 O O . VAL B 1 32 ? 7.574 -41.875 9.406 1 58.5 32 VAL B O 1
ATOM 3300 N N . ASP B 1 33 ? 7.961 -43.906 8.688 1 74.81 33 ASP B N 1
ATOM 3301 C CA . ASP B 1 33 ? 9.227 -43.75 7.977 1 74.81 33 ASP B CA 1
ATOM 3302 C C . ASP B 1 33 ? 9.109 -42.75 6.844 1 74.81 33 ASP B C 1
ATOM 3304 O O . ASP B 1 33 ? 8.719 -43.094 5.73 1 74.81 33 ASP B O 1
ATOM 3308 N N . LEU B 1 34 ? 9.023 -41.469 7.129 1 87.5 34 LEU B N 1
ATOM 3309 C CA . LEU B 1 34 ? 8.984 -40.406 6.145 1 87.5 34 LEU B CA 1
ATOM 3310 C C . LEU B 1 34 ? 10.383 -39.844 5.898 1 87.5 34 LEU B C 1
ATOM 3312 O O . LEU B 1 34 ? 11.156 -39.656 6.84 1 87.5 34 LEU B O 1
ATOM 3316 N N . GLU B 1 35 ? 10.727 -39.75 4.609 1 94.19 35 GLU B N 1
ATOM 3317 C CA . GLU B 1 35 ? 11.969 -39.094 4.215 1 94.19 35 GLU B CA 1
ATOM 3318 C C . GLU B 1 35 ? 11.695 -37.719 3.629 1 94.19 35 GLU B C 1
ATOM 3320 O O . GLU B 1 35 ? 10.961 -37.594 2.646 1 94.19 35 GLU B O 1
ATOM 3325 N N . GLU B 1 36 ? 12.266 -36.719 4.242 1 96.38 36 GLU B N 1
ATOM 332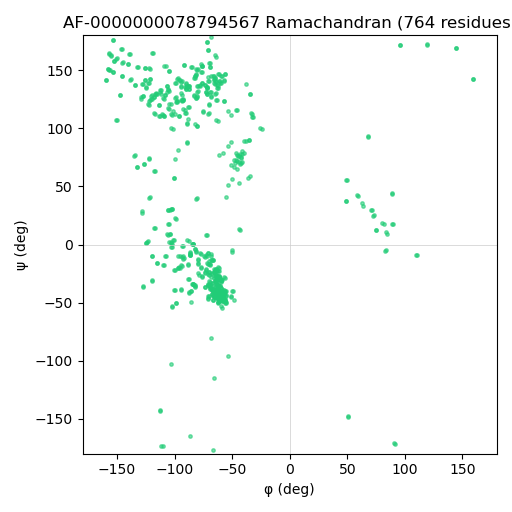6 C CA . GLU B 1 36 ? 12.078 -35.344 3.742 1 96.38 36 GLU B CA 1
ATOM 3327 C C . GLU B 1 36 ? 12.852 -35.125 2.443 1 96.38 36 GLU B C 1
ATOM 3329 O O . GLU B 1 36 ? 14.016 -35.531 2.334 1 96.38 36 GLU B O 1
ATOM 3334 N N . ILE B 1 37 ? 12.219 -34.625 1.437 1 97.38 37 ILE B N 1
ATOM 3335 C CA . ILE B 1 37 ? 12.852 -34.156 0.209 1 97.38 37 ILE B CA 1
ATOM 3336 C C . ILE B 1 37 ? 13.203 -32.656 0.34 1 97.38 37 ILE B C 1
ATOM 3338 O O . ILE B 1 37 ? 12.312 -31.812 0.353 1 97.38 37 ILE B O 1
ATOM 3342 N N . PRO B 1 38 ? 14.406 -32.281 0.37 1 96 38 PRO B N 1
ATOM 3343 C CA . PRO B 1 38 ? 14.797 -30.922 0.701 1 96 38 PRO B CA 1
ATOM 3344 C C . PRO B 1 38 ? 14.469 -29.938 -0.413 1 96 38 PRO B C 1
ATOM 3346 O O . PRO B 1 38 ? 14.664 -30.234 -1.593 1 96 38 PRO B O 1
ATOM 3349 N N . MET B 1 39 ? 13.922 -28.812 -0.035 1 98 39 MET B N 1
ATOM 3350 C CA . MET B 1 39 ? 13.82 -27.641 -0.9 1 98 39 MET B CA 1
ATOM 3351 C C . MET B 1 39 ? 15.094 -26.812 -0.83 1 98 39 MET B C 1
ATOM 3353 O O . MET B 1 39 ? 15.812 -26.844 0.168 1 98 39 MET B O 1
ATOM 3357 N N . GLU B 1 40 ? 15.375 -26.109 -1.875 1 98.19 40 GLU B N 1
ATOM 3358 C CA . GLU B 1 40 ? 16.609 -25.328 -1.905 1 98.19 40 GLU B CA 1
ATOM 3359 C C . GLU B 1 40 ? 16.375 -23.891 -1.455 1 98.19 40 GLU B C 1
ATOM 3361 O O . GLU B 1 40 ? 17.219 -23.312 -0.755 1 98.19 40 GLU B O 1
ATOM 3366 N N . PHE B 1 41 ? 15.273 -23.312 -1.833 1 98.38 41 PHE B N 1
ATOM 3367 C CA . PHE B 1 41 ? 15.055 -21.906 -1.561 1 98.38 41 PHE B CA 1
ATOM 3368 C C . PHE B 1 41 ? 13.719 -21.688 -0.86 1 98.38 41 PHE B C 1
ATOM 3370 O O . PHE B 1 41 ? 13.602 -20.812 -0.002 1 98.38 41 PHE B O 1
ATOM 3377 N N . ALA B 1 42 ? 12.703 -22.484 -1.223 1 98.5 42 ALA B N 1
ATOM 3378 C CA . ALA B 1 42 ? 11.367 -22.297 -0.664 1 98.5 42 ALA B CA 1
ATOM 3379 C C . ALA B 1 42 ? 11.352 -22.594 0.832 1 98.5 42 ALA B C 1
ATOM 3381 O O . ALA B 1 42 ? 11.953 -23.578 1.28 1 98.5 42 ALA B O 1
ATOM 3382 N N . LYS B 1 43 ? 10.641 -21.766 1.585 1 97.56 43 LYS B N 1
ATOM 3383 C CA . LYS B 1 43 ? 10.57 -21.922 3.033 1 97.56 43 LYS B CA 1
ATOM 3384 C C . LYS B 1 43 ? 9.148 -22.25 3.48 1 97.56 43 LYS B C 1
ATOM 3386 O O . LYS B 1 43 ? 8.945 -22.75 4.594 1 97.56 43 LYS B O 1
ATOM 3391 N N . GLY B 1 44 ? 8.227 -22.031 2.613 1 98.06 44 GLY B N 1
ATOM 3392 C CA . GLY B 1 44 ? 6.832 -22.047 3.033 1 98.06 44 GLY B CA 1
ATOM 3393 C C . GLY B 1 44 ? 6.215 -23.438 3.006 1 98.06 44 GLY B C 1
ATOM 3394 O O . GLY B 1 44 ? 5.094 -23.641 3.482 1 98.06 44 GLY B O 1
ATOM 3395 N N . PHE B 1 45 ? 6.98 -24.438 2.43 1 98.5 45 PHE B N 1
ATOM 3396 C CA . PHE B 1 45 ? 6.449 -25.797 2.41 1 98.5 45 PHE B CA 1
ATOM 3397 C C . PHE B 1 45 ? 7.578 -26.828 2.439 1 98.5 45 PHE B C 1
ATOM 3399 O O . PHE B 1 45 ? 8.734 -26.484 2.174 1 98.5 45 PHE B O 1
ATOM 3406 N N . LYS B 1 46 ? 7.176 -28.016 2.838 1 98.44 46 LYS B N 1
ATOM 3407 C CA . LYS B 1 46 ? 8.055 -29.188 2.832 1 98.44 46 LYS B CA 1
ATOM 3408 C C . LYS B 1 46 ? 7.371 -30.391 2.188 1 98.44 46 LYS B C 1
ATOM 3410 O O . LYS B 1 46 ? 6.141 -30.469 2.172 1 98.44 46 LYS B O 1
ATOM 3415 N N . VAL B 1 47 ? 8.219 -31.266 1.642 1 98.38 47 VAL B N 1
ATOM 3416 C CA . VAL B 1 47 ? 7.719 -32.5 1.042 1 98.38 47 VAL B CA 1
ATOM 3417 C C . VAL B 1 47 ? 8.422 -33.719 1.668 1 98.38 47 VAL B C 1
ATOM 3419 O O . VAL B 1 47 ? 9.641 -33.688 1.878 1 98.38 47 VAL B O 1
ATOM 3422 N N . PHE B 1 48 ? 7.602 -34.656 1.965 1 97.19 48 PHE B N 1
ATOM 3423 C CA . PHE B 1 48 ? 8.102 -35.906 2.516 1 97.19 48 PHE B CA 1
ATOM 3424 C C . PHE B 1 48 ? 7.68 -37.094 1.647 1 97.19 48 PHE B C 1
ATOM 3426 O O . PHE B 1 48 ? 6.559 -37.125 1.143 1 97.19 48 PHE B O 1
ATOM 3433 N N . GLN B 1 49 ? 8.664 -38.031 1.471 1 96.06 49 GLN B N 1
ATOM 3434 C CA . GLN B 1 49 ? 8.367 -39.281 0.751 1 96.06 49 GLN B CA 1
ATOM 3435 C C . GLN B 1 49 ? 8.07 -40.438 1.718 1 96.06 49 GLN B C 1
ATOM 3437 O O . GLN B 1 49 ? 8.859 -40.688 2.623 1 96.06 49 GLN B O 1
ATOM 3442 N N . GLY B 1 50 ? 6.898 -41.031 1.542 1 93.25 50 GLY B N 1
ATOM 3443 C CA . GLY B 1 50 ? 6.543 -42.25 2.223 1 93.25 50 GLY B CA 1
ATOM 3444 C C . GLY B 1 50 ? 6.441 -43.438 1.287 1 93.25 50 GLY B C 1
ATOM 3445 O O . GLY B 1 50 ? 6.91 -43.375 0.149 1 93.25 50 GLY B O 1
ATOM 3446 N N . ASN B 1 51 ? 5.969 -44.531 1.908 1 91.75 51 ASN B N 1
ATOM 3447 C CA . ASN B 1 51 ? 5.754 -45.719 1.096 1 91.75 51 ASN B CA 1
ATOM 3448 C C . ASN B 1 51 ? 4.438 -45.656 0.329 1 91.75 51 ASN B C 1
ATOM 3450 O O . ASN B 1 51 ? 3.379 -45.969 0.87 1 91.75 51 ASN B O 1
ATOM 3454 N N . GLY B 1 52 ? 4.547 -45.344 -0.922 1 93.19 52 GLY B N 1
ATOM 3455 C CA . GLY B 1 52 ? 3.367 -45.281 -1.772 1 93.19 52 GLY B CA 1
ATOM 3456 C C . GLY B 1 52 ? 2.639 -43.938 -1.684 1 93.19 52 GLY B C 1
ATOM 3457 O O . GLY B 1 52 ? 1.499 -43.812 -2.141 1 93.19 52 GLY B O 1
ATOM 3458 N N . TYR B 1 53 ? 3.232 -42.938 -1.028 1 95.69 53 TYR B N 1
ATOM 3459 C CA . TYR B 1 53 ? 2.598 -41.625 -0.91 1 95.69 53 TYR B CA 1
ATOM 3460 C C . TYR B 1 53 ? 3.633 -40.531 -0.65 1 95.69 53 TYR B C 1
ATOM 3462 O O . TYR B 1 53 ? 4.793 -40.844 -0.356 1 95.69 53 TYR B O 1
ATOM 3470 N N . LYS B 1 54 ? 3.184 -39.312 -0.844 1 96.94 54 LYS B N 1
ATOM 3471 C CA . LYS B 1 54 ? 3.918 -38.156 -0.394 1 96.94 54 LYS B CA 1
ATOM 3472 C C . LYS B 1 54 ? 3.078 -37.312 0.565 1 96.94 54 LYS B C 1
ATOM 3474 O O . LYS B 1 54 ? 1.849 -37.375 0.556 1 96.94 54 LYS B O 1
ATOM 3479 N N . LEU B 1 55 ? 3.826 -36.656 1.42 1 97.19 55 LEU B N 1
ATOM 3480 C CA . LEU B 1 55 ? 3.209 -35.719 2.348 1 97.19 55 LEU B CA 1
ATOM 3481 C C . LEU B 1 55 ? 3.758 -34.312 2.141 1 97.19 55 LEU B C 1
ATOM 3483 O O . LEU B 1 55 ? 4.973 -34.125 2.051 1 97.19 55 LEU B O 1
ATOM 3487 N N . ILE B 1 56 ? 2.84 -33.312 1.973 1 98.5 56 ILE B N 1
ATOM 3488 C CA . ILE B 1 56 ? 3.229 -31.891 1.927 1 98.5 56 ILE B CA 1
ATOM 3489 C C . ILE B 1 56 ? 2.824 -31.203 3.229 1 98.5 56 ILE B C 1
ATOM 3491 O O . ILE B 1 56 ? 1.698 -31.375 3.703 1 98.5 56 ILE B O 1
ATOM 3495 N N . GLU B 1 57 ? 3.709 -30.5 3.789 1 98.31 57 GLU B N 1
ATOM 3496 C CA . GLU B 1 57 ? 3.406 -29.609 4.902 1 98.31 57 GLU B CA 1
ATOM 3497 C C . GLU B 1 57 ? 3.598 -28.141 4.504 1 98.31 57 GLU B C 1
ATOM 3499 O O . GLU B 1 57 ? 4.695 -27.75 4.113 1 98.31 57 GLU B O 1
ATOM 3504 N N . VAL B 1 58 ? 2.514 -27.375 4.605 1 98.12 58 VAL B N 1
ATOM 3505 C CA . VAL B 1 58 ? 2.576 -25.953 4.285 1 98.12 58 VAL B CA 1
ATOM 3506 C C . VAL B 1 58 ? 2.617 -25.125 5.57 1 98.12 58 VAL B C 1
ATOM 3508 O O . VAL B 1 58 ? 1.615 -25.031 6.285 1 98.12 58 VAL B O 1
ATOM 3511 N N . SER B 1 59 ? 3.748 -24.484 5.812 1 97.69 59 SER B N 1
ATOM 3512 C CA . SER B 1 59 ? 3.941 -23.719 7.039 1 97.69 59 SER B CA 1
ATOM 3513 C C . SER B 1 59 ? 3.639 -22.25 6.828 1 97.69 59 SER B C 1
ATOM 3515 O O . SER B 1 59 ? 3.428 -21.5 7.789 1 97.69 59 SER B O 1
ATOM 3517 N N . GLN B 1 60 ? 3.641 -21.766 5.586 1 94.94 60 GLN B N 1
ATOM 3518 C CA . GLN B 1 60 ? 3.309 -20.391 5.258 1 94.94 60 GLN B CA 1
ATOM 3519 C C . GLN B 1 60 ? 2.148 -20.312 4.266 1 94.94 60 GLN B C 1
ATOM 3521 O O . GLN B 1 60 ? 2.33 -19.922 3.115 1 94.94 60 GLN B O 1
ATOM 3526 N N . ALA B 1 61 ? 1.036 -20.594 4.816 1 93.62 61 ALA B N 1
ATOM 3527 C CA . ALA B 1 61 ? -0.187 -20.594 4.016 1 93.62 61 ALA B CA 1
ATOM 3528 C C . ALA B 1 61 ? -0.764 -19.188 3.9 1 93.62 61 ALA B C 1
ATOM 3530 O O . ALA B 1 61 ? -1.367 -18.844 2.883 1 93.62 61 ALA B O 1
ATOM 3531 N N . PHE B 1 62 ? -0.621 -18.406 4.906 1 88.44 62 PHE B N 1
ATOM 3532 C CA . PHE B 1 62 ? -1.046 -17.016 5.027 1 88.44 62 PHE B CA 1
ATOM 3533 C C . PHE B 1 62 ? -0.211 -16.281 6.066 1 88.44 62 PHE B C 1
ATOM 3535 O O . PHE B 1 62 ? 0.545 -16.906 6.816 1 88.44 62 PHE B O 1
ATOM 3542 N N . PRO B 1 63 ? -0.281 -14.961 5.98 1 82.31 63 PRO B N 1
ATOM 3543 C CA . PRO B 1 63 ? 0.556 -14.234 6.934 1 82.31 63 PRO B CA 1
ATOM 3544 C C . PRO B 1 63 ? 0.268 -14.609 8.383 1 82.31 63 PRO B C 1
ATOM 3546 O O . PRO B 1 63 ? -0.887 -14.852 8.742 1 82.31 63 PRO B O 1
ATOM 3549 N N . GLY B 1 64 ? 1.329 -14.57 9.188 1 81.38 64 GLY B N 1
ATOM 3550 C CA . GLY B 1 64 ? 1.203 -14.93 10.594 1 81.38 64 GLY B CA 1
ATOM 3551 C C . GLY B 1 64 ? 1.578 -16.375 10.883 1 81.38 64 GLY B C 1
ATOM 3552 O O . GLY B 1 64 ? 1.915 -17.125 9.961 1 81.38 64 GLY B O 1
ATOM 3553 N N . SER B 1 65 ? 1.647 -16.719 12.125 1 87.31 65 SER B N 1
ATOM 3554 C CA . SER B 1 65 ? 2.018 -18.078 12.531 1 87.31 65 SER B CA 1
ATOM 3555 C C . SER B 1 65 ? 0.796 -18.984 12.594 1 87.31 65 SER B C 1
ATOM 3557 O O . SER B 1 65 ? -0.282 -18.562 13.016 1 87.31 65 SER B O 1
ATOM 3559 N N . HIS B 1 66 ? 0.926 -20.188 12.086 1 91.19 66 HIS B N 1
ATOM 3560 C CA . HIS B 1 66 ? -0.096 -21.219 12.164 1 91.19 66 HIS B CA 1
ATOM 3561 C C . HIS B 1 66 ? 0.528 -22.609 12.117 1 91.19 66 HIS B C 1
ATOM 3563 O O . HIS B 1 66 ? 1.691 -22.766 11.734 1 91.19 66 HIS B O 1
ATOM 3569 N N . GLU B 1 67 ? -0.267 -23.562 12.648 1 94.25 67 GLU B N 1
ATOM 3570 C CA . GLU B 1 67 ? 0.165 -24.938 12.43 1 94.25 67 GLU B CA 1
ATOM 3571 C C . GLU B 1 67 ? 0.212 -25.266 10.938 1 94.25 67 GLU B C 1
ATOM 3573 O O . GLU B 1 67 ? -0.643 -24.812 10.172 1 94.25 67 GLU B O 1
ATOM 3578 N N . PRO B 1 68 ? 1.225 -26 10.578 1 96.88 68 PRO B N 1
ATOM 3579 C CA . PRO B 1 68 ? 1.307 -26.344 9.156 1 96.88 68 PRO B CA 1
ATOM 3580 C C . PRO B 1 68 ? 0.093 -27.125 8.664 1 96.88 68 PRO B C 1
ATOM 3582 O O . PRO B 1 68 ? -0.442 -27.969 9.406 1 96.88 68 PRO B O 1
ATOM 3585 N N . PHE B 1 69 ? -0.361 -26.797 7.508 1 96.75 69 PHE B N 1
ATOM 3586 C CA . PHE B 1 69 ? -1.351 -27.625 6.816 1 96.75 69 PHE B CA 1
ATOM 3587 C C . PHE B 1 69 ? -0.703 -28.859 6.219 1 96.75 69 PHE B C 1
ATOM 3589 O O . PHE B 1 69 ? 0.402 -28.797 5.676 1 96.75 69 PHE B O 1
ATOM 3596 N N . ARG B 1 70 ? -1.407 -30 6.332 1 97.25 70 ARG B N 1
ATOM 3597 C CA . ARG B 1 70 ? -0.861 -31.266 5.867 1 97.25 70 ARG B CA 1
ATOM 3598 C C . ARG B 1 70 ? -1.718 -31.859 4.754 1 97.25 70 ARG B C 1
ATOM 3600 O O . ARG B 1 70 ? -2.92 -32.062 4.934 1 97.25 70 ARG B O 1
ATOM 3607 N N . TYR B 1 71 ? -1.061 -32.188 3.637 1 97.81 71 TYR B N 1
ATOM 3608 C CA . TYR B 1 71 ? -1.736 -32.781 2.492 1 97.81 71 TYR B CA 1
ATOM 3609 C C . TYR B 1 71 ? -1.103 -34.125 2.123 1 97.81 71 TYR B C 1
ATOM 3611 O O . TYR B 1 71 ? 0.097 -34.188 1.842 1 97.81 71 TYR B O 1
ATOM 3619 N N . LEU B 1 72 ? -1.915 -35.156 2.152 1 97.19 72 LEU B N 1
ATOM 3620 C CA . LEU B 1 72 ? -1.468 -36.5 1.772 1 97.19 72 LEU B CA 1
ATOM 3621 C C . LEU B 1 72 ? -1.751 -36.75 0.299 1 97.19 72 LEU B C 1
ATOM 3623 O O . LEU B 1 72 ? -2.883 -36.594 -0.161 1 97.19 72 LEU B O 1
ATOM 3627 N N . ILE B 1 73 ? -0.677 -37.125 -0.444 1 98 73 ILE B N 1
ATOM 3628 C CA . ILE B 1 73 ? -0.821 -37.5 -1.849 1 98 73 ILE B CA 1
ATOM 3629 C C . ILE B 1 73 ? -0.563 -39 -2.023 1 98 73 ILE B C 1
ATOM 3631 O O . ILE B 1 73 ? 0.585 -39.438 -1.971 1 98 73 ILE B O 1
ATOM 3635 N N . LYS B 1 74 ? -1.607 -39.688 -2.361 1 96.81 74 LYS B N 1
ATOM 3636 C CA . LYS B 1 74 ? -1.491 -41.125 -2.598 1 96.81 74 LYS B CA 1
ATOM 3637 C C . LYS B 1 74 ? -1.118 -41.406 -4.047 1 96.81 74 LYS B C 1
ATOM 3639 O O . LYS B 1 74 ? -1.705 -40.844 -4.973 1 96.81 74 LYS B O 1
ATOM 3644 N N . GLU B 1 75 ? -0.172 -42.281 -4.184 1 94.12 75 GLU B N 1
ATOM 3645 C CA . GLU B 1 75 ? 0.324 -42.562 -5.527 1 94.12 75 GLU B CA 1
ATOM 3646 C C . GLU B 1 75 ? -0.727 -43.312 -6.355 1 94.12 75 GLU B C 1
ATOM 3648 O O . GLU B 1 75 ? -0.71 -43.25 -7.586 1 94.12 75 GLU B O 1
ATOM 3653 N N . ASP B 1 76 ? -1.478 -44.062 -5.742 1 91.19 76 ASP B N 1
ATOM 3654 C CA . ASP B 1 76 ? -2.617 -44.719 -6.383 1 91.19 76 ASP B CA 1
ATOM 3655 C C . ASP B 1 76 ? -3.711 -45.031 -5.367 1 91.19 76 ASP B C 1
ATOM 3657 O O . ASP B 1 76 ? -3.574 -44.719 -4.18 1 91.19 76 ASP B O 1
ATOM 3661 N N . LYS B 1 77 ? -4.828 -45.562 -5.891 1 87.75 77 LYS B N 1
ATOM 3662 C CA . LYS B 1 77 ? -5.996 -45.844 -5.059 1 87.75 77 LYS B CA 1
ATOM 3663 C C . LYS B 1 77 ? -5.699 -46.938 -4.039 1 87.75 77 LYS B C 1
ATOM 3665 O O . LYS B 1 77 ? -6.309 -46.969 -2.971 1 87.75 77 LYS B O 1
ATOM 3670 N N . GLU B 1 78 ? -4.73 -47.688 -4.309 1 87.25 78 GLU B N 1
ATOM 3671 C CA . GLU B 1 78 ? -4.445 -48.844 -3.477 1 87.25 78 GLU B CA 1
ATOM 3672 C C . GLU B 1 78 ? -3.432 -48.531 -2.385 1 87.25 78 GLU B C 1
ATOM 3674 O O . GLU B 1 78 ? -3.258 -49.281 -1.436 1 87.25 78 GLU B O 1
ATOM 3679 N N . SER B 1 79 ? -2.869 -47.406 -2.533 1 84.94 79 SER B N 1
ATOM 3680 C CA . SER B 1 79 ? -1.856 -47.031 -1.556 1 84.94 79 SER B CA 1
ATOM 3681 C C . SER B 1 79 ? -2.469 -46.844 -0.172 1 84.94 79 SER B C 1
ATOM 3683 O O . SER B 1 79 ? -3.586 -46.312 -0.047 1 84.94 79 SER B O 1
ATOM 3685 N N . ASP B 1 80 ? -1.737 -47.25 0.833 1 79.25 80 ASP B N 1
ATOM 3686 C CA . ASP B 1 80 ? -2.205 -47.125 2.207 1 79.25 80 ASP B CA 1
ATOM 3687 C C . ASP B 1 80 ? -2.195 -45.656 2.641 1 79.25 80 ASP B C 1
ATOM 3689 O O . ASP B 1 80 ? -1.395 -44.875 2.143 1 79.25 80 ASP B O 1
ATOM 3693 N N . LYS B 1 81 ? -3.195 -45.406 3.424 1 84.44 81 LYS B N 1
ATOM 3694 C CA . LYS B 1 81 ? -3.223 -44.125 4.113 1 84.44 81 LYS B CA 1
ATOM 3695 C C . LYS B 1 81 ? -2.547 -44.219 5.477 1 84.44 81 LYS B C 1
ATOM 3697 O O . LYS B 1 81 ? -2.998 -44.938 6.352 1 84.44 81 LYS B O 1
ATOM 3702 N N . PRO B 1 82 ? -1.48 -43.5 5.574 1 87.38 82 PRO B N 1
ATOM 3703 C CA . PRO B 1 82 ? -0.845 -43.531 6.895 1 87.38 82 PRO B CA 1
ATOM 3704 C C . PRO B 1 82 ? -1.729 -42.938 7.988 1 87.38 82 PRO B C 1
ATOM 3706 O O . PRO B 1 82 ? -2.693 -42.25 7.691 1 87.38 82 PRO B O 1
ATOM 3709 N N . GLN B 1 83 ? -1.397 -43.281 9.227 1 85.75 83 GLN B N 1
ATOM 3710 C CA . GLN B 1 83 ? -2.121 -42.688 10.352 1 85.75 83 GLN B CA 1
ATOM 3711 C C . GLN B 1 83 ? -1.786 -41.219 10.516 1 85.75 83 GLN B C 1
ATOM 3713 O O . GLN B 1 83 ? -0.652 -40.812 10.273 1 85.75 83 GLN B O 1
ATOM 3718 N N . GLY B 1 84 ? -2.807 -40.5 10.828 1 88.25 84 GLY B N 1
ATOM 3719 C CA . GLY B 1 84 ? -2.59 -39.094 11.078 1 88.25 84 GLY B CA 1
ATOM 3720 C C . GLY B 1 84 ? -3.73 -38.219 10.594 1 88.25 84 GLY B C 1
ATOM 3721 O O . GLY B 1 84 ? -4.664 -38.719 9.953 1 88.25 84 GLY B O 1
ATOM 3722 N N . LYS B 1 85 ? -3.646 -36.938 11.039 1 92 85 LYS B N 1
ATOM 3723 C CA . LYS B 1 85 ? -4.625 -35.938 10.617 1 92 85 LYS B CA 1
ATOM 3724 C C . LYS B 1 85 ? -4.137 -35.188 9.391 1 92 85 LYS B C 1
ATOM 3726 O O . LYS B 1 85 ? -2.986 -34.75 9.344 1 92 85 LYS B O 1
ATOM 3731 N N . PHE B 1 86 ? -4.945 -35.219 8.391 1 95.44 86 PHE B N 1
ATOM 3732 C CA . PHE B 1 86 ? -4.637 -34.5 7.156 1 95.44 86 PHE B CA 1
ATOM 3733 C C . PHE B 1 86 ? -5.727 -33.5 6.832 1 95.44 86 PHE B C 1
ATOM 3735 O O . PHE B 1 86 ? -6.91 -33.75 7.07 1 95.44 86 PHE B O 1
ATOM 3742 N N . ASP B 1 87 ? -5.273 -32.375 6.328 1 95.25 87 ASP B N 1
ATOM 3743 C CA . ASP B 1 87 ? -6.219 -31.344 5.914 1 95.25 87 ASP B CA 1
ATOM 3744 C C . ASP B 1 87 ? -6.871 -31.703 4.582 1 95.25 87 ASP B C 1
ATOM 3746 O O . ASP B 1 87 ? -7.98 -31.25 4.289 1 95.25 87 ASP B O 1
ATOM 3750 N N . ALA B 1 88 ? -6.164 -32.469 3.793 1 95.94 88 ALA B N 1
ATOM 3751 C CA . ALA B 1 88 ? -6.719 -33.031 2.559 1 95.94 88 ALA B CA 1
ATOM 3752 C C . ALA B 1 88 ? -5.961 -34.281 2.135 1 95.94 88 ALA B C 1
ATOM 3754 O O . ALA B 1 88 ? -4.785 -34.438 2.465 1 95.94 88 ALA B O 1
ATOM 3755 N N . VAL B 1 89 ? -6.699 -35.125 1.491 1 95.44 89 VAL B N 1
ATOM 3756 C CA . VAL B 1 89 ? -6.129 -36.344 0.881 1 95.44 89 VAL B CA 1
ATOM 3757 C C . VAL B 1 89 ? -6.387 -36.312 -0.625 1 95.44 89 VAL B C 1
ATOM 3759 O O . VAL B 1 89 ? -7.527 -36.156 -1.064 1 95.44 89 VAL B O 1
ATOM 3762 N N . ILE B 1 90 ? -5.305 -36.438 -1.381 1 97.38 90 ILE B N 1
ATOM 3763 C CA . ILE B 1 90 ? -5.371 -36.438 -2.838 1 97.38 90 ILE B CA 1
ATOM 3764 C C . ILE B 1 90 ? -4.898 -37.812 -3.367 1 97.38 90 ILE B C 1
ATOM 3766 O O . ILE B 1 90 ? -3.852 -38.312 -2.953 1 97.38 90 ILE B O 1
ATOM 3770 N N . THR B 1 91 ? -5.711 -38.344 -4.23 1 96.69 91 THR B N 1
ATOM 3771 C CA . THR B 1 91 ? -5.355 -39.625 -4.848 1 96.69 91 THR B CA 1
ATOM 3772 C C . THR B 1 91 ? -5.027 -39.438 -6.324 1 96.69 91 THR B C 1
ATOM 3774 O O . THR B 1 91 ? -5.824 -38.875 -7.078 1 96.69 91 THR B O 1
ATOM 3777 N N . LEU B 1 92 ? -3.811 -39.938 -6.684 1 97.31 92 LEU B N 1
ATOM 3778 C CA . LEU B 1 92 ? -3.375 -39.812 -8.07 1 97.31 92 LEU B CA 1
ATOM 3779 C C . LEU B 1 92 ? -3.998 -40.906 -8.938 1 97.31 92 LEU B C 1
ATOM 3781 O O . LEU B 1 92 ? -4.258 -42.031 -8.453 1 97.31 92 LEU B O 1
ATOM 3785 N N . PRO B 1 93 ? -4.238 -40.688 -10.242 1 97.38 93 PRO B N 1
ATOM 3786 C CA . PRO B 1 93 ? -3.955 -39.438 -10.93 1 97.38 93 PRO B CA 1
ATOM 3787 C C . PRO B 1 93 ? -5.051 -38.375 -10.719 1 97.38 93 PRO B C 1
ATOM 3789 O O . PRO B 1 93 ? -6.223 -38.719 -10.562 1 97.38 93 PRO B O 1
ATOM 3792 N N . VAL B 1 94 ? -4.688 -37.156 -10.664 1 97.88 94 VAL B N 1
ATOM 3793 C CA . VAL B 1 94 ? -5.605 -36.031 -10.641 1 97.88 94 VAL B CA 1
ATOM 3794 C C . VAL B 1 94 ? -6.102 -35.719 -12.055 1 97.88 94 VAL B C 1
ATOM 3796 O O . VAL B 1 94 ? -5.316 -35.719 -13.008 1 97.88 94 VAL B O 1
ATOM 3799 N N . GLU B 1 95 ? -7.387 -35.469 -12.156 1 97.62 95 GLU B N 1
ATOM 3800 C CA . GLU B 1 95 ? -7.949 -35.281 -13.492 1 97.62 95 GLU B CA 1
ATOM 3801 C C . GLU B 1 95 ? -8.562 -33.906 -13.648 1 97.62 95 GLU B C 1
ATOM 3803 O O . GLU B 1 95 ? -8.641 -33.375 -14.758 1 97.62 95 GLU B O 1
ATOM 3808 N N . LYS B 1 96 ? -9.055 -33.344 -12.633 1 98.5 96 LYS B N 1
ATOM 3809 C CA . LYS B 1 96 ? -9.711 -32.062 -12.656 1 98.5 96 LYS B CA 1
ATOM 3810 C C . LYS B 1 96 ? -9.141 -31.125 -11.586 1 98.5 96 LYS B C 1
ATOM 3812 O O . LYS B 1 96 ? -9.133 -31.469 -10.406 1 98.5 96 LYS B O 1
ATOM 3817 N N . VAL B 1 97 ? -8.734 -29.984 -12.078 1 98.56 97 VAL B N 1
ATOM 3818 C CA . VAL B 1 97 ? -8.117 -29.016 -11.164 1 98.56 97 VAL B CA 1
ATOM 3819 C C . VAL B 1 97 ? -8.812 -27.656 -11.305 1 98.56 97 VAL B C 1
ATOM 3821 O O . VAL B 1 97 ? -9.18 -27.25 -12.406 1 98.56 97 VAL B O 1
ATOM 3824 N N . ILE B 1 98 ? -9.062 -27 -10.18 1 97.12 98 ILE B N 1
ATOM 3825 C CA . ILE B 1 98 ? -9.461 -25.594 -10.148 1 97.12 98 ILE B CA 1
ATOM 3826 C C . ILE B 1 98 ? -8.344 -24.75 -9.523 1 97.12 98 ILE B C 1
ATOM 3828 O O . ILE B 1 98 ? -7.742 -25.156 -8.531 1 97.12 98 ILE B O 1
ATOM 3832 N N . LEU B 1 99 ? -7.957 -23.688 -10.172 1 96.06 99 LEU B N 1
ATOM 3833 C CA . LEU B 1 99 ? -7.012 -22.719 -9.633 1 96.06 99 LEU B CA 1
ATOM 3834 C C . LEU B 1 99 ? -7.723 -21.422 -9.258 1 96.06 99 LEU B C 1
ATOM 3836 O O . LEU B 1 99 ? -8.758 -21.078 -9.836 1 96.06 99 LEU B O 1
ATOM 3840 N N . THR B 1 100 ? -7.117 -20.641 -8.25 1 91 100 THR B N 1
ATOM 3841 C CA . THR B 1 100 ? -7.797 -19.422 -7.809 1 91 100 THR B CA 1
ATOM 3842 C C . THR B 1 100 ? -6.883 -18.219 -7.953 1 91 100 THR B C 1
ATOM 3844 O O . THR B 1 100 ? -7.258 -17.109 -7.574 1 91 100 THR B O 1
ATOM 3847 N N . SER B 1 101 ? -5.688 -18.375 -8.469 1 91.56 101 SER B N 1
ATOM 3848 C CA . SER B 1 101 ? -4.746 -17.297 -8.75 1 91.56 101 SER B CA 1
ATOM 3849 C C . SER B 1 101 ? -4.062 -17.5 -10.094 1 91.56 101 SER B C 1
ATOM 3851 O O . SER B 1 101 ? -3.688 -18.609 -10.453 1 91.56 101 SER B O 1
ATOM 3853 N N . THR B 1 102 ? -3.871 -16.359 -10.773 1 93.19 102 THR B N 1
ATOM 3854 C CA . THR B 1 102 ? -3.213 -16.453 -12.07 1 93.19 102 THR B CA 1
ATOM 3855 C C . THR B 1 102 ? -1.767 -16.922 -11.906 1 93.19 102 THR B C 1
ATOM 3857 O O . THR B 1 102 ? -1.196 -17.516 -12.82 1 93.19 102 THR B O 1
ATOM 3860 N N . THR B 1 103 ? -1.153 -16.719 -10.75 1 95.5 103 THR B N 1
ATOM 3861 C CA . THR B 1 103 ? 0.233 -17.125 -10.531 1 95.5 103 THR B CA 1
ATOM 3862 C C . THR B 1 103 ? 0.365 -18.641 -10.523 1 95.5 103 THR B C 1
ATOM 3864 O O . THR B 1 103 ? 1.473 -19.172 -10.625 1 95.5 103 THR B O 1
ATOM 3867 N N . HIS B 1 104 ? -0.738 -19.359 -10.43 1 97.31 104 HIS B N 1
ATOM 3868 C CA . HIS B 1 104 ? -0.72 -20.828 -10.406 1 97.31 104 HIS B CA 1
ATOM 3869 C C . HIS B 1 104 ? -0.779 -21.391 -11.82 1 97.31 104 HIS B C 1
ATOM 3871 O O . HIS B 1 104 ? -0.442 -22.562 -12.039 1 97.31 104 HIS B O 1
ATOM 3877 N N . ILE B 1 105 ? -1.177 -20.625 -12.758 1 98.06 105 ILE B N 1
ATOM 3878 C CA . ILE B 1 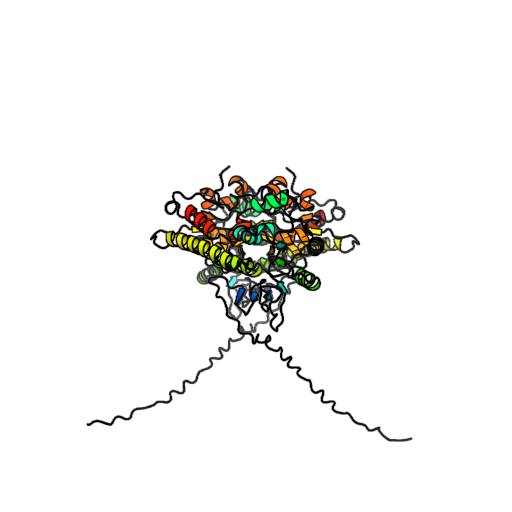105 ? -1.447 -21.078 -14.117 1 98.06 105 ILE B CA 1
ATOM 3879 C C . ILE B 1 105 ? -0.156 -21.578 -14.766 1 98.06 105 ILE B C 1
ATOM 3881 O O . ILE B 1 105 ? -0.123 -22.656 -15.352 1 98.06 105 ILE B O 1
ATOM 3885 N N . PRO B 1 106 ? 0.919 -20.859 -14.586 1 98.75 106 PRO B N 1
ATOM 3886 C CA . PRO B 1 106 ? 2.164 -21.312 -15.211 1 98.75 106 PRO B CA 1
ATOM 3887 C C . PRO B 1 106 ? 2.604 -22.688 -14.711 1 98.75 106 PRO B C 1
ATOM 3889 O O . PRO B 1 106 ? 3.266 -23.422 -15.438 1 98.75 106 PRO B O 1
ATOM 3892 N N . HIS B 1 107 ? 2.242 -23.031 -13.484 1 98.75 107 HIS B N 1
ATOM 3893 C CA . HIS B 1 107 ? 2.586 -24.359 -12.992 1 98.75 107 HIS B CA 1
ATOM 3894 C C . HIS B 1 107 ? 2.01 -25.438 -13.891 1 98.75 107 HIS B C 1
ATOM 3896 O O . HIS B 1 107 ? 2.732 -26.344 -14.32 1 98.75 107 HIS B O 1
ATOM 3902 N N . LEU B 1 108 ? 0.747 -25.344 -14.219 1 98.75 108 LEU B N 1
ATOM 3903 C CA . LEU B 1 108 ? 0.112 -26.344 -15.078 1 98.75 108 LEU B CA 1
ATOM 3904 C C . LEU B 1 108 ? 0.722 -26.312 -16.484 1 98.75 108 LEU B C 1
ATOM 3906 O O . LEU B 1 108 ? 0.967 -27.375 -17.078 1 98.75 108 LEU B O 1
ATOM 3910 N N . GLU B 1 109 ? 0.963 -25.141 -16.969 1 98.5 109 GLU B N 1
ATOM 3911 C CA . GLU B 1 109 ? 1.488 -25 -18.312 1 98.5 109 GLU B CA 1
ATOM 3912 C C . GLU B 1 109 ? 2.861 -25.656 -18.453 1 98.5 109 GLU B C 1
ATOM 3914 O O . GLU B 1 109 ? 3.094 -26.438 -19.359 1 98.5 109 GLU B O 1
ATOM 3919 N N . TYR B 1 110 ? 3.744 -25.344 -17.578 1 98.69 110 TYR B N 1
ATOM 3920 C CA . TYR B 1 110 ? 5.109 -25.859 -17.656 1 98.69 110 TYR B CA 1
ATOM 3921 C C . TYR B 1 110 ? 5.156 -27.344 -17.359 1 98.69 110 TYR B C 1
ATOM 3923 O O . TYR B 1 110 ? 6.035 -28.062 -17.844 1 98.69 110 TYR B O 1
ATOM 3931 N N . LEU B 1 111 ? 4.203 -27.859 -16.594 1 98.75 111 LEU B N 1
ATOM 3932 C CA . LEU B 1 111 ? 4.109 -29.281 -16.312 1 98.75 111 LEU B CA 1
ATOM 3933 C C . LEU B 1 111 ? 3.373 -30.016 -17.438 1 98.75 111 LEU B C 1
ATOM 3935 O O . LEU B 1 111 ? 3.199 -31.234 -17.375 1 98.75 111 LEU B O 1
ATOM 3939 N N . ASP B 1 112 ? 2.971 -29.281 -18.438 1 98.12 112 ASP B N 1
ATOM 3940 C CA . ASP B 1 112 ? 2.207 -29.812 -19.562 1 98.12 112 ASP B CA 1
ATOM 3941 C C . ASP B 1 112 ? 0.9 -30.438 -19.094 1 98.12 112 ASP B C 1
ATOM 3943 O O . ASP B 1 112 ? 0.564 -31.562 -19.5 1 98.12 112 ASP B O 1
ATOM 3947 N N . GLN B 1 113 ? 0.233 -29.766 -18.156 1 98.25 113 GLN B N 1
ATOM 3948 C CA . GLN B 1 113 ? -1.004 -30.266 -17.578 1 98.25 113 GLN B CA 1
ATOM 3949 C C . GLN B 1 113 ? -2.109 -29.219 -17.625 1 98.25 113 GLN B C 1
ATOM 3951 O O . GLN B 1 113 ? -2.979 -29.172 -16.75 1 98.25 113 GLN B O 1
ATOM 3956 N N . SER B 1 114 ? -2.086 -28.312 -18.594 1 98.5 114 SER B N 1
ATOM 3957 C CA . SER B 1 114 ? -3.059 -27.234 -18.672 1 98.5 114 SER B CA 1
ATOM 3958 C C . SER B 1 114 ? -4.473 -27.766 -18.859 1 98.5 114 SER B C 1
ATOM 3960 O O . SER B 1 114 ? -5.441 -27.156 -18.406 1 98.5 114 SER B O 1
ATOM 3962 N N . GLU B 1 115 ? -4.578 -28.953 -19.484 1 98.06 115 GLU B N 1
ATOM 3963 C CA . GLU B 1 115 ? -5.883 -29.516 -19.797 1 98.06 115 GLU B CA 1
ATOM 3964 C C . GLU B 1 115 ? -6.605 -29.969 -18.516 1 98.06 115 GLU B C 1
ATOM 3966 O O . GLU B 1 115 ? -7.816 -30.203 -18.547 1 98.06 115 GLU B O 1
ATOM 3971 N N . LEU B 1 116 ? -5.914 -30.078 -17.406 1 98.5 116 LEU B N 1
ATOM 3972 C CA . LEU B 1 116 ? -6.531 -30.453 -16.141 1 98.5 116 LEU B CA 1
ATOM 3973 C C . LEU B 1 116 ? -7.379 -29.312 -15.586 1 98.5 116 LEU B C 1
ATOM 3975 O O . LEU B 1 116 ? -8.219 -29.531 -14.711 1 98.5 116 LEU B O 1
ATOM 3979 N N . LEU B 1 117 ? -7.121 -28.062 -16 1 98.75 117 LEU B N 1
ATOM 3980 C CA . LEU B 1 117 ? -7.836 -26.906 -15.484 1 98.75 117 LEU B CA 1
ATOM 3981 C C . LEU B 1 117 ? -9.281 -26.891 -15.961 1 98.75 117 LEU B C 1
ATOM 3983 O O . LEU B 1 117 ? -9.547 -26.844 -17.172 1 98.75 117 LEU B O 1
ATOM 3987 N N . VAL B 1 118 ? -10.219 -26.922 -14.992 1 98.5 118 VAL B N 1
ATOM 3988 C CA . VAL B 1 118 ? -11.609 -27.016 -15.406 1 98.5 118 VAL B CA 1
ATOM 3989 C C . VAL B 1 118 ? -12.391 -25.812 -14.922 1 98.5 118 VAL B C 1
ATOM 3991 O O . VAL B 1 118 ? -13.539 -25.594 -15.312 1 98.5 118 VAL B O 1
ATOM 3994 N N . GLY B 1 119 ? -11.812 -25.016 -14.078 1 97.69 119 GLY B N 1
ATOM 3995 C CA . GLY B 1 119 ? -12.492 -23.828 -13.562 1 97.69 119 GLY B CA 1
ATOM 3996 C C . GLY B 1 119 ? -11.539 -22.766 -13.047 1 97.69 119 GLY B C 1
ATOM 3997 O O . GLY B 1 119 ? -10.445 -23.094 -12.57 1 97.69 119 GLY B O 1
ATOM 3998 N N . PHE B 1 120 ? -11.914 -21.562 -13.102 1 95.25 120 PHE B N 1
ATOM 3999 C CA . PHE B 1 120 ? -11.172 -20.406 -12.625 1 95.25 120 PHE B CA 1
ATOM 4000 C C . PHE B 1 120 ? -12.102 -19.219 -12.406 1 95.25 120 PHE B C 1
ATOM 4002 O O . PHE B 1 120 ? -13 -18.969 -13.211 1 95.25 120 PHE B O 1
ATOM 4009 N N . PRO B 1 121 ? -11.75 -18.484 -11.25 1 90.38 121 PRO B N 1
ATOM 4010 C CA . PRO B 1 121 ? -12.562 -17.281 -11.047 1 90.38 121 PRO B CA 1
ATOM 4011 C C . PRO B 1 121 ? -12.172 -16.141 -11.992 1 90.38 121 PRO B C 1
ATOM 4013 O O . PRO B 1 121 ? -11.055 -15.625 -11.914 1 90.38 121 PRO B O 1
ATOM 4016 N N . ASN B 1 122 ? -13.016 -15.695 -12.906 1 87.25 122 ASN B N 1
ATOM 4017 C CA . ASN B 1 122 ? -12.828 -14.594 -13.852 1 87.25 122 ASN B CA 1
ATOM 4018 C C . ASN B 1 122 ? -11.758 -14.93 -14.891 1 87.25 122 ASN B C 1
ATOM 4020 O O . ASN B 1 122 ? -10.625 -14.469 -14.789 1 87.25 122 ASN B O 1
ATOM 4024 N N . LEU B 1 123 ? -12.148 -15.422 -15.914 1 92.62 123 LEU B N 1
ATOM 4025 C CA . LEU B 1 123 ? -11.266 -15.953 -16.938 1 92.62 123 LEU B CA 1
ATOM 4026 C C . LEU B 1 123 ? -10.508 -14.828 -17.641 1 92.62 123 LEU B C 1
ATOM 4028 O O . LEU B 1 123 ? -9.469 -15.07 -18.25 1 92.62 123 LEU B O 1
ATOM 4032 N N . ASP B 1 124 ? -10.953 -13.594 -17.516 1 88.25 124 ASP B N 1
ATOM 4033 C CA . ASP B 1 124 ? -10.367 -12.477 -18.25 1 88.25 124 ASP B CA 1
ATOM 4034 C C . ASP B 1 124 ? -8.984 -12.125 -17.703 1 88.25 124 ASP B C 1
ATOM 4036 O O . ASP B 1 124 ? -8.188 -11.469 -18.375 1 88.25 124 ASP B O 1
ATOM 4040 N N . LEU B 1 125 ? -8.672 -12.57 -16.578 1 86.25 125 LEU B N 1
ATOM 4041 C CA . LEU B 1 125 ? -7.402 -12.258 -15.922 1 86.25 125 LEU B CA 1
ATOM 4042 C C . LEU B 1 125 ? -6.277 -13.125 -16.484 1 86.25 125 LEU B C 1
ATOM 4044 O O . LEU B 1 125 ? -5.098 -12.836 -16.266 1 86.25 125 LEU B O 1
ATOM 4048 N N . ILE B 1 126 ? -6.625 -14.18 -17.156 1 94.06 126 ILE B N 1
ATOM 4049 C CA . ILE B 1 126 ? -5.645 -15.156 -17.625 1 94.06 126 ILE B CA 1
ATOM 4050 C C . ILE B 1 126 ? -5.004 -14.656 -18.922 1 94.06 126 ILE B C 1
ATOM 4052 O O . ILE B 1 126 ? -5.699 -14.391 -19.891 1 94.06 126 ILE B O 1
ATOM 4056 N N . SER B 1 127 ? -3.686 -14.617 -18.906 1 94.38 127 SER B N 1
ATOM 4057 C CA . SER B 1 127 ? -2.939 -14.125 -20.062 1 94.38 127 SER B CA 1
ATOM 4058 C C . SER B 1 127 ? -2.395 -15.266 -20.906 1 94.38 127 SER B C 1
ATOM 4060 O O . SER B 1 127 ? -2.123 -15.094 -22.094 1 94.38 127 SER B O 1
ATOM 4062 N N . SER B 1 128 ? -2.242 -16.422 -20.375 1 96.62 128 SER B N 1
ATOM 4063 C CA . SER B 1 128 ? -1.658 -17.562 -21.062 1 96.62 128 SER B CA 1
ATOM 4064 C C . SER B 1 128 ? -2.426 -17.875 -22.344 1 96.62 128 SER B C 1
ATOM 4066 O O . SER B 1 128 ? -3.629 -18.141 -22.312 1 96.62 128 SER B O 1
ATOM 4068 N N . GLU B 1 129 ? -1.653 -17.875 -23.438 1 96.5 129 GLU B N 1
ATOM 4069 C CA . GLU B 1 129 ? -2.287 -18.188 -24.703 1 96.5 129 GLU B CA 1
ATOM 4070 C C . GLU B 1 129 ? -2.814 -19.609 -24.734 1 96.5 129 GLU B C 1
ATOM 4072 O O . GLU B 1 129 ? -3.896 -19.875 -25.25 1 96.5 129 GLU B O 1
ATOM 4077 N N . LYS B 1 130 ? -2.066 -20.469 -24.188 1 96.94 130 LYS B N 1
ATOM 4078 C CA . LYS B 1 130 ? -2.473 -21.875 -24.141 1 96.94 130 LYS B CA 1
ATOM 4079 C C . LYS B 1 130 ? -3.781 -22.031 -23.375 1 96.94 130 LYS B C 1
ATOM 4081 O O . LYS B 1 130 ? -4.688 -22.734 -23.828 1 96.94 130 LYS B O 1
ATOM 4086 N N . VAL B 1 131 ? -3.875 -21.438 -22.234 1 97.94 131 VAL B N 1
ATOM 4087 C CA . VAL B 1 131 ? -5.074 -21.562 -21.422 1 97.94 131 VAL B CA 1
ATOM 4088 C C . VAL B 1 131 ? -6.23 -20.812 -22.078 1 97.94 131 VAL B C 1
ATOM 4090 O O . VAL B 1 131 ? -7.383 -21.25 -22.016 1 97.94 131 VAL B O 1
ATOM 4093 N N . ARG B 1 132 ? -5.961 -19.703 -22.719 1 97.44 132 ARG B N 1
ATOM 4094 C CA . ARG B 1 132 ? -7.004 -18.969 -23.422 1 97.44 132 ARG B CA 1
ATOM 4095 C C . ARG B 1 132 ? -7.59 -19.812 -24.547 1 97.44 132 ARG B C 1
ATOM 4097 O O . ARG B 1 132 ? -8.781 -19.719 -24.844 1 97.44 132 ARG B O 1
ATOM 4104 N N . ASP B 1 133 ? -6.785 -20.625 -25.188 1 97.62 133 ASP B N 1
ATOM 4105 C CA . ASP B 1 133 ? -7.285 -21.562 -26.188 1 97.62 133 ASP B CA 1
ATOM 4106 C C . ASP B 1 133 ? -8.289 -22.531 -25.594 1 97.62 133 ASP B C 1
ATOM 4108 O O . ASP B 1 133 ? -9.32 -22.828 -26.203 1 97.62 133 ASP B O 1
ATOM 4112 N N . LEU B 1 134 ? -8.016 -23.031 -24.422 1 98.38 134 LEU B N 1
ATOM 4113 C CA . LEU B 1 134 ? -8.93 -23.922 -23.719 1 98.38 134 LEU B CA 1
ATOM 4114 C C . LEU B 1 134 ? -10.227 -23.219 -23.359 1 98.38 134 LEU B C 1
ATOM 4116 O O . LEU B 1 134 ? -11.305 -23.797 -23.438 1 98.38 134 LEU B O 1
ATOM 4120 N N . ILE B 1 135 ? -10.086 -21.953 -22.938 1 97.94 135 ILE B N 1
ATOM 4121 C CA . ILE B 1 135 ? -11.258 -21.141 -22.641 1 97.94 135 ILE B CA 1
ATOM 4122 C C . ILE B 1 135 ? -12.125 -21 -23.891 1 97.94 135 ILE B C 1
ATOM 4124 O O . ILE B 1 135 ? -13.344 -21.172 -23.828 1 97.94 135 ILE B O 1
ATOM 4128 N N . ALA B 1 136 ? -11.492 -20.75 -25.031 1 97.25 136 ALA B N 1
ATOM 4129 C CA . ALA B 1 136 ? -12.195 -20.562 -26.297 1 97.25 136 ALA B CA 1
ATOM 4130 C C . ALA B 1 136 ? -12.906 -21.844 -26.703 1 97.25 136 ALA B C 1
ATOM 4132 O O . ALA B 1 136 ? -13.945 -21.812 -27.375 1 97.25 136 ALA B O 1
ATOM 4133 N N . GLN B 1 137 ? -12.43 -22.938 -26.266 1 98.06 137 GLN B N 1
ATOM 4134 C CA . GLN B 1 137 ? -13.016 -24.25 -26.562 1 98.06 137 GLN B CA 1
ATOM 4135 C C . GLN B 1 137 ? -14.062 -24.625 -25.516 1 98.06 137 GLN B C 1
ATOM 4137 O O . GLN B 1 137 ? -14.555 -25.75 -25.484 1 98.06 137 GLN B O 1
ATOM 4142 N N . ASN B 1 138 ? -14.352 -23.734 -24.578 1 97.62 138 ASN B N 1
ATOM 4143 C CA . ASN B 1 138 ? -15.336 -23.906 -23.516 1 97.62 138 ASN B CA 1
ATOM 4144 C C . ASN B 1 138 ? -14.969 -25.062 -22.594 1 97.62 138 ASN B C 1
ATOM 4146 O O . ASN B 1 138 ? -15.844 -25.781 -22.109 1 97.62 138 ASN B O 1
ATOM 4150 N N . ARG B 1 139 ? -13.695 -25.234 -22.359 1 98 139 ARG B N 1
ATOM 4151 C CA . ARG B 1 139 ? -13.227 -26.344 -21.516 1 98 139 ARG B CA 1
ATOM 4152 C C . ARG B 1 139 ? -12.984 -25.875 -20.078 1 98 139 ARG B C 1
ATOM 4154 O O . ARG B 1 139 ? -12.773 -26.688 -19.188 1 98 139 ARG B O 1
ATOM 4161 N N . ILE B 1 140 ? -13.023 -24.609 -19.875 1 98.38 140 ILE B N 1
ATOM 4162 C CA . ILE B 1 140 ? -12.812 -24.031 -18.547 1 98.38 140 ILE B CA 1
ATOM 4163 C C . ILE B 1 140 ? -14.039 -23.219 -18.141 1 98.38 140 ILE B C 1
ATOM 4165 O O . ILE B 1 140 ? -14.422 -22.281 -18.828 1 98.38 140 ILE B O 1
ATOM 4169 N N . LYS B 1 141 ? -14.578 -23.578 -17 1 97.56 141 LYS B N 1
ATOM 4170 C CA . LYS B 1 141 ? -15.758 -22.891 -16.5 1 97.56 141 LYS B CA 1
ATOM 4171 C C . LYS B 1 141 ? -15.367 -21.609 -15.758 1 97.56 141 LYS B C 1
ATOM 4173 O O . LYS B 1 141 ? -14.469 -21.625 -14.914 1 97.56 141 LYS B O 1
ATOM 4178 N N . ASP B 1 142 ? -15.992 -20.516 -16.125 1 95.44 142 ASP B N 1
ATOM 4179 C CA . ASP B 1 142 ? -15.883 -19.297 -15.328 1 95.44 142 ASP B CA 1
ATOM 4180 C C . ASP B 1 142 ? -16.641 -19.438 -14.016 1 95.44 142 ASP B C 1
ATOM 4182 O O . ASP B 1 142 ? -17.875 -19.547 -14.016 1 95.44 142 ASP B O 1
ATOM 4186 N N . LEU B 1 143 ? -15.938 -19.469 -12.953 1 92.31 143 LEU B N 1
ATOM 4187 C CA . LEU B 1 143 ? -16.562 -19.672 -11.656 1 92.31 143 LEU B CA 1
ATOM 4188 C C . LEU B 1 143 ? -17.234 -18.391 -11.164 1 92.31 143 LEU B C 1
ATOM 4190 O O . LEU B 1 143 ? -17.938 -18.391 -10.148 1 92.31 143 LEU B O 1
ATOM 4194 N N . GLY B 1 144 ? -17 -17.406 -11.859 1 83.12 144 GLY B N 1
ATOM 4195 C CA . GLY B 1 144 ? -17.672 -16.172 -11.539 1 83.12 144 GLY B CA 1
ATOM 4196 C C . GLY B 1 144 ? -16.891 -15.281 -10.586 1 83.12 144 GLY B C 1
ATOM 4197 O O . GLY B 1 144 ? -15.727 -15.57 -10.289 1 83.12 144 GLY B O 1
ATOM 4198 N N . ARG B 1 145 ? -17.531 -14.219 -10.117 1 75.25 145 ARG B N 1
ATOM 4199 C CA . ARG B 1 145 ? -16.844 -13.156 -9.383 1 75.25 145 ARG B CA 1
ATOM 4200 C C . ARG B 1 145 ? -17.219 -13.188 -7.902 1 75.25 145 ARG B C 1
ATOM 4202 O O . ARG B 1 145 ? -16.469 -12.68 -7.059 1 75.25 145 ARG B O 1
ATOM 4209 N N . GLY B 1 146 ? -18.234 -13.82 -7.617 1 69.19 146 GLY B N 1
ATOM 4210 C CA . GLY B 1 146 ? -18.703 -13.867 -6.238 1 69.19 146 GLY B CA 1
ATOM 4211 C C . GLY B 1 146 ? -18.266 -15.125 -5.508 1 69.19 146 GLY B C 1
ATOM 4212 O O . GLY B 1 146 ? -18.156 -16.188 -6.113 1 69.19 146 GLY B O 1
ATOM 4213 N N . ALA B 1 147 ? -17.938 -14.914 -4.16 1 67.06 147 ALA B N 1
ATOM 4214 C CA . ALA B 1 147 ? -17.453 -16.031 -3.363 1 67.06 147 ALA B CA 1
ATOM 4215 C C . ALA B 1 147 ? -18.438 -17.188 -3.369 1 67.06 147 ALA B C 1
ATOM 4217 O O . ALA B 1 147 ? -18.047 -18.344 -3.555 1 67.06 147 ALA B O 1
ATOM 4218 N N . GLN B 1 148 ? -19.656 -16.828 -3.107 1 65.5 148 GLN B N 1
ATOM 4219 C CA . GLN B 1 148 ? -20.672 -17.859 -3.062 1 65.5 148 GLN B CA 1
ATOM 4220 C C . GLN B 1 148 ? -20.797 -18.562 -4.41 1 65.5 148 GLN B C 1
ATOM 4222 O O . GLN B 1 148 ? -20.875 -19.797 -4.477 1 65.5 148 GLN B O 1
ATOM 4227 N N . THR B 1 149 ? -20.859 -17.828 -5.324 1 69.06 149 THR B N 1
ATOM 4228 C CA . THR B 1 149 ? -20.969 -18.391 -6.668 1 69.06 149 THR B CA 1
ATOM 4229 C C . THR B 1 149 ? -19.75 -19.219 -7.008 1 69.06 149 THR B C 1
ATOM 4231 O O . THR B 1 149 ? -19.875 -20.312 -7.562 1 69.06 149 THR B O 1
ATOM 4234 N N . ASN B 1 150 ? -18.734 -18.781 -6.559 1 80.69 150 ASN B N 1
ATOM 4235 C CA . ASN B 1 150 ? -17.484 -19.5 -6.797 1 80.69 150 ASN B CA 1
ATOM 4236 C C . ASN B 1 150 ? -17.516 -20.891 -6.168 1 80.69 150 ASN B C 1
ATOM 4238 O O . ASN B 1 150 ? -17.156 -21.875 -6.816 1 80.69 150 ASN B O 1
ATOM 4242 N N . PHE B 1 151 ? -18.094 -20.906 -4.977 1 85.44 151 PHE B N 1
ATOM 4243 C CA . PHE B 1 151 ? -18.125 -22.172 -4.246 1 85.44 151 PHE B CA 1
ATOM 4244 C C . PHE B 1 151 ? -19.078 -23.156 -4.898 1 85.44 151 PHE B C 1
ATOM 4246 O O . PHE B 1 151 ? -18.703 -24.297 -5.172 1 85.44 151 PHE B O 1
ATOM 4253 N N . GLU B 1 152 ? -20.266 -22.719 -5.234 1 88.5 152 GLU B N 1
ATOM 4254 C CA . GLU B 1 152 ? -21.281 -23.594 -5.801 1 88.5 152 GLU B CA 1
ATOM 4255 C C . GLU B 1 152 ? -20.844 -24.141 -7.152 1 88.5 152 GLU B C 1
ATOM 4257 O O . GLU B 1 152 ? -20.969 -25.344 -7.402 1 88.5 152 GLU B O 1
ATOM 4262 N N . LEU B 1 153 ? -20.344 -23.328 -7.926 1 92.06 153 LEU B N 1
ATOM 4263 C CA . LEU B 1 153 ? -19.906 -23.766 -9.242 1 92.06 153 LEU B CA 1
ATOM 4264 C C . LEU B 1 153 ? -18.703 -24.703 -9.141 1 92.06 153 LEU B C 1
ATOM 4266 O O . LEU B 1 153 ? -18.594 -25.672 -9.891 1 92.06 153 LEU B O 1
ATOM 4270 N N . ALA B 1 154 ? -17.875 -24.375 -8.258 1 93.94 154 ALA B N 1
ATOM 4271 C CA . ALA B 1 154 ? -16.719 -25.234 -8.047 1 93.94 154 ALA B CA 1
ATOM 4272 C C . ALA B 1 154 ? -17.141 -26.641 -7.617 1 93.94 154 ALA B C 1
ATOM 4274 O O . ALA B 1 154 ? -16.625 -27.625 -8.125 1 93.94 154 ALA B O 1
ATOM 4275 N N . VAL B 1 155 ? -18.062 -26.688 -6.719 1 94.25 155 VAL B N 1
ATOM 4276 C CA . VAL B 1 155 ? -18.531 -27.969 -6.211 1 94.25 155 VAL B CA 1
ATOM 4277 C C . VAL B 1 155 ? -19.188 -28.766 -7.344 1 94.25 155 VAL B C 1
ATOM 4279 O O . VAL B 1 155 ? -18.969 -29.984 -7.461 1 94.25 155 VAL B O 1
ATOM 4282 N N . ASP B 1 156 ? -19.891 -28.062 -8.156 1 94.75 156 ASP B N 1
ATOM 4283 C CA . ASP B 1 156 ? -20.594 -28.703 -9.258 1 94.75 156 ASP B CA 1
ATOM 4284 C C . ASP B 1 156 ? -19.625 -29.359 -10.234 1 94.75 156 ASP B C 1
ATOM 4286 O O . ASP B 1 156 ? -19.953 -30.344 -10.883 1 94.75 156 ASP B O 1
ATOM 4290 N N . LEU B 1 157 ? -18.453 -28.844 -10.328 1 96.69 157 LEU B N 1
ATOM 4291 C CA . LEU B 1 157 ? -17.453 -29.344 -11.273 1 96.69 157 LEU B CA 1
ATOM 4292 C C . LEU B 1 157 ? -16.781 -30.609 -10.727 1 96.69 157 LEU B C 1
ATOM 4294 O O . LEU B 1 157 ? -16.078 -31.297 -11.461 1 96.69 157 LEU B O 1
ATOM 4298 N N . GLU B 1 158 ? -16.969 -30.891 -9.469 1 95.75 158 GLU B N 1
ATOM 4299 C CA . GLU B 1 158 ? -16.406 -32.062 -8.797 1 95.75 158 GLU B CA 1
ATOM 4300 C C . GLU B 1 158 ? -14.914 -32.219 -9.078 1 95.75 158 GLU B C 1
ATOM 4302 O O . GLU B 1 158 ? -14.453 -33.25 -9.531 1 95.75 158 GLU B O 1
ATOM 4307 N N . PRO B 1 159 ? -14.18 -31.141 -8.766 1 97.75 159 PRO B N 1
ATOM 4308 C CA . PRO B 1 159 ? -12.734 -31.234 -8.984 1 97.75 159 PRO B CA 1
ATOM 4309 C C . PRO B 1 159 ? -12.047 -32.188 -8.023 1 97.75 159 PRO B C 1
ATOM 4311 O O . PRO B 1 159 ? -12.578 -32.5 -6.949 1 97.75 159 PRO B O 1
ATOM 4314 N N . ASP B 1 160 ? -10.898 -32.75 -8.5 1 97.06 160 ASP B N 1
ATOM 4315 C CA . ASP B 1 160 ? -10.055 -33.531 -7.602 1 97.06 160 ASP B CA 1
ATOM 4316 C C . ASP B 1 160 ? -9.352 -32.625 -6.586 1 97.06 160 ASP B C 1
ATOM 4318 O O . ASP B 1 160 ? -9.07 -33.062 -5.465 1 97.06 160 ASP B O 1
ATOM 4322 N N . LEU B 1 161 ? -9.016 -31.422 -7.035 1 96.31 161 LEU B N 1
ATOM 4323 C CA . LEU B 1 161 ? -8.445 -30.453 -6.102 1 96.31 161 LEU B CA 1
ATOM 4324 C C . LEU B 1 161 ? -8.719 -29.031 -6.566 1 96.31 161 LEU B C 1
ATOM 4326 O O . LEU B 1 161 ? -8.914 -28.781 -7.758 1 96.31 161 LEU B O 1
ATOM 4330 N N . ILE B 1 162 ? -8.859 -28.141 -5.625 1 95.88 162 ILE B N 1
ATOM 4331 C CA . ILE B 1 162 ? -8.875 -26.688 -5.828 1 95.88 162 ILE B CA 1
ATOM 4332 C C . ILE B 1 162 ? -7.695 -26.047 -5.094 1 95.88 162 ILE B C 1
ATOM 4334 O O . ILE B 1 162 ? -7.586 -26.156 -3.871 1 95.88 162 ILE B O 1
ATOM 4338 N N . MET B 1 163 ? -6.75 -25.516 -5.875 1 95.75 163 MET B N 1
ATOM 4339 C CA . MET B 1 163 ? -5.613 -24.844 -5.246 1 95.75 163 MET B CA 1
ATOM 4340 C C . MET B 1 163 ? -5.984 -23.422 -4.828 1 95.75 163 MET B C 1
ATOM 4342 O O . MET B 1 163 ? -6.406 -22.609 -5.66 1 95.75 163 MET B O 1
ATOM 4346 N N . ILE B 1 164 ? -5.73 -23.078 -3.549 1 92.44 164 ILE B N 1
ATOM 4347 C CA . ILE B 1 164 ? -6.234 -21.844 -2.957 1 92.44 164 ILE B CA 1
ATOM 4348 C C . ILE B 1 164 ? -5.078 -20.859 -2.75 1 92.44 164 ILE B C 1
ATOM 4350 O O . ILE B 1 164 ? -4.023 -21.234 -2.23 1 92.44 164 ILE B O 1
ATOM 4354 N N . SER B 1 165 ? -5.277 -19.641 -3.252 1 89.81 165 SER B N 1
ATOM 4355 C CA . SER B 1 165 ? -4.438 -18.516 -2.84 1 89.81 165 SER B CA 1
ATOM 4356 C C . SER B 1 165 ? -5.066 -17.75 -1.684 1 89.81 165 SER B C 1
ATOM 4358 O O . SER B 1 165 ? -6.281 -17.531 -1.667 1 89.81 165 SER B O 1
ATOM 4360 N N . THR B 1 166 ? -4.301 -17.297 -0.718 1 84.88 166 THR B N 1
ATOM 4361 C CA . THR B 1 166 ? -4.855 -16.625 0.453 1 84.88 166 THR B CA 1
ATOM 4362 C C . THR B 1 166 ? -4.582 -15.133 0.402 1 84.88 166 THR B C 1
ATOM 4364 O O . THR B 1 166 ? -4.797 -14.422 1.388 1 84.88 166 THR B O 1
ATOM 4367 N N . LEU B 1 167 ? -4.113 -14.688 -0.666 1 76.75 167 LEU B N 1
ATOM 4368 C CA . LEU B 1 167 ? -3.893 -13.25 -0.77 1 76.75 167 LEU B CA 1
ATOM 4369 C C . LEU B 1 167 ? -5.211 -12.492 -0.683 1 76.75 167 LEU B C 1
ATOM 4371 O O . LEU B 1 167 ? -6.012 -12.516 -1.622 1 76.75 167 LEU B O 1
ATOM 4375 N N . GLY B 1 168 ? -5.512 -11.789 0.437 1 65.5 168 GLY B N 1
ATOM 4376 C CA . GLY B 1 168 ? -6.723 -11.016 0.676 1 65.5 168 GLY B CA 1
ATOM 4377 C C . GLY B 1 168 ? -7.887 -11.859 1.152 1 65.5 168 GLY B C 1
ATOM 4378 O O . GLY B 1 168 ? -8.977 -11.344 1.393 1 65.5 168 GLY B O 1
ATOM 4379 N N . GLU B 1 169 ? -7.711 -13.141 1.187 1 65.44 169 GLU B N 1
ATOM 4380 C CA . GLU B 1 169 ? -8.836 -14.039 1.425 1 65.44 169 GLU B CA 1
ATOM 4381 C C . GLU B 1 169 ? -8.938 -14.422 2.898 1 65.44 169 GLU B C 1
ATOM 4383 O O . GLU B 1 169 ? -7.922 -14.492 3.596 1 65.44 169 GLU B O 1
ATOM 4388 N N . ASP B 1 170 ? -10.219 -14.438 3.104 1 64.75 170 ASP B N 1
ATOM 4389 C CA . ASP B 1 170 ? -10.492 -15.07 4.387 1 64.75 170 ASP B CA 1
ATOM 4390 C C . ASP B 1 170 ? -10.5 -16.594 4.258 1 64.75 170 ASP B C 1
ATOM 4392 O O . ASP B 1 170 ? -10.82 -17.125 3.193 1 64.75 170 ASP B O 1
ATOM 4396 N N . LEU B 1 171 ? -10.055 -17.297 5.234 1 72.5 171 LEU B N 1
ATOM 4397 C CA . LEU B 1 171 ? -9.875 -18.75 5.27 1 72.5 171 LEU B CA 1
ATOM 4398 C C . LEU B 1 171 ? -11.219 -19.469 5.34 1 72.5 171 LEU B C 1
ATOM 4400 O O . LEU B 1 171 ? -11.273 -20.688 5.293 1 72.5 171 LEU B O 1
ATOM 4404 N N . ARG B 1 172 ? -12.344 -18.797 5.207 1 72.75 172 ARG B N 1
ATOM 4405 C CA . ARG B 1 172 ? -13.656 -19.406 5.379 1 72.75 172 ARG B CA 1
ATOM 4406 C C . ARG B 1 172 ? -13.961 -20.391 4.25 1 72.75 172 ARG B C 1
ATOM 4408 O O . ARG B 1 172 ? -14.578 -21.438 4.473 1 72.75 172 ARG B O 1
ATOM 4415 N N . SER B 1 173 ? -13.555 -20.047 3.078 1 77.25 173 SER B N 1
ATOM 4416 C CA . SER B 1 173 ? -13.812 -20.906 1.934 1 77.25 173 SER B CA 1
ATOM 4417 C C . SER B 1 173 ? -13.125 -22.266 2.098 1 77.25 173 SER B C 1
ATOM 4419 O O . SER B 1 173 ? -13.617 -23.281 1.609 1 77.25 173 SER B O 1
ATOM 4421 N N . LEU B 1 174 ? -12.102 -22.297 2.803 1 82.38 174 LEU B N 1
ATOM 4422 C CA . LEU B 1 174 ? -11.359 -23.531 3.025 1 82.38 174 LEU B CA 1
ATOM 4423 C C . LEU B 1 174 ? -12.211 -24.547 3.785 1 82.38 174 LEU B C 1
ATOM 4425 O O . LEU B 1 174 ? -12.227 -25.719 3.441 1 82.38 174 LEU B O 1
ATOM 4429 N N . GLU B 1 175 ? -12.906 -24.062 4.723 1 83.44 175 GLU B N 1
ATOM 4430 C CA . GLU B 1 175 ? -13.758 -24.938 5.523 1 83.44 175 GLU B CA 1
ATOM 4431 C C . GLU B 1 175 ? -14.922 -25.469 4.695 1 83.44 175 GLU B C 1
ATOM 4433 O O . GLU B 1 175 ? -15.32 -26.625 4.859 1 83.44 175 GLU B O 1
ATOM 4438 N N . LEU B 1 176 ? -15.414 -24.672 3.859 1 86.44 176 LEU B N 1
ATOM 4439 C CA . LEU B 1 176 ? -16.516 -25.094 3.006 1 86.44 176 LEU B CA 1
ATOM 4440 C C . LEU B 1 176 ? -16.078 -26.203 2.057 1 86.44 176 LEU B C 1
ATOM 4442 O O . LEU B 1 176 ? -16.797 -27.188 1.876 1 86.44 176 LEU B O 1
ATOM 4446 N N . PHE B 1 177 ? -14.984 -26.078 1.488 1 90.5 177 PHE B N 1
ATOM 4447 C CA . PHE B 1 177 ? -14.492 -27.094 0.568 1 90.5 177 PHE B CA 1
ATOM 4448 C C . PHE B 1 177 ? -14.188 -28.391 1.308 1 90.5 177 PHE B C 1
ATOM 4450 O O . PHE B 1 177 ? -14.461 -29.469 0.797 1 90.5 177 PHE B O 1
ATOM 4457 N N . LYS B 1 178 ? -13.656 -28.234 2.471 1 87.5 178 LYS B N 1
ATOM 4458 C CA . LYS B 1 178 ? -13.391 -29.406 3.299 1 87.5 178 LYS B CA 1
ATOM 4459 C C . LYS B 1 178 ? -14.68 -30.172 3.586 1 87.5 178 LYS B C 1
ATOM 4461 O O . LYS B 1 178 ? -14.719 -31.406 3.457 1 87.5 178 LYS B O 1
ATOM 4466 N N . GLN B 1 179 ? -15.68 -29.5 3.863 1 89.88 179 GLN B N 1
ATOM 4467 C CA . GLN B 1 179 ? -16.969 -30.094 4.16 1 89.88 179 GLN B CA 1
ATOM 4468 C C . GLN B 1 179 ? -17.562 -30.766 2.92 1 89.88 179 GLN B C 1
ATOM 4470 O O . GLN B 1 179 ? -18.234 -31.797 3.025 1 89.88 179 GLN B O 1
ATOM 4475 N N . ALA B 1 180 ? -17.281 -30.219 1.863 1 92.19 180 ALA B N 1
ATOM 4476 C CA . ALA B 1 180 ? -17.781 -30.75 0.603 1 92.19 180 ALA B CA 1
ATOM 4477 C C . ALA B 1 180 ? -16.922 -31.922 0.119 1 92.19 180 ALA B C 1
ATOM 4479 O O . ALA B 1 180 ? -17.219 -32.531 -0.912 1 92.19 180 ALA B O 1
ATOM 4480 N N . GLY B 1 181 ? -15.875 -32.188 0.75 1 91.75 181 GLY B N 1
ATOM 4481 C CA . GLY B 1 181 ? -15 -33.312 0.39 1 91.75 181 GLY B CA 1
ATOM 4482 C C . GLY B 1 181 ? -14.062 -32.969 -0.755 1 91.75 181 GLY B C 1
ATOM 4483 O O . GLY B 1 181 ? -13.586 -33.875 -1.448 1 91.75 181 GLY B O 1
ATOM 4484 N N . ILE B 1 182 ? -13.891 -31.766 -1 1 94.94 182 ILE B N 1
ATOM 4485 C CA . ILE B 1 182 ? -12.992 -31.312 -2.062 1 94.94 182 ILE B CA 1
ATOM 4486 C C . ILE B 1 182 ? -11.641 -30.922 -1.469 1 94.94 182 ILE B C 1
ATOM 4488 O O . ILE B 1 182 ? -11.578 -30.125 -0.531 1 94.94 182 ILE B O 1
ATOM 4492 N N . ALA B 1 183 ? -10.555 -31.578 -1.969 1 96.69 183 ALA B N 1
ATOM 4493 C CA . ALA B 1 183 ? -9.219 -31.219 -1.508 1 96.69 183 ALA B CA 1
ATOM 4494 C C . ALA B 1 183 ? -8.867 -29.781 -1.89 1 96.69 183 ALA B C 1
ATOM 4496 O O . ALA B 1 183 ? -8.953 -29.406 -3.061 1 96.69 183 ALA B O 1
ATOM 4497 N N . ALA B 1 184 ? -8.508 -28.969 -0.864 1 95.62 184 ALA B N 1
ATOM 4498 C CA . ALA B 1 184 ? -8.25 -27.547 -1.109 1 95.62 184 ALA B CA 1
ATOM 4499 C C . ALA B 1 184 ? -6.875 -27.141 -0.573 1 95.62 184 ALA B C 1
ATOM 4501 O O . ALA B 1 184 ? -6.781 -26.359 0.376 1 95.62 184 ALA B O 1
ATOM 4502 N N . PRO B 1 185 ? -5.789 -27.641 -1.218 1 97.06 185 PRO B N 1
ATOM 4503 C CA . PRO B 1 185 ? -4.461 -27.234 -0.76 1 97.06 185 PRO B CA 1
ATOM 4504 C C . PRO B 1 185 ? -4.211 -25.734 -0.941 1 97.06 185 PRO B C 1
ATOM 4506 O O . PRO B 1 185 ? -4.617 -25.156 -1.95 1 97.06 185 PRO B O 1
ATOM 4509 N N . ILE B 1 186 ? -3.531 -25.156 0.095 1 96.12 186 ILE B N 1
ATOM 4510 C CA . ILE B 1 186 ? -3.199 -23.734 0.063 1 96.12 186 ILE B CA 1
ATOM 4511 C C . ILE B 1 186 ? -1.802 -23.547 -0.521 1 96.12 186 ILE B C 1
ATOM 4513 O O . ILE B 1 186 ? -0.842 -24.172 -0.066 1 96.12 186 ILE B O 1
ATOM 4517 N N . ASN B 1 187 ? -1.738 -22.766 -1.545 1 96.5 187 ASN B N 1
ATOM 4518 C CA . ASN B 1 187 ? -0.465 -22.312 -2.1 1 96.5 187 ASN B CA 1
ATOM 4519 C C . ASN B 1 187 ? -0.077 -20.938 -1.569 1 96.5 187 ASN B C 1
ATOM 4521 O O . ASN B 1 187 ? -0.693 -19.938 -1.93 1 96.5 187 ASN B O 1
ATOM 4525 N N . GLY B 1 188 ? 0.978 -20.875 -0.723 1 95.69 188 GLY B N 1
ATOM 4526 C CA . GLY B 1 188 ? 1.416 -19.656 -0.084 1 95.69 188 GLY B CA 1
ATOM 4527 C C . GLY B 1 188 ? 2.641 -19.047 -0.739 1 95.69 188 GLY B C 1
ATOM 4528 O O . GLY B 1 188 ? 3.416 -18.344 -0.087 1 95.69 188 GLY B O 1
ATOM 4529 N N . GLU B 1 189 ? 2.793 -19.234 -1.989 1 96.75 189 GLU B N 1
ATOM 4530 C CA . GLU B 1 189 ? 4.02 -18.875 -2.693 1 96.75 189 GLU B CA 1
ATOM 4531 C C . GLU B 1 189 ? 4.309 -17.391 -2.564 1 96.75 189 GLU B C 1
ATOM 4533 O O . GLU B 1 189 ? 5.469 -16.969 -2.537 1 96.75 189 GLU B O 1
ATOM 4538 N N . TYR B 1 190 ? 3.271 -16.562 -2.459 1 91.62 190 TYR B N 1
ATOM 4539 C CA . TYR B 1 190 ? 3.438 -15.117 -2.447 1 91.62 190 TYR B CA 1
ATOM 4540 C C . TYR B 1 190 ? 4.141 -14.656 -1.174 1 91.62 190 TYR B C 1
ATOM 4542 O O . TYR B 1 190 ? 4.594 -13.516 -1.085 1 91.62 190 TYR B O 1
ATOM 4550 N N . LEU B 1 191 ? 4.336 -15.516 -0.237 1 93.06 191 LEU B N 1
ATOM 4551 C CA . LEU B 1 191 ? 4.965 -15.18 1.035 1 93.06 191 LEU B CA 1
ATOM 4552 C C . LEU B 1 191 ? 6.465 -15.43 0.982 1 93.06 191 LEU B C 1
ATOM 4554 O O . LEU B 1 191 ? 7.199 -15.039 1.893 1 93.06 191 LEU B O 1
ATOM 4558 N N . GLU B 1 192 ? 6.93 -16.109 -0.114 1 95.56 192 GLU B N 1
ATOM 4559 C CA . GLU B 1 192 ? 8.367 -16.297 -0.293 1 95.56 192 GLU B CA 1
ATOM 4560 C C . GLU B 1 192 ? 9.062 -14.984 -0.621 1 95.56 192 GLU B C 1
ATOM 4562 O O . GLU B 1 192 ? 8.641 -14.266 -1.529 1 95.56 192 GLU B O 1
ATOM 4567 N N . GLN B 1 193 ? 10.094 -14.672 0.028 1 92.81 193 GLN B N 1
ATOM 4568 C CA . GLN B 1 193 ? 10.812 -13.438 -0.268 1 92.81 193 GLN B CA 1
ATOM 4569 C C . GLN B 1 193 ? 11.844 -13.648 -1.375 1 92.81 193 GLN B C 1
ATOM 4571 O O . GLN B 1 193 ? 11.977 -12.812 -2.273 1 92.81 193 GLN B O 1
ATOM 4576 N N . HIS B 1 194 ? 12.516 -14.773 -1.285 1 96.31 194 HIS B N 1
ATOM 4577 C CA . HIS B 1 194 ? 13.508 -15.039 -2.322 1 96.31 194 HIS B CA 1
ATOM 4578 C C . HIS B 1 194 ? 12.836 -15.383 -3.646 1 96.31 194 HIS B C 1
ATOM 4580 O O . HIS B 1 194 ? 11.922 -16.219 -3.689 1 96.31 194 HIS B O 1
ATOM 4586 N N . PRO B 1 195 ? 13.328 -14.797 -4.742 1 97.75 195 PRO B N 1
ATOM 4587 C CA . PRO B 1 195 ? 12.711 -15.062 -6.043 1 97.75 195 PRO B CA 1
ATOM 4588 C C . PRO B 1 195 ? 12.695 -16.547 -6.391 1 97.75 195 PRO B C 1
ATOM 4590 O O . PRO B 1 195 ? 11.672 -17.062 -6.852 1 97.75 195 PRO B O 1
ATOM 4593 N N . LEU B 1 196 ? 13.758 -17.25 -6.102 1 98.69 196 LEU B N 1
ATOM 4594 C CA . LEU B 1 196 ? 13.812 -18.672 -6.414 1 98.69 196 LEU B CA 1
ATOM 4595 C C . LEU B 1 196 ? 12.938 -19.484 -5.457 1 98.69 196 LEU B C 1
ATOM 4597 O O . LEU B 1 196 ? 12.555 -20.609 -5.762 1 98.69 196 LEU B O 1
ATOM 4601 N N . GLY B 1 197 ? 12.711 -18.922 -4.297 1 98.56 197 GLY B N 1
ATOM 4602 C CA . GLY B 1 197 ? 11.75 -19.562 -3.414 1 98.56 197 GLY B CA 1
ATOM 4603 C C . GLY B 1 197 ? 10.352 -19.625 -4.008 1 98.56 197 GLY B C 1
ATOM 4604 O O . GLY B 1 197 ? 9.688 -20.656 -3.924 1 98.56 197 GLY B O 1
ATOM 4605 N N . ARG B 1 198 ? 9.906 -18.531 -4.621 1 97.94 198 ARG B N 1
ATOM 4606 C CA . ARG B 1 198 ? 8.609 -18.531 -5.293 1 97.94 198 ARG B CA 1
ATOM 4607 C C . ARG B 1 198 ? 8.594 -19.5 -6.461 1 97.94 198 ARG B C 1
ATOM 4609 O O . ARG B 1 198 ? 7.645 -20.281 -6.617 1 97.94 198 ARG B O 1
ATOM 4616 N N . ALA B 1 199 ? 9.656 -19.516 -7.195 1 98.81 199 ALA B N 1
ATOM 4617 C CA . ALA B 1 199 ? 9.742 -20.406 -8.352 1 98.81 199 ALA B CA 1
ATOM 4618 C C . ALA B 1 199 ? 9.664 -21.859 -7.93 1 98.81 199 ALA B C 1
ATOM 4620 O O . ALA B 1 199 ? 9.086 -22.688 -8.641 1 98.81 199 ALA B O 1
ATOM 4621 N N . GLU B 1 200 ? 10.203 -22.156 -6.805 1 98.88 200 GLU B N 1
ATOM 4622 C CA . GLU B 1 200 ? 10.328 -23.547 -6.375 1 98.88 200 GLU B CA 1
ATOM 4623 C C . GLU B 1 200 ? 8.969 -24.125 -5.988 1 98.88 200 GLU B C 1
ATOM 4625 O O . GLU B 1 200 ? 8.82 -25.344 -5.855 1 98.88 200 GLU B O 1
ATOM 4630 N N . TRP B 1 201 ? 7.973 -23.312 -5.902 1 98.81 201 TRP B N 1
ATOM 4631 C CA . TRP B 1 201 ? 6.629 -23.781 -5.582 1 98.81 201 TRP B CA 1
ATOM 4632 C C . TRP B 1 201 ? 6.039 -24.562 -6.75 1 98.81 201 TRP B C 1
ATOM 4634 O O . TRP B 1 201 ? 5 -25.219 -6.609 1 98.81 201 TRP B O 1
ATOM 4644 N N . VAL B 1 202 ? 6.703 -24.578 -7.883 1 98.94 202 VAL B N 1
ATOM 4645 C CA . VAL B 1 202 ? 6.293 -25.484 -8.953 1 98.94 202 VAL B CA 1
ATOM 4646 C C . VAL B 1 202 ? 6.402 -26.938 -8.469 1 98.94 202 VAL B C 1
ATOM 4648 O O . VAL B 1 202 ? 5.625 -27.797 -8.883 1 98.94 202 VAL B O 1
ATOM 4651 N N . LYS B 1 203 ? 7.281 -27.188 -7.531 1 98.88 203 LYS B N 1
ATOM 4652 C CA . LYS B 1 203 ? 7.43 -28.516 -6.949 1 98.88 203 LYS B CA 1
ATOM 4653 C C . LYS B 1 203 ? 6.219 -28.891 -6.098 1 98.88 203 LYS B C 1
ATOM 4655 O O . LYS B 1 203 ? 5.844 -30.062 -6.008 1 98.88 203 LYS B O 1
ATOM 4660 N N . PHE B 1 204 ? 5.652 -27.875 -5.422 1 98.81 204 PHE B N 1
ATOM 4661 C CA . PHE B 1 204 ? 4.402 -28.062 -4.699 1 98.81 204 PHE B CA 1
ATOM 4662 C C . PHE B 1 204 ? 3.314 -28.594 -5.625 1 98.81 204 PHE B C 1
ATOM 4664 O O . PHE B 1 204 ? 2.717 -29.641 -5.355 1 98.81 204 PHE B O 1
ATOM 4671 N N . THR B 1 205 ? 3.154 -27.922 -6.762 1 98.88 205 THR B N 1
ATOM 4672 C CA . THR B 1 205 ? 2.15 -28.328 -7.742 1 98.88 205 THR B CA 1
ATOM 4673 C C . THR B 1 205 ? 2.51 -29.672 -8.367 1 98.88 205 THR B C 1
ATOM 4675 O O . THR B 1 205 ? 1.642 -30.531 -8.555 1 98.88 205 THR B O 1
ATOM 4678 N N . GLY B 1 206 ? 3.783 -29.828 -8.688 1 98.81 206 GLY B N 1
ATOM 4679 C CA . GLY B 1 206 ? 4.234 -31.109 -9.219 1 98.81 206 GLY B CA 1
ATOM 4680 C C . GLY B 1 206 ? 3.916 -32.281 -8.305 1 98.81 206 GLY B C 1
ATOM 4681 O O . GLY B 1 206 ? 3.529 -33.344 -8.773 1 98.81 206 GLY B O 1
ATOM 4682 N N . THR B 1 207 ? 4.074 -32.062 -7.027 1 98.62 207 THR B N 1
ATOM 4683 C CA . THR B 1 207 ? 3.766 -33.094 -6.055 1 98.62 207 THR B CA 1
ATOM 4684 C C . THR B 1 207 ? 2.273 -33.406 -6.055 1 98.62 207 THR B C 1
ATOM 4686 O O . THR B 1 207 ? 1.879 -34.594 -6.074 1 98.62 207 THR B O 1
ATOM 4689 N N . LEU B 1 208 ? 1.476 -32.438 -6.078 1 98.69 208 LEU B N 1
ATOM 4690 C CA . LEU B 1 208 ? 0.027 -32.594 -6.059 1 98.69 208 LEU B CA 1
ATOM 4691 C C . LEU B 1 208 ? -0.443 -33.406 -7.277 1 98.69 208 LEU B C 1
ATOM 4693 O O . LEU B 1 208 ? -1.438 -34.125 -7.207 1 98.69 208 LEU B O 1
ATOM 4697 N N . LEU B 1 209 ? 0.308 -33.281 -8.398 1 98.5 209 LEU B N 1
ATOM 4698 C CA . LEU B 1 209 ? -0.132 -33.875 -9.656 1 98.5 209 LEU B CA 1
ATOM 4699 C C . LEU B 1 209 ? 0.637 -35.156 -9.961 1 98.5 209 LEU B C 1
ATOM 4701 O O . LEU B 1 209 ? 0.447 -35.781 -11.008 1 98.5 209 LEU B O 1
ATOM 4705 N N . GLY B 1 210 ? 1.509 -35.562 -9.086 1 97.56 210 GLY B N 1
ATOM 4706 C CA . GLY B 1 210 ? 2.34 -36.719 -9.328 1 97.56 210 GLY B CA 1
ATOM 4707 C C . GLY B 1 210 ? 3.4 -36.5 -10.391 1 97.56 210 GLY B C 1
ATOM 4708 O O . GLY B 1 210 ? 3.73 -37.406 -11.156 1 97.56 210 GLY B O 1
ATOM 4709 N N . LYS B 1 211 ? 3.842 -35.281 -10.5 1 98.12 211 LYS B N 1
ATOM 4710 C CA . LYS B 1 211 ? 4.809 -34.875 -11.516 1 98.12 211 LYS B CA 1
ATOM 4711 C C . LYS B 1 211 ? 6.062 -34.281 -10.883 1 98.12 211 LYS B C 1
ATOM 4713 O O . LYS B 1 211 ? 6.594 -33.281 -11.359 1 98.12 211 LYS B O 1
ATOM 4718 N N . TRP B 1 212 ? 6.547 -34.844 -9.805 1 97.5 212 TRP B N 1
ATOM 4719 C CA . TRP B 1 212 ? 7.68 -34.312 -9.055 1 97.5 212 TRP B CA 1
ATOM 4720 C C . TRP B 1 212 ? 8.906 -34.188 -9.945 1 97.5 212 TRP B C 1
ATOM 4722 O O . TRP B 1 212 ? 9.57 -33.125 -9.938 1 97.5 212 TRP B O 1
ATOM 4732 N N . GLU B 1 213 ? 9.219 -35.25 -10.703 1 97.88 213 GLU B N 1
ATOM 4733 C CA . GLU B 1 213 ? 10.445 -35.25 -11.5 1 97.88 213 GLU B CA 1
ATOM 4734 C C . GLU B 1 213 ? 10.43 -34.125 -12.531 1 97.88 213 GLU B C 1
ATOM 4736 O O . GLU B 1 213 ? 11.422 -33.406 -12.703 1 97.88 213 GLU B O 1
ATOM 4741 N N . LYS B 1 214 ? 9.352 -33.969 -13.188 1 98.56 214 LYS B N 1
ATOM 4742 C CA . LYS B 1 214 ? 9.242 -32.906 -14.172 1 98.56 214 LYS B CA 1
ATOM 4743 C C . LYS B 1 214 ? 9.32 -31.531 -13.492 1 98.56 214 LYS B C 1
ATOM 4745 O O . LYS B 1 214 ? 10.008 -30.641 -13.984 1 98.56 214 LYS B O 1
ATOM 4750 N N . ALA B 1 215 ? 8.617 -31.375 -12.383 1 98.81 215 ALA B N 1
ATOM 4751 C CA . ALA B 1 215 ? 8.641 -30.109 -11.641 1 98.81 215 ALA B CA 1
ATOM 4752 C C . ALA B 1 215 ? 10.062 -29.766 -11.211 1 98.81 215 ALA B C 1
ATOM 4754 O O . ALA B 1 215 ? 10.477 -28.609 -11.312 1 98.81 215 ALA B O 1
ATOM 4755 N N . ASN B 1 216 ? 10.766 -30.75 -10.703 1 98.56 216 ASN B N 1
ATOM 4756 C CA . ASN B 1 216 ? 12.141 -30.531 -10.289 1 98.56 216 ASN B CA 1
ATOM 4757 C C . ASN B 1 216 ? 13.023 -30.109 -11.461 1 98.56 216 ASN B C 1
ATOM 4759 O O . ASN B 1 216 ? 13.867 -29.234 -11.32 1 98.56 216 ASN B O 1
ATOM 4763 N N . SER B 1 217 ? 12.828 -30.766 -12.57 1 98.75 217 SER B N 1
ATOM 4764 C CA . SER B 1 217 ? 13.586 -30.406 -13.766 1 98.75 217 SER B CA 1
ATOM 4765 C C . SER B 1 217 ? 13.305 -28.984 -14.195 1 98.75 217 SER B C 1
ATOM 4767 O O . SER B 1 217 ? 14.227 -28.234 -14.562 1 98.75 217 SER B O 1
ATOM 4769 N N . ILE B 1 218 ? 12.078 -28.562 -14.219 1 98.81 218 ILE B N 1
ATOM 4770 C CA . ILE B 1 218 ? 11.68 -27.203 -14.57 1 98.81 218 ILE B CA 1
ATOM 4771 C C . ILE B 1 218 ? 12.359 -26.203 -13.633 1 98.81 218 ILE B C 1
ATOM 4773 O O . ILE B 1 218 ? 12.977 -25.234 -14.094 1 98.81 218 ILE B O 1
ATOM 4777 N N . PHE B 1 219 ? 12.32 -26.484 -12.344 1 98.88 219 PHE B N 1
ATOM 4778 C CA . PHE B 1 219 ? 12.914 -25.578 -11.359 1 98.88 219 PHE B CA 1
ATOM 4779 C C . PHE B 1 219 ? 14.422 -25.484 -11.57 1 98.88 219 PHE B C 1
ATOM 4781 O O . PHE B 1 219 ? 14.992 -24.391 -11.508 1 98.88 219 PHE B O 1
ATOM 4788 N N . GLU B 1 220 ? 15.039 -26.609 -11.758 1 98.81 220 GLU B N 1
ATOM 4789 C CA . GLU B 1 220 ? 16.484 -26.609 -11.953 1 98.81 220 GLU B CA 1
ATOM 4790 C C . GLU B 1 220 ? 16.891 -25.75 -13.141 1 98.81 220 GLU B C 1
ATOM 4792 O O . GLU B 1 220 ? 17.891 -25.031 -13.094 1 98.81 220 GLU B O 1
ATOM 4797 N N . ALA B 1 221 ? 16.172 -25.859 -14.211 1 98.81 221 ALA B N 1
ATOM 4798 C CA . ALA B 1 221 ? 16.453 -25.047 -15.391 1 98.81 221 ALA B CA 1
ATOM 4799 C C . ALA B 1 221 ? 16.297 -23.562 -15.07 1 98.81 221 ALA B C 1
ATOM 4801 O O . ALA B 1 221 ? 17.141 -22.75 -15.477 1 98.81 221 ALA B O 1
ATOM 4802 N N . ILE B 1 222 ? 15.258 -23.188 -14.391 1 98.81 222 ILE B N 1
ATOM 4803 C CA . ILE B 1 222 ? 15 -21.797 -14.008 1 98.81 222 ILE B CA 1
ATOM 4804 C C . ILE B 1 222 ? 16.094 -21.312 -13.07 1 98.81 222 ILE B C 1
ATOM 4806 O O . ILE B 1 222 ? 16.625 -20.219 -13.242 1 98.81 222 ILE B O 1
ATOM 4810 N N . LYS B 1 223 ? 16.422 -22.141 -12.102 1 98.75 223 LYS B N 1
ATOM 4811 C CA . LYS B 1 223 ? 17.469 -21.828 -11.148 1 98.75 223 LYS B CA 1
ATOM 4812 C C . LYS B 1 223 ? 18.797 -21.547 -11.859 1 98.75 223 LYS B C 1
ATOM 4814 O O . LYS B 1 223 ? 19.469 -20.562 -11.57 1 98.75 223 LYS B O 1
ATOM 4819 N N . MET B 1 224 ? 19.125 -22.391 -12.773 1 98.62 224 MET B N 1
ATOM 4820 C CA . MET B 1 224 ? 20.375 -22.219 -13.508 1 98.62 224 MET B CA 1
ATOM 4821 C C . MET B 1 224 ? 20.359 -20.922 -14.305 1 98.62 224 MET B C 1
ATOM 4823 O O . MET B 1 224 ? 21.344 -20.188 -14.312 1 98.62 224 MET B O 1
ATOM 4827 N N . ALA B 1 225 ? 19.281 -20.672 -14.961 1 98.31 225 ALA B N 1
ATOM 4828 C CA . ALA B 1 225 ? 19.172 -19.438 -15.719 1 98.31 225 ALA B CA 1
ATOM 4829 C C . ALA B 1 225 ? 19.297 -18.219 -14.805 1 98.31 225 ALA B C 1
ATOM 4831 O O . ALA B 1 225 ? 19.969 -17.234 -15.141 1 98.31 225 ALA B O 1
ATOM 4832 N N . TYR B 1 226 ? 18.656 -18.266 -13.688 1 98.38 226 TYR B N 1
ATOM 4833 C CA . TYR B 1 226 ? 18.688 -17.172 -12.703 1 98.38 226 TYR B CA 1
ATOM 4834 C C . TYR B 1 226 ? 20.109 -16.953 -12.188 1 98.38 226 TYR B C 1
ATOM 4836 O O . TYR B 1 226 ? 20.594 -15.82 -12.148 1 98.38 226 TYR B O 1
ATOM 4844 N N . LEU B 1 227 ? 20.766 -18.031 -11.781 1 97.38 227 LEU B N 1
ATOM 4845 C CA . LEU B 1 227 ? 22.109 -17.938 -11.219 1 97.38 227 LEU B CA 1
ATOM 4846 C C . LEU B 1 227 ? 23.109 -17.469 -12.273 1 97.38 227 LEU B C 1
ATOM 4848 O O . LEU B 1 227 ? 24.016 -16.688 -11.984 1 97.38 227 LEU B O 1
ATOM 4852 N N . ASN B 1 228 ? 22.953 -17.953 -13.492 1 96.31 228 ASN B N 1
ATOM 4853 C CA . ASN B 1 228 ? 23.797 -17.5 -14.578 1 96.31 228 ASN B CA 1
ATOM 4854 C C . ASN B 1 228 ? 23.656 -15.992 -14.805 1 96.31 228 ASN B C 1
ATOM 4856 O O . ASN B 1 228 ? 24.641 -15.297 -15.023 1 96.31 228 ASN B O 1
ATOM 4860 N N . ALA B 1 229 ? 22.469 -15.523 -14.766 1 95.88 229 ALA B N 1
ATOM 4861 C CA . ALA B 1 229 ? 22.234 -14.086 -14.914 1 95.88 229 ALA B CA 1
ATOM 4862 C C . ALA B 1 229 ? 22.875 -13.305 -13.773 1 95.88 229 ALA B C 1
ATOM 4864 O O . ALA B 1 229 ? 23.484 -12.258 -14 1 95.88 229 ALA B O 1
ATOM 4865 N N . SER B 1 230 ? 22.734 -13.758 -12.609 1 93.25 230 SER B N 1
ATOM 4866 C CA . SER B 1 230 ? 23.281 -13.094 -11.438 1 93.25 230 SER B CA 1
ATOM 4867 C C . SER B 1 230 ? 24.797 -12.969 -11.523 1 93.25 230 SER B C 1
ATOM 4869 O O . SER B 1 230 ? 25.375 -12.008 -11.016 1 93.25 230 SER B O 1
ATOM 4871 N N . GLU B 1 231 ? 25.438 -13.875 -12.133 1 92 231 GLU B N 1
ATOM 4872 C CA . GLU B 1 231 ? 26.891 -13.906 -12.25 1 92 231 GLU B CA 1
ATOM 4873 C C . GLU B 1 231 ? 27.406 -12.805 -13.172 1 92 231 GLU B C 1
ATOM 4875 O O . GLU B 1 231 ? 28.547 -12.383 -13.07 1 92 231 GLU B O 1
ATOM 4880 N N . LEU B 1 232 ? 26.578 -12.391 -14.008 1 91.19 232 LEU B N 1
ATOM 4881 C CA . LEU B 1 232 ? 26.969 -11.352 -14.953 1 91.19 232 LEU B CA 1
ATOM 4882 C C . LEU B 1 232 ? 27.328 -10.055 -14.227 1 91.19 232 LEU B C 1
ATOM 4884 O O . LEU B 1 232 ? 28.078 -9.227 -14.758 1 91.19 232 LEU B O 1
ATOM 4888 N N . ILE B 1 233 ? 26.781 -9.797 -13.055 1 88.12 233 ILE B N 1
ATOM 4889 C CA . ILE B 1 233 ? 26.938 -8.492 -12.414 1 88.12 233 ILE B CA 1
ATOM 4890 C C . ILE B 1 233 ? 27.875 -8.617 -11.219 1 88.12 233 ILE B C 1
ATOM 4892 O O . ILE B 1 233 ? 28.172 -7.617 -10.555 1 88.12 233 ILE B O 1
ATOM 4896 N N . GLN B 1 234 ? 28.328 -9.68 -10.688 1 74.81 234 GLN B N 1
ATOM 4897 C CA . GLN B 1 234 ? 29.203 -9.844 -9.531 1 74.81 234 GLN B CA 1
ATOM 4898 C C . GLN B 1 234 ? 30.562 -9.195 -9.773 1 74.81 234 GLN B C 1
ATOM 4900 O O . GLN B 1 234 ? 31.172 -8.664 -8.844 1 74.81 234 GLN B O 1
ATOM 4905 N N . ASP B 1 235 ? 31.188 -9.336 -10.898 1 60.97 235 ASP B N 1
ATOM 4906 C CA . ASP B 1 235 ? 32.594 -8.961 -11.102 1 60.97 235 ASP B CA 1
ATOM 4907 C C . ASP B 1 235 ? 32.719 -7.477 -11.43 1 60.97 235 ASP B C 1
ATOM 4909 O O . ASP B 1 235 ? 33.812 -6.961 -11.586 1 60.97 235 ASP B O 1
ATOM 4913 N N . GLY B 1 236 ? 31.672 -6.742 -11.492 1 55.81 236 GLY B N 1
ATOM 4914 C CA . GLY B 1 236 ? 31.984 -5.465 -12.109 1 55.81 236 GLY B CA 1
ATOM 4915 C C . GLY B 1 236 ? 32.188 -4.352 -11.102 1 55.81 236 GLY B C 1
ATOM 4916 O O . GLY B 1 236 ? 31.641 -4.383 -10.008 1 55.81 236 GLY B O 1
ATOM 4917 N N . GLU B 1 237 ? 33.5 -3.82 -10.977 1 54.53 237 GLU B N 1
ATOM 4918 C CA . GLU B 1 237 ? 34 -2.633 -10.281 1 54.53 237 GLU B CA 1
ATOM 4919 C C . GLU B 1 237 ? 33.062 -1.438 -10.523 1 54.53 237 GLU B C 1
ATOM 4921 O O . GLU B 1 237 ? 33.375 -0.32 -10.102 1 54.53 237 GLU B O 1
ATOM 4926 N N . ASN B 1 238 ? 31.859 -1.651 -11.055 1 63.91 238 ASN B N 1
ATOM 4927 C CA . ASN B 1 238 ? 31.125 -0.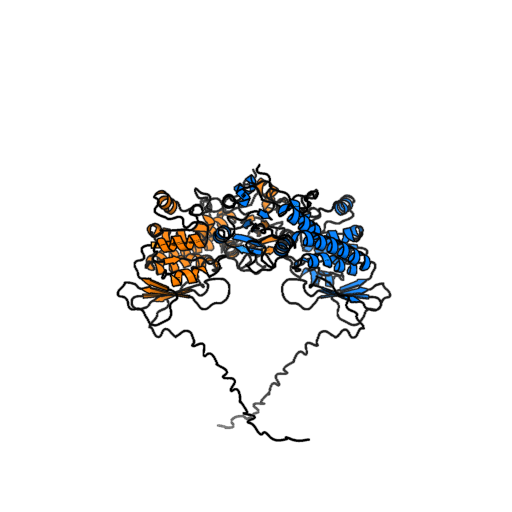491 -11.555 1 63.91 238 ASN B CA 1
ATOM 4928 C C . ASN B 1 238 ? 30.172 0.062 -10.5 1 63.91 238 ASN B C 1
ATOM 4930 O O . ASN B 1 238 ? 29.734 -0.668 -9.609 1 63.91 238 ASN B O 1
ATOM 4934 N N . ILE B 1 239 ? 30.203 1.347 -10.406 1 83.69 239 ILE B N 1
ATOM 4935 C CA . ILE B 1 239 ? 29.219 2.09 -9.617 1 83.69 239 ILE B CA 1
ATOM 4936 C C . ILE B 1 239 ? 27.812 1.568 -9.914 1 83.69 239 ILE B C 1
ATOM 4938 O O . ILE B 1 239 ? 27.391 1.55 -11.07 1 83.69 239 ILE B O 1
ATOM 4942 N N . LYS B 1 240 ? 27.188 1.002 -8.898 1 93.56 240 LYS B N 1
ATOM 4943 C CA . LYS B 1 240 ? 25.828 0.481 -9.062 1 93.56 240 LYS B CA 1
ATOM 4944 C C . LYS B 1 240 ? 24.844 1.604 -9.359 1 93.56 240 LYS B C 1
ATOM 4946 O O . LYS B 1 240 ? 24.844 2.631 -8.672 1 93.56 240 LYS B O 1
ATOM 4951 N N . PRO B 1 241 ? 24.062 1.422 -10.398 1 96.06 241 PRO B N 1
ATOM 4952 C CA . PRO B 1 241 ? 23.016 2.418 -10.641 1 96.06 241 PRO B CA 1
ATOM 4953 C C . PRO B 1 241 ? 22 2.504 -9.492 1 96.06 241 PRO B C 1
ATOM 4955 O O . PRO B 1 241 ? 21.594 1.477 -8.945 1 96.06 241 PRO B O 1
ATOM 4958 N N . THR B 1 242 ? 21.641 3.736 -9.117 1 97.5 242 THR B N 1
ATOM 4959 C CA . THR B 1 242 ? 20.609 3.943 -8.109 1 97.5 242 THR B CA 1
ATOM 4960 C C . THR B 1 242 ? 19.219 3.748 -8.711 1 97.5 242 THR B C 1
ATOM 4962 O O . THR B 1 242 ? 18.969 4.156 -9.844 1 97.5 242 THR B O 1
ATOM 4965 N N . VAL B 1 243 ? 18.375 3.039 -7.93 1 98.12 243 VAL B N 1
ATOM 4966 C CA . VAL B 1 243 ? 17.062 2.666 -8.445 1 98.12 243 VAL B CA 1
ATOM 4967 C C . VAL B 1 243 ? 15.977 3.107 -7.473 1 98.12 243 VAL B C 1
ATOM 4969 O O . VAL B 1 243 ? 16.047 2.807 -6.281 1 98.12 243 VAL B O 1
ATOM 4972 N N . ILE B 1 244 ? 14.969 3.844 -7.98 1 97.75 244 ILE B N 1
ATOM 4973 C CA . ILE B 1 244 ? 13.758 4.133 -7.223 1 97.75 244 ILE B CA 1
ATOM 4974 C C . ILE B 1 244 ? 12.609 3.27 -7.742 1 97.75 244 ILE B C 1
ATOM 4976 O O . ILE B 1 244 ? 12.633 2.816 -8.891 1 97.75 244 ILE B O 1
ATOM 4980 N N . SER B 1 245 ? 11.672 2.924 -6.805 1 96 245 SER B N 1
ATOM 4981 C CA . SER B 1 245 ? 10.438 2.225 -7.148 1 96 245 SER B CA 1
ATOM 4982 C C . SER B 1 245 ? 9.258 2.758 -6.34 1 96 245 SER B C 1
ATOM 4984 O O . SER B 1 245 ? 9.445 3.344 -5.27 1 96 245 SER B O 1
ATOM 4986 N N . GLY B 1 246 ? 8.078 2.541 -6.984 1 93.31 246 GLY B N 1
ATOM 4987 C CA . GLY B 1 246 ? 6.891 2.914 -6.234 1 93.31 246 GLY B CA 1
ATOM 4988 C C . GLY B 1 246 ? 6.07 3.988 -6.922 1 93.31 246 GLY B C 1
ATOM 4989 O O . GLY B 1 246 ? 6.465 4.508 -7.965 1 93.31 246 GLY B O 1
ATOM 4990 N N . ILE B 1 247 ? 4.883 4.227 -6.305 1 90.69 247 ILE B N 1
ATOM 4991 C CA . ILE B 1 247 ? 3.947 5.219 -6.824 1 90.69 247 ILE B CA 1
ATOM 4992 C C . ILE B 1 247 ? 3.199 5.879 -5.672 1 90.69 247 ILE B C 1
ATOM 4994 O O . ILE B 1 247 ? 3.252 5.402 -4.535 1 90.69 247 ILE B O 1
ATOM 4998 N N . MET B 1 248 ? 2.512 6.949 -5.992 1 88.81 248 MET B N 1
ATOM 4999 C CA . MET B 1 248 ? 1.672 7.672 -5.039 1 88.81 248 MET B CA 1
ATOM 5000 C C . MET B 1 248 ? 0.246 7.133 -5.059 1 88.81 248 MET B C 1
ATOM 5002 O O . MET B 1 248 ? -0.316 6.883 -6.125 1 88.81 248 MET B O 1
ATOM 5006 N N . TYR B 1 249 ? -0.314 6.945 -3.766 1 81.75 249 TYR B N 1
ATOM 5007 C CA . TYR B 1 249 ? -1.741 6.727 -3.555 1 81.75 249 TYR B CA 1
ATOM 5008 C C . TYR B 1 249 ? -2.195 7.332 -2.234 1 81.75 249 TYR B C 1
ATOM 5010 O O . TYR B 1 249 ? -1.6 7.074 -1.186 1 81.75 249 TYR B O 1
ATOM 5018 N N . ASN B 1 250 ? -3.293 8.172 -2.303 1 80.25 250 ASN B N 1
ATOM 5019 C CA . ASN B 1 250 ? -3.814 8.844 -1.121 1 80.25 250 ASN B CA 1
ATOM 5020 C C . ASN B 1 250 ? -2.703 9.539 -0.336 1 80.25 250 ASN B C 1
ATOM 5022 O O . ASN B 1 250 ? -2.607 9.383 0.883 1 80.25 250 ASN B O 1
ATOM 5026 N N . ASP B 1 251 ? -1.745 10.109 -1.019 1 82.38 251 ASP B N 1
ATOM 5027 C CA . ASP B 1 251 ? -0.655 10.922 -0.491 1 82.38 251 ASP B CA 1
ATOM 5028 C C . ASP B 1 251 ? 0.394 10.055 0.2 1 82.38 251 ASP B C 1
ATOM 5030 O O . ASP B 1 251 ? 1.171 10.547 1.021 1 82.38 251 ASP B O 1
ATOM 5034 N N . ILE B 1 252 ? 0.25 8.828 -0.042 1 86.31 252 ILE B N 1
ATOM 5035 C CA . ILE B 1 252 ? 1.231 7.871 0.464 1 86.31 252 ILE B CA 1
ATOM 5036 C C . ILE B 1 252 ? 2.006 7.262 -0.702 1 86.31 252 ILE B C 1
ATOM 5038 O O . ILE B 1 252 ? 1.421 6.918 -1.731 1 86.31 252 ILE B O 1
ATOM 5042 N N . TRP B 1 253 ? 3.285 7.234 -0.535 1 91.19 253 TRP B N 1
ATOM 5043 C CA . TRP B 1 253 ? 4.137 6.547 -1.497 1 91.19 253 TRP B CA 1
ATOM 5044 C C . TRP B 1 253 ? 4.289 5.074 -1.131 1 91.19 253 TRP B C 1
ATOM 5046 O O . TRP B 1 253 ? 4.836 4.742 -0.076 1 91.19 253 TRP B O 1
ATOM 5056 N N . TYR B 1 254 ? 3.836 4.246 -2.047 1 90.19 254 TYR B N 1
ATOM 5057 C CA . TYR B 1 254 ? 3.99 2.809 -1.851 1 90.19 254 TYR B CA 1
ATOM 5058 C C . TYR B 1 254 ? 5.184 2.275 -2.631 1 90.19 254 TYR B C 1
ATOM 5060 O O . TYR B 1 254 ? 5.312 2.527 -3.832 1 90.19 254 TYR B O 1
ATOM 5068 N N . ALA B 1 255 ? 6.062 1.594 -1.946 1 93.5 255 ALA B N 1
ATOM 5069 C CA . ALA B 1 255 ? 7.25 1.004 -2.557 1 93.5 255 ALA B CA 1
ATOM 5070 C C . ALA B 1 255 ? 7.605 -0.324 -1.893 1 93.5 255 ALA B C 1
ATOM 5072 O O . ALA B 1 255 ? 7.23 -0.572 -0.745 1 93.5 255 ALA B O 1
ATOM 5073 N N . PRO B 1 256 ? 8.344 -1.152 -2.662 1 93.25 256 PRO B N 1
ATOM 5074 C CA . PRO B 1 256 ? 8.766 -2.408 -2.039 1 93.25 256 PRO B CA 1
ATOM 5075 C C . PRO B 1 256 ? 9.688 -2.188 -0.838 1 93.25 256 PRO B C 1
ATOM 5077 O O . PRO B 1 256 ? 10.609 -1.377 -0.906 1 93.25 256 PRO B O 1
ATOM 5080 N N . GLY B 1 257 ? 9.398 -2.928 0.26 1 92.38 257 GLY B N 1
ATOM 5081 C CA . GLY B 1 257 ? 10.328 -2.949 1.379 1 92.38 257 GLY B CA 1
ATOM 5082 C C . GLY B 1 257 ? 11.609 -3.703 1.077 1 92.38 257 GLY B C 1
ATOM 5083 O O . GLY B 1 257 ? 11.68 -4.441 0.092 1 92.38 257 GLY B O 1
ATOM 5084 N N . ALA B 1 258 ? 12.555 -3.547 1.914 1 93.88 258 ALA B N 1
ATOM 5085 C CA . ALA B 1 258 ? 13.906 -4.047 1.657 1 93.88 258 ALA B CA 1
ATOM 5086 C C . ALA B 1 258 ? 13.906 -5.566 1.528 1 93.88 258 ALA B C 1
ATOM 5088 O O . ALA B 1 258 ? 14.703 -6.129 0.767 1 93.88 258 ALA B O 1
ATOM 5089 N N . GLU B 1 259 ? 13.008 -6.254 2.172 1 93.69 259 GLU B N 1
ATOM 5090 C CA . GLU B 1 259 ? 13 -7.711 2.16 1 93.69 259 GLU B CA 1
ATOM 5091 C C . GLU B 1 259 ? 11.945 -8.25 1.189 1 93.69 259 GLU B C 1
ATOM 5093 O O . GLU B 1 259 ? 11.742 -9.461 1.097 1 93.69 259 GLU B O 1
ATOM 5098 N N . SER B 1 260 ? 11.336 -7.344 0.525 1 92.81 260 SER B N 1
ATOM 5099 C CA . SER B 1 260 ? 10.281 -7.75 -0.398 1 92.81 260 SER B CA 1
ATOM 5100 C C . SER B 1 260 ? 10.852 -8.484 -1.604 1 92.81 260 SER B C 1
ATOM 5102 O O . SER B 1 260 ? 12.039 -8.352 -1.915 1 92.81 260 SER B O 1
ATOM 5104 N N . TRP B 1 261 ? 10.016 -9.297 -2.236 1 93.31 261 TRP B N 1
ATOM 5105 C CA . TRP B 1 261 ? 10.336 -10.023 -3.465 1 93.31 261 TRP B CA 1
ATOM 5106 C C . TRP B 1 261 ? 10.891 -9.078 -4.523 1 93.31 261 TRP B C 1
ATOM 5108 O O . TRP B 1 261 ? 11.922 -9.359 -5.137 1 93.31 261 TRP B O 1
ATOM 5118 N N . GLY B 1 262 ? 10.281 -7.926 -4.707 1 93.81 262 GLY B N 1
ATOM 5119 C CA . GLY B 1 262 ? 10.711 -6.945 -5.688 1 93.81 262 GLY B CA 1
ATOM 5120 C C . GLY B 1 262 ? 12.07 -6.344 -5.375 1 93.81 262 GLY B C 1
ATOM 5121 O O . GLY B 1 262 ? 12.914 -6.215 -6.266 1 93.81 262 GLY B O 1
ATOM 5122 N N . ALA B 1 263 ? 12.258 -6.004 -4.125 1 95.38 263 ALA B N 1
ATOM 5123 C CA . ALA B 1 263 ? 13.531 -5.422 -3.719 1 95.38 263 ALA B CA 1
ATOM 5124 C C . ALA B 1 263 ? 14.672 -6.43 -3.883 1 95.38 263 ALA B C 1
ATOM 5126 O O . ALA B 1 263 ? 15.773 -6.062 -4.285 1 95.38 263 ALA B O 1
ATOM 5127 N N . GLN B 1 264 ? 14.406 -7.68 -3.627 1 95.69 264 GLN B N 1
ATOM 5128 C CA . GLN B 1 264 ? 15.406 -8.727 -3.783 1 95.69 264 GLN B CA 1
ATOM 5129 C C . GLN B 1 264 ? 15.82 -8.883 -5.246 1 95.69 264 GLN B C 1
ATOM 5131 O O . GLN B 1 264 ? 17 -9.102 -5.547 1 95.69 264 GLN B O 1
ATOM 5136 N N . LEU B 1 265 ? 14.914 -8.789 -6.113 1 97.31 265 LEU B N 1
ATOM 5137 C CA . LEU B 1 265 ? 15.203 -8.883 -7.543 1 97.31 265 LEU B CA 1
ATOM 5138 C C . LEU B 1 265 ? 16.047 -7.695 -7.996 1 97.31 265 LEU B C 1
ATOM 5140 O O . LEU B 1 265 ? 16.984 -7.859 -8.789 1 97.31 265 LEU B O 1
ATOM 5144 N N . LEU B 1 266 ? 15.75 -6.508 -7.504 1 96.5 266 LEU B N 1
ATOM 5145 C CA . LEU B 1 266 ? 16.531 -5.316 -7.84 1 96.5 266 LEU B CA 1
ATOM 5146 C C . LEU B 1 266 ? 17.969 -5.453 -7.363 1 96.5 266 LEU B C 1
ATOM 5148 O O . LEU B 1 266 ? 18.906 -5.117 -8.094 1 96.5 266 LEU B O 1
ATOM 5152 N N . GLU B 1 267 ? 18.094 -5.941 -6.176 1 94.38 267 GLU B N 1
ATOM 5153 C CA . GLU B 1 267 ? 19.422 -6.152 -5.621 1 94.38 267 GLU B CA 1
ATOM 5154 C C . GLU B 1 267 ? 20.188 -7.219 -6.406 1 94.38 267 GLU B C 1
ATOM 5156 O O . GLU B 1 267 ? 21.359 -7.047 -6.711 1 94.38 267 GLU B O 1
ATOM 5161 N N . ALA B 1 268 ? 19.531 -8.273 -6.684 1 94.94 268 ALA B N 1
ATOM 5162 C CA . ALA B 1 268 ? 20.156 -9.352 -7.445 1 94.94 268 ALA B CA 1
ATOM 5163 C C . ALA B 1 268 ? 20.594 -8.867 -8.82 1 94.94 268 ALA B C 1
ATOM 5165 O O . ALA B 1 268 ? 21.578 -9.375 -9.383 1 94.94 268 ALA B O 1
ATOM 5166 N N . ALA B 1 269 ? 19.922 -7.934 -9.344 1 96.44 269 ALA B N 1
ATOM 5167 C CA . ALA B 1 269 ? 20.234 -7.387 -10.664 1 96.44 269 ALA B CA 1
ATOM 5168 C C . ALA B 1 269 ? 21.359 -6.359 -10.578 1 96.44 269 ALA B C 1
ATOM 5170 O O . ALA B 1 269 ? 21.781 -5.797 -11.594 1 96.44 269 ALA B O 1
ATOM 5171 N N . GLY B 1 270 ? 21.828 -6.062 -9.367 1 95.25 270 GLY B N 1
ATOM 5172 C CA . GLY B 1 270 ? 22.922 -5.137 -9.18 1 95.25 270 GLY B CA 1
ATOM 5173 C C . GLY B 1 270 ? 22.484 -3.693 -9.039 1 95.25 270 GLY B C 1
ATOM 5174 O O . GLY B 1 270 ? 23.281 -2.77 -9.227 1 95.25 270 GLY B O 1
ATOM 5175 N N . GLY B 1 271 ? 21.234 -3.516 -8.742 1 96.31 271 GLY B N 1
ATOM 5176 C CA . GLY B 1 271 ? 20.75 -2.168 -8.492 1 96.31 271 GLY B CA 1
ATOM 5177 C C . GLY B 1 271 ? 21.016 -1.688 -7.078 1 96.31 271 GLY B C 1
ATOM 5178 O O . GLY B 1 271 ? 20.984 -2.48 -6.133 1 96.31 271 GLY B O 1
ATOM 5179 N N . ASP B 1 272 ? 21.312 -0.435 -6.961 1 96.75 272 ASP B N 1
ATOM 5180 C CA . ASP B 1 272 ? 21.344 0.212 -5.652 1 96.75 272 ASP B CA 1
ATOM 5181 C C . ASP B 1 272 ? 19.969 0.774 -5.281 1 96.75 272 ASP B C 1
ATOM 5183 O O . ASP B 1 272 ? 19.688 1.943 -5.543 1 96.75 272 ASP B O 1
ATOM 5187 N N . TYR B 1 273 ? 19.172 -0.091 -4.656 1 96.94 273 TYR B N 1
ATOM 5188 C CA . TYR B 1 273 ? 17.797 0.273 -4.309 1 96.94 273 TYR B CA 1
ATOM 5189 C C . TYR B 1 273 ? 17.781 1.339 -3.219 1 96.94 273 TYR B C 1
ATOM 5191 O O . TYR B 1 273 ? 18.344 1.136 -2.135 1 96.94 273 TYR B O 1
ATOM 5199 N N . ILE B 1 274 ? 17.094 2.426 -3.455 1 95.94 274 ILE B N 1
ATOM 5200 C CA . ILE B 1 274 ? 17.172 3.623 -2.629 1 95.94 274 ILE B CA 1
ATOM 5201 C C . ILE B 1 274 ? 16.609 3.334 -1.239 1 95.94 274 ILE B C 1
ATOM 5203 O O . ILE B 1 274 ? 17.078 3.889 -0.244 1 95.94 274 ILE B O 1
ATOM 5207 N N . PHE B 1 275 ? 15.68 2.418 -1.145 1 93.81 275 PHE B N 1
ATOM 5208 C CA . PHE B 1 275 ? 15.039 2.143 0.136 1 93.81 275 PHE B CA 1
ATOM 5209 C C . PHE B 1 275 ? 15.547 0.831 0.724 1 93.81 275 PHE B C 1
ATOM 5211 O O . PHE B 1 275 ? 14.82 0.148 1.448 1 93.81 275 PHE B O 1
ATOM 5218 N N . LYS B 1 276 ? 16.719 0.441 0.468 1 94.44 276 LYS B N 1
ATOM 5219 C CA . LYS B 1 276 ? 17.281 -0.835 0.889 1 94.44 276 LYS B CA 1
ATOM 5220 C C . LYS B 1 276 ? 17.438 -0.894 2.406 1 94.44 276 LYS B C 1
ATOM 5222 O O . LYS B 1 276 ? 17.672 -1.966 2.971 1 94.44 276 LYS B O 1
ATOM 5227 N N . THR B 1 277 ? 17.328 0.232 3.09 1 90.06 277 THR B N 1
ATOM 5228 C CA . THR B 1 277 ? 17.469 0.241 4.543 1 90.06 277 THR B CA 1
ATOM 5229 C C . THR B 1 277 ? 16.109 0.337 5.227 1 90.06 277 THR B C 1
ATOM 5231 O O . THR B 1 277 ? 16.031 0.425 6.453 1 90.06 277 THR B O 1
ATOM 5234 N N . GLN B 1 278 ? 15.07 0.436 4.457 1 87.44 278 GLN B N 1
ATOM 5235 C CA . GLN B 1 278 ? 13.719 0.454 5.004 1 87.44 278 GLN B CA 1
ATOM 5236 C C . GLN B 1 278 ? 13.156 -0.959 5.125 1 87.44 278 GLN B C 1
ATOM 5238 O O . GLN B 1 278 ? 12.734 -1.551 4.133 1 87.44 278 GLN B O 1
ATOM 5243 N N . PRO B 1 279 ? 13.109 -1.498 6.336 1 87 279 PRO B N 1
ATOM 5244 C CA . PRO B 1 279 ? 12.688 -2.891 6.5 1 87 279 PRO B CA 1
ATOM 5245 C C . PRO B 1 279 ? 11.219 -3.107 6.141 1 87 279 PRO B C 1
ATOM 5247 O O . PRO B 1 279 ? 10.391 -2.219 6.352 1 87 279 PRO B O 1
ATOM 5250 N N . GLY B 1 280 ? 10.922 -4.332 5.535 1 88.38 280 GLY B N 1
ATOM 5251 C CA . GLY B 1 280 ? 9.57 -4.746 5.195 1 88.38 280 GLY B CA 1
ATOM 5252 C C . GLY B 1 280 ? 9.531 -5.832 4.137 1 88.38 280 GLY B C 1
ATOM 5253 O O . GLY B 1 280 ? 10.312 -5.809 3.184 1 88.38 280 GLY B O 1
ATOM 5254 N N . THR B 1 281 ? 8.594 -6.738 4.332 1 87.56 281 THR B N 1
ATOM 5255 C CA . THR B 1 281 ? 8.445 -7.828 3.373 1 87.56 281 THR B CA 1
ATOM 5256 C C . THR B 1 281 ? 7.41 -7.48 2.312 1 87.56 281 THR B C 1
ATOM 5258 O O . THR B 1 281 ? 7.32 -8.156 1.281 1 87.56 281 THR B O 1
ATOM 5261 N N . GLY B 1 282 ? 6.629 -6.531 2.627 1 87.12 282 GLY B N 1
ATOM 5262 C CA . GLY B 1 282 ? 5.625 -6.027 1.704 1 87.12 282 GLY B CA 1
ATOM 5263 C C . GLY B 1 282 ? 5.902 -4.613 1.229 1 87.12 282 GLY B C 1
ATOM 5264 O O . GLY B 1 282 ? 7.051 -4.258 0.969 1 87.12 282 GLY B O 1
ATOM 5265 N N . SER B 1 283 ? 4.844 -3.885 1.085 1 86.38 283 SER B N 1
ATOM 5266 C CA . SER B 1 283 ? 4.977 -2.512 0.608 1 86.38 283 SER B CA 1
ATOM 5267 C C . SER B 1 283 ? 5.188 -1.541 1.766 1 86.38 283 SER B C 1
ATOM 5269 O O . SER B 1 283 ? 4.551 -1.668 2.814 1 86.38 283 SER B O 1
ATOM 5271 N N . LEU B 1 284 ? 6.129 -0.637 1.53 1 87.06 284 LEU B N 1
ATOM 5272 C CA . LEU B 1 284 ? 6.348 0.5 2.418 1 87.06 284 LEU B CA 1
ATOM 5273 C C . LEU B 1 284 ? 5.281 1.568 2.205 1 87.06 284 LEU B C 1
ATOM 5275 O O . LEU B 1 284 ? 4.695 1.662 1.122 1 87.06 284 LEU B O 1
ATOM 5279 N N . GLN B 1 285 ? 5.004 2.227 3.264 1 86.69 285 GLN B N 1
ATOM 5280 C CA . GLN B 1 285 ? 4.223 3.457 3.209 1 86.69 285 GLN B CA 1
ATOM 5281 C C . GLN B 1 285 ? 5.066 4.664 3.602 1 86.69 285 GLN B C 1
ATOM 5283 O O . GLN B 1 285 ? 5.457 4.805 4.762 1 86.69 285 GLN B O 1
ATOM 5288 N N . LEU B 1 286 ? 5.355 5.523 2.588 1 88.56 286 LEU B N 1
ATOM 5289 C CA . LEU B 1 286 ? 6.277 6.637 2.789 1 88.56 286 LEU B CA 1
ATOM 5290 C C . LEU B 1 286 ? 5.629 7.957 2.4 1 88.56 286 LEU B C 1
ATOM 5292 O O . LEU B 1 286 ? 4.73 7.988 1.558 1 88.56 286 LEU B O 1
ATOM 5296 N N . SER B 1 287 ? 6.094 9.047 3.049 1 85.38 287 SER B N 1
ATOM 5297 C CA . SER B 1 287 ? 5.668 10.367 2.596 1 85.38 287 SER B CA 1
ATOM 5298 C C . SER B 1 287 ? 6.395 10.773 1.319 1 85.38 287 SER B C 1
ATOM 5300 O O . SER B 1 287 ? 7.516 10.32 1.066 1 85.38 287 SER B O 1
ATOM 5302 N N . TYR B 1 288 ? 5.762 11.57 0.622 1 87.88 288 TYR B N 1
ATOM 5303 C CA . TYR B 1 288 ? 6.387 12.078 -0.595 1 87.88 288 TYR B CA 1
ATOM 5304 C C . TYR B 1 288 ? 7.68 12.82 -0.277 1 87.88 288 TYR B C 1
ATOM 5306 O O . TYR B 1 288 ? 8.68 12.672 -0.984 1 87.88 288 TYR B O 1
ATOM 5314 N N . GLU B 1 289 ? 7.684 13.688 0.776 1 80.81 289 GLU B N 1
ATOM 5315 C CA . GLU B 1 289 ? 8.852 14.484 1.146 1 80.81 289 GLU B CA 1
ATOM 5316 C C . GLU B 1 289 ? 10.062 13.602 1.432 1 80.81 289 GLU B C 1
ATOM 5318 O O . GLU B 1 289 ? 11.172 13.914 1.013 1 80.81 289 GLU B O 1
ATOM 5323 N N . TYR B 1 290 ? 9.789 12.516 2.062 1 83.81 290 TYR B N 1
ATOM 5324 C CA . TYR B 1 290 ? 10.859 11.57 2.363 1 83.81 290 TYR B CA 1
ATOM 5325 C C . TYR B 1 290 ? 11.414 10.953 1.087 1 83.81 290 TYR B C 1
ATOM 5327 O O . TYR B 1 290 ? 12.633 10.844 0.918 1 83.81 290 TYR B O 1
ATOM 5335 N N . VAL B 1 291 ? 10.539 10.484 0.204 1 91.69 291 VAL B N 1
ATOM 5336 C CA . VAL B 1 291 ? 10.945 9.844 -1.039 1 91.69 291 VAL B CA 1
ATOM 5337 C C . VAL B 1 291 ? 11.742 10.828 -1.893 1 91.69 291 VAL B C 1
ATOM 5339 O O . VAL B 1 291 ? 12.789 10.477 -2.439 1 91.69 291 VAL B O 1
ATOM 5342 N N . LEU B 1 292 ? 11.25 12.016 -1.967 1 89.12 292 LEU B N 1
ATOM 5343 C CA . LEU B 1 292 ? 11.938 13.031 -2.752 1 89.12 292 LEU B CA 1
ATOM 5344 C C . LEU B 1 292 ? 13.336 13.281 -2.197 1 89.12 292 LEU B C 1
ATOM 5346 O O . LEU B 1 292 ? 14.305 13.359 -2.955 1 89.12 292 LEU B O 1
ATOM 5350 N N . GLU B 1 293 ? 13.461 13.414 -0.98 1 84.19 293 GLU B N 1
ATOM 5351 C CA . GLU B 1 293 ? 14.75 13.641 -0.323 1 84.19 293 GLU B CA 1
ATOM 5352 C C . GLU B 1 293 ? 15.734 12.531 -0.646 1 84.19 293 GLU B C 1
ATOM 5354 O O . GLU B 1 293 ? 16.906 12.797 -0.944 1 84.19 293 GLU B O 1
ATOM 5359 N N . LYS B 1 294 ? 15.273 11.336 -0.647 1 89.06 294 LYS B N 1
ATOM 5360 C CA . LYS B 1 294 ? 16.172 10.188 -0.762 1 89.06 294 LYS B CA 1
ATOM 5361 C C . LYS B 1 294 ? 16.422 9.836 -2.225 1 89.06 294 LYS B C 1
ATOM 5363 O O . LYS B 1 294 ? 17.5 9.328 -2.568 1 89.06 294 LYS B O 1
ATOM 5368 N N . ALA B 1 295 ? 15.43 10.125 -3.08 1 94.12 295 ALA B N 1
ATOM 5369 C CA . ALA B 1 295 ? 15.445 9.43 -4.363 1 94.12 295 ALA B CA 1
ATOM 5370 C C . ALA B 1 295 ? 15.422 10.414 -5.527 1 94.12 295 ALA B C 1
ATOM 5372 O O . ALA B 1 295 ? 15.445 10.008 -6.691 1 94.12 295 ALA B O 1
ATOM 5373 N N . GLN B 1 296 ? 15.414 11.703 -5.324 1 92.44 296 GLN B N 1
ATOM 5374 C CA . GLN B 1 296 ? 15.258 12.672 -6.402 1 92.44 296 GLN B CA 1
ATOM 5375 C C . GLN B 1 296 ? 16.328 12.484 -7.473 1 92.44 296 GLN B C 1
ATOM 5377 O O . GLN B 1 296 ? 16.078 12.727 -8.656 1 92.44 296 GLN B O 1
ATOM 5382 N N . ASP B 1 297 ? 17.5 11.977 -7.07 1 94.69 297 ASP B N 1
ATOM 5383 C CA . ASP B 1 297 ? 18.609 11.875 -8 1 94.69 297 ASP B CA 1
ATOM 5384 C C . ASP B 1 297 ? 18.797 10.43 -8.477 1 94.69 297 ASP B C 1
ATOM 5386 O O . ASP B 1 297 ? 19.797 10.109 -9.125 1 94.69 297 ASP B O 1
ATOM 5390 N N . ALA B 1 298 ? 17.875 9.602 -8.156 1 96.94 298 ALA B N 1
ATOM 5391 C CA . ALA B 1 298 ? 17.984 8.219 -8.609 1 96.94 298 ALA B CA 1
ATOM 5392 C C . ALA B 1 298 ? 18.047 8.141 -10.133 1 96.94 298 ALA B C 1
ATOM 5394 O O . ALA B 1 298 ? 17.359 8.883 -10.828 1 96.94 298 ALA B O 1
ATOM 5395 N N . SER B 1 299 ? 18.828 7.18 -10.641 1 97.31 299 SER B N 1
ATOM 5396 C CA . SER B 1 299 ? 19.141 7.102 -12.062 1 97.31 299 SER B CA 1
ATOM 5397 C C . SER B 1 299 ? 18.016 6.422 -12.844 1 97.31 299 SER B C 1
ATOM 5399 O O . SER B 1 299 ? 17.797 6.73 -14.016 1 97.31 299 SER B O 1
ATOM 5401 N N . ILE B 1 300 ? 17.453 5.484 -12.234 1 98.06 300 ILE B N 1
ATOM 5402 C CA . ILE B 1 300 ? 16.469 4.66 -12.93 1 98.06 300 ILE B CA 1
ATOM 5403 C C . ILE B 1 300 ? 15.227 4.473 -12.039 1 98.06 300 ILE B C 1
ATOM 5405 O O . ILE B 1 300 ? 15.352 4.305 -10.828 1 98.06 300 ILE B O 1
ATOM 5409 N N . TRP B 1 301 ? 14.016 4.574 -12.648 1 97.94 301 TRP B N 1
ATOM 5410 C CA . TRP B 1 301 ? 12.742 4.309 -11.984 1 97.94 301 TRP B CA 1
ATOM 5411 C C . TRP B 1 301 ? 12.117 3.014 -12.492 1 97.94 301 TRP B C 1
ATOM 5413 O O . TRP B 1 301 ? 11.727 2.922 -13.656 1 97.94 301 TRP B O 1
ATOM 5423 N N . ILE B 1 302 ? 12.086 1.992 -11.602 1 96.88 302 ILE B N 1
ATOM 5424 C CA . ILE B 1 302 ? 11.5 0.698 -11.938 1 96.88 302 ILE B CA 1
ATOM 5425 C C . ILE B 1 302 ? 10.148 0.541 -11.234 1 96.88 302 ILE B C 1
ATOM 5427 O O . ILE B 1 302 ? 10.039 0.787 -10.031 1 96.88 302 ILE B O 1
ATOM 5431 N N . GLY B 1 303 ? 9.188 0.117 -11.938 1 90.19 303 GLY B N 1
ATOM 5432 C CA . GLY B 1 303 ? 7.902 -0.172 -11.328 1 90.19 303 GLY B CA 1
ATOM 5433 C C . GLY B 1 303 ? 6.977 1.03 -11.289 1 90.19 303 GLY B C 1
ATOM 5434 O O . GLY B 1 303 ? 6.395 1.339 -10.242 1 90.19 303 GLY B O 1
ATOM 5435 N N . ALA B 1 304 ? 6.879 1.768 -12.352 1 79.44 304 ALA B N 1
ATOM 5436 C CA . ALA B 1 304 ? 6.035 2.953 -12.469 1 79.44 304 ALA B CA 1
ATOM 5437 C C . ALA B 1 304 ? 4.59 2.568 -12.773 1 79.44 304 ALA B C 1
ATOM 5439 O O . ALA B 1 304 ? 3.932 3.215 -13.594 1 79.44 304 ALA B O 1
ATOM 5440 N N . ALA B 1 305 ? 4.152 1.51 -12.133 1 73.44 305 ALA B N 1
ATOM 5441 C CA . ALA B 1 305 ? 2.785 1.018 -12.297 1 73.44 305 ALA B CA 1
ATOM 5442 C C . ALA B 1 305 ? 2.434 0.863 -13.773 1 73.44 305 ALA B C 1
ATOM 5444 O O . ALA B 1 305 ? 3.258 0.41 -14.57 1 73.44 305 ALA B O 1
ATOM 5445 N N . ASP B 1 306 ? 1.157 1.066 -14.109 1 77.38 306 ASP B N 1
ATOM 5446 C CA . ASP B 1 306 ? 0.69 0.738 -15.453 1 77.38 306 ASP B CA 1
ATOM 5447 C C . ASP B 1 306 ? 0.523 1.998 -16.297 1 77.38 306 ASP B C 1
ATOM 5449 O O . ASP B 1 306 ? -0.323 2.045 -17.203 1 77.38 306 ASP B O 1
ATOM 5453 N N . HIS B 1 307 ? 1.321 2.99 -16.016 1 78.56 307 HIS B N 1
ATOM 5454 C CA . HIS B 1 307 ? 1.274 4.184 -16.859 1 78.56 307 HIS B CA 1
ATOM 5455 C C . HIS B 1 307 ? 1.717 3.879 -18.281 1 78.56 307 HIS B C 1
ATOM 5457 O O . HIS B 1 307 ? 2.66 3.111 -18.5 1 78.56 307 HIS B O 1
ATOM 5463 N N . LYS B 1 308 ? 1.096 4.5 -19.25 1 80.12 308 LYS B N 1
ATOM 5464 C CA . LYS B 1 308 ? 1.397 4.223 -20.656 1 80.12 308 LYS B CA 1
ATOM 5465 C C . LYS B 1 308 ? 2.574 5.066 -21.141 1 80.12 308 LYS B C 1
ATOM 5467 O O . LYS B 1 308 ? 3.424 4.582 -21.891 1 80.12 308 LYS B O 1
ATOM 5472 N N . THR B 1 309 ? 2.527 6.332 -20.656 1 89 309 THR B N 1
ATOM 5473 C CA . THR B 1 309 ? 3.57 7.266 -21.078 1 89 309 THR B CA 1
ATOM 5474 C C . THR B 1 309 ? 4.031 8.117 -19.891 1 89 309 THR B C 1
ATOM 5476 O O . THR B 1 309 ? 3.377 8.148 -18.844 1 89 309 THR B O 1
ATOM 5479 N N . LEU B 1 310 ? 5.176 8.703 -20.141 1 92.62 310 LEU B N 1
ATOM 5480 C CA . LEU B 1 310 ? 5.656 9.656 -19.141 1 92.62 310 LEU B CA 1
ATOM 5481 C C . LEU B 1 310 ? 4.664 10.805 -18.953 1 92.62 310 LEU B C 1
ATOM 5483 O O . LEU B 1 310 ? 4.469 11.289 -17.844 1 92.62 310 LEU B O 1
ATOM 5487 N N . PHE B 1 311 ? 4.102 11.18 -20.047 1 88.56 311 PHE B N 1
ATOM 5488 C CA . PHE B 1 311 ? 3.107 12.242 -20 1 88.56 311 PHE B CA 1
ATOM 5489 C C . PHE B 1 311 ? 1.938 11.852 -19.109 1 88.56 311 PHE B C 1
ATOM 5491 O O . PHE B 1 311 ? 1.546 12.617 -18.219 1 88.56 311 PHE B O 1
ATOM 5498 N N . ASP B 1 312 ? 1.431 10.664 -19.297 1 84.5 312 ASP B N 1
ATOM 5499 C CA . ASP B 1 312 ? 0.326 10.164 -18.484 1 84.5 312 ASP B CA 1
ATOM 5500 C C . ASP B 1 312 ? 0.711 10.117 -17 1 84.5 312 ASP B C 1
ATOM 5502 O O . ASP B 1 312 ? -0.087 10.477 -16.141 1 84.5 312 ASP B O 1
ATOM 5506 N N . MET B 1 313 ? 1.865 9.688 -16.766 1 88.38 313 MET B N 1
ATOM 5507 C CA . MET B 1 313 ? 2.371 9.578 -15.406 1 88.38 313 MET B CA 1
ATOM 5508 C C . MET B 1 313 ? 2.461 10.945 -14.742 1 88.38 313 MET B C 1
ATOM 5510 O O . MET B 1 313 ? 2.039 11.117 -13.602 1 88.38 313 MET B O 1
ATOM 5514 N N . GLY B 1 314 ? 2.98 11.898 -15.414 1 86.81 314 GLY B N 1
ATOM 5515 C CA . GLY B 1 314 ? 3.08 13.258 -14.914 1 86.81 314 GLY B CA 1
ATOM 5516 C C . GLY B 1 314 ? 1.729 13.914 -14.688 1 86.81 314 GLY B C 1
ATOM 5517 O O . GLY B 1 314 ? 1.57 14.719 -13.766 1 86.81 314 GLY B O 1
ATOM 5518 N N . GLN B 1 315 ? 0.776 13.523 -15.508 1 80.19 315 GLN B N 1
ATOM 5519 C CA . GLN B 1 315 ? -0.572 14.062 -15.352 1 80.19 315 GLN B CA 1
ATOM 5520 C C . GLN B 1 315 ? -1.271 13.461 -14.141 1 80.19 315 GLN B C 1
ATOM 5522 O O . GLN B 1 315 ? -2.047 14.141 -13.461 1 80.19 315 GLN B O 1
ATOM 5527 N N . ALA B 1 316 ? -0.975 12.258 -13.984 1 79.75 316 ALA B N 1
ATOM 5528 C CA . ALA B 1 316 ? -1.582 11.594 -12.828 1 79.75 316 ALA B CA 1
ATOM 5529 C C . ALA B 1 316 ? -1.112 12.227 -11.523 1 79.75 316 ALA B C 1
ATOM 5531 O O . ALA B 1 316 ? -1.911 12.438 -10.609 1 79.75 316 ALA B O 1
ATOM 5532 N N . ASP B 1 317 ? 0.167 12.508 -11.484 1 85.12 317 ASP B N 1
ATOM 5533 C CA . ASP B 1 317 ? 0.74 13.195 -10.328 1 85.12 317 ASP B CA 1
ATOM 5534 C C . ASP B 1 317 ? 1.944 14.039 -10.734 1 85.12 317 ASP B C 1
ATOM 5536 O O . ASP B 1 317 ? 3.027 13.508 -10.984 1 85.12 317 ASP B O 1
ATOM 5540 N N . PRO B 1 318 ? 1.76 15.336 -10.75 1 84.25 318 PRO B N 1
ATOM 5541 C CA . PRO B 1 318 ? 2.832 16.219 -11.227 1 84.25 318 PRO B CA 1
ATOM 5542 C C . PRO B 1 318 ? 4.098 16.109 -10.375 1 84.25 318 PRO B C 1
ATOM 5544 O O . PRO B 1 318 ? 5.18 16.484 -10.828 1 84.25 318 PRO B O 1
ATOM 5547 N N . ARG B 1 319 ? 4.031 15.641 -9.195 1 87.56 319 ARG B N 1
ATOM 5548 C CA . ARG B 1 319 ? 5.172 15.516 -8.289 1 87.56 319 ARG B CA 1
ATOM 5549 C C . ARG B 1 319 ? 6.199 14.531 -8.836 1 87.56 319 ARG B C 1
ATOM 5551 O O . ARG B 1 319 ? 7.375 14.586 -8.469 1 87.56 319 ARG B O 1
ATOM 5558 N N . TYR B 1 320 ? 5.816 13.656 -9.695 1 91.88 320 TYR B N 1
ATOM 5559 C CA . TYR B 1 320 ? 6.723 12.672 -10.273 1 91.88 320 TYR B CA 1
ATOM 5560 C C . TYR B 1 320 ? 7.805 13.352 -11.102 1 91.88 320 TYR B C 1
ATOM 5562 O O . TYR B 1 320 ? 8.906 12.82 -11.25 1 91.88 320 TYR B O 1
ATOM 5570 N N . GLN B 1 321 ? 7.555 14.531 -11.547 1 91.38 321 GLN B N 1
ATOM 5571 C CA . GLN B 1 321 ? 8.438 15.219 -12.484 1 91.38 321 GLN B CA 1
ATOM 5572 C C . GLN B 1 321 ? 9.695 15.719 -11.781 1 91.38 321 GLN B C 1
ATOM 5574 O O . GLN B 1 321 ? 10.664 16.109 -12.438 1 91.38 321 GLN B O 1
ATOM 5579 N N . TYR B 1 322 ? 9.758 15.672 -10.516 1 90 322 TYR B N 1
ATOM 5580 C CA . TYR B 1 322 ? 10.898 16.203 -9.773 1 90 322 TYR B CA 1
ATOM 5581 C C . TYR B 1 322 ? 12 15.156 -9.648 1 90 322 TYR B C 1
ATOM 5583 O O . TYR B 1 322 ? 13.117 15.469 -9.227 1 90 322 TYR B O 1
ATOM 5591 N N . PHE B 1 323 ? 11.703 14 -10.07 1 94.88 323 PHE B N 1
ATOM 5592 C CA . PHE B 1 323 ? 12.703 12.938 -10.008 1 94.88 323 PHE B CA 1
ATOM 5593 C C . PHE B 1 323 ? 13.539 12.898 -11.281 1 94.88 323 PHE B C 1
ATOM 5595 O O . PHE B 1 323 ? 13 12.984 -12.383 1 94.88 323 PHE B O 1
ATOM 5602 N N . LYS B 1 324 ? 14.844 12.797 -11.117 1 96.88 324 LYS B N 1
ATOM 5603 C CA . LYS B 1 324 ? 15.781 12.773 -12.234 1 96.88 324 LYS B CA 1
ATOM 5604 C C . LYS B 1 324 ? 15.438 11.672 -13.227 1 96.88 324 LYS B C 1
ATOM 5606 O O . LYS B 1 324 ? 15.469 11.883 -14.438 1 96.88 324 LYS B O 1
ATOM 5611 N N . ALA B 1 325 ? 15.109 10.508 -12.758 1 97.62 325 ALA B N 1
ATOM 5612 C CA . ALA B 1 325 ? 14.773 9.383 -13.633 1 97.62 325 ALA B CA 1
ATOM 5613 C C . ALA B 1 325 ? 13.609 9.727 -14.555 1 97.62 325 ALA B C 1
ATOM 5615 O O . ALA B 1 325 ? 13.609 9.352 -15.727 1 97.62 325 ALA B O 1
ATOM 5616 N N . PHE B 1 326 ? 12.625 10.398 -14 1 96.69 326 PHE B N 1
ATOM 5617 C CA . PHE B 1 326 ? 11.492 10.852 -14.805 1 96.69 326 PHE B CA 1
ATOM 5618 C C . PHE B 1 326 ? 11.945 11.859 -15.852 1 96.69 326 PHE B C 1
ATOM 5620 O O . PHE B 1 326 ? 11.602 11.734 -17.031 1 96.69 326 PHE B O 1
ATOM 5627 N N . GLN B 1 327 ? 12.75 12.789 -15.438 1 96.25 327 GLN B N 1
ATOM 5628 C CA . GLN B 1 327 ? 13.211 13.859 -16.312 1 96.25 327 GLN B CA 1
ATOM 5629 C C . GLN B 1 327 ? 14.047 13.305 -17.469 1 96.25 327 GLN B C 1
ATOM 5631 O O . GLN B 1 327 ? 13.992 13.812 -18.578 1 96.25 327 GLN B O 1
ATOM 5636 N N . GLU B 1 328 ? 14.766 12.289 -17.203 1 97.12 328 GLU B N 1
ATOM 5637 C CA . GLU B 1 328 ? 15.648 11.703 -18.203 1 97.12 328 GLU B CA 1
ATOM 5638 C C . GLU B 1 328 ? 14.953 10.578 -18.969 1 97.12 328 GLU B C 1
ATOM 5640 O O . GLU B 1 328 ? 15.562 9.945 -19.828 1 97.12 328 GLU B O 1
ATOM 5645 N N . GLY B 1 329 ? 13.789 10.328 -18.625 1 96.38 329 GLY B N 1
ATOM 5646 C CA . GLY B 1 329 ? 13 9.336 -19.328 1 96.38 329 GLY B CA 1
ATOM 5647 C C . GLY B 1 329 ? 13.445 7.91 -19.062 1 96.38 329 GLY B C 1
ATOM 5648 O O . GLY B 1 329 ? 13.289 7.035 -19.922 1 96.38 329 GLY B O 1
ATOM 5649 N N . LYS B 1 330 ? 14.055 7.68 -17.984 1 97.56 330 LYS B N 1
ATOM 5650 C CA . LYS B 1 330 ? 14.508 6.34 -17.609 1 97.56 330 LYS B CA 1
ATOM 5651 C C . LYS B 1 330 ? 13.547 5.691 -16.609 1 97.56 330 LYS B C 1
ATOM 5653 O O . LYS B 1 330 ? 13.961 5.277 -15.531 1 97.56 330 LYS B O 1
ATOM 5658 N N . VAL B 1 331 ? 12.289 5.605 -17.062 1 97.62 331 VAL B N 1
ATOM 5659 C CA . VAL B 1 331 ? 11.195 5.035 -16.281 1 97.62 331 VAL B CA 1
ATOM 5660 C C . VAL B 1 331 ? 10.664 3.785 -16.984 1 97.62 331 VAL B C 1
ATOM 5662 O O . VAL B 1 331 ? 10.359 3.816 -18.188 1 97.62 331 VAL B O 1
ATOM 5665 N N . TYR B 1 332 ? 10.555 2.711 -16.219 1 96.81 332 TYR B N 1
ATOM 5666 C CA . TYR B 1 332 ? 10.18 1.427 -16.797 1 96.81 332 TYR B CA 1
ATOM 5667 C C . TYR B 1 332 ? 8.961 0.845 -16.078 1 96.81 332 TYR B C 1
ATOM 5669 O O . TYR B 1 332 ? 8.82 1.002 -14.859 1 96.81 332 TYR B O 1
ATOM 5677 N N . THR B 1 333 ? 8.094 0.231 -16.844 1 93.19 333 THR B N 1
ATOM 5678 C CA . THR B 1 333 ? 6.949 -0.498 -16.312 1 93.19 333 THR B CA 1
ATOM 5679 C C . THR B 1 333 ? 7.008 -1.969 -16.719 1 93.19 333 THR B C 1
ATOM 5681 O O . THR B 1 333 ? 7.781 -2.344 -17.609 1 93.19 333 THR B O 1
ATOM 5684 N N . TYR B 1 334 ? 6.227 -2.795 -16.078 1 92.81 334 TYR B N 1
ATOM 5685 C CA . TYR B 1 334 ? 6.242 -4.242 -16.266 1 92.81 334 TYR B CA 1
ATOM 5686 C C . TYR B 1 334 ? 5.125 -4.68 -17.203 1 92.81 334 TYR B C 1
ATOM 5688 O O . TYR B 1 334 ? 4.727 -5.848 -17.203 1 92.81 334 TYR B O 1
ATOM 5696 N N . THR B 1 335 ? 4.605 -3.832 -18.031 1 89.62 335 THR B N 1
ATOM 5697 C CA . THR B 1 335 ? 3.354 -4.09 -18.734 1 89.62 335 THR B CA 1
ATOM 5698 C C . THR B 1 335 ? 3.615 -4.441 -20.203 1 89.62 335 THR B C 1
ATOM 5700 O O . THR B 1 335 ? 2.711 -4.363 -21.031 1 89.62 335 THR B O 1
ATOM 5703 N N . LEU B 1 336 ? 4.828 -4.82 -20.562 1 91.94 336 LEU B N 1
ATOM 5704 C CA . LEU B 1 336 ? 5.152 -5.09 -21.953 1 91.94 336 LEU B CA 1
ATOM 5705 C C . LEU B 1 336 ? 4.289 -6.219 -22.5 1 91.94 336 LEU B C 1
ATOM 5707 O O . LEU B 1 336 ? 3.818 -6.148 -23.641 1 91.94 336 LEU B O 1
ATOM 5711 N N . LYS B 1 337 ? 4.109 -7.266 -21.719 1 93.69 337 LYS B N 1
ATOM 5712 C CA . LYS B 1 337 ? 3.346 -8.43 -22.156 1 93.69 337 LYS B CA 1
ATOM 5713 C C . LYS B 1 337 ? 1.938 -8.422 -21.562 1 93.69 337 LYS B C 1
ATOM 5715 O O . LYS B 1 337 ? 1.719 -8.922 -20.469 1 93.69 337 LYS B O 1
ATOM 5720 N N . LYS B 1 338 ? 1.013 -7.973 -22.391 1 89.12 338 LYS B N 1
ATOM 5721 C CA . LYS B 1 338 ? -0.398 -7.949 -22 1 89.12 338 LYS B CA 1
ATOM 5722 C C . LYS B 1 338 ? -1.18 -9.047 -22.734 1 89.12 338 LYS B C 1
ATOM 5724 O O . LYS B 1 338 ? -0.954 -9.297 -23.906 1 89.12 338 LYS B O 1
ATOM 5729 N N . GLY B 1 339 ? -2.01 -9.695 -21.953 1 89.25 339 GLY B N 1
ATOM 5730 C CA . GLY B 1 339 ? -2.875 -10.703 -22.547 1 89.25 339 GLY B CA 1
ATOM 5731 C C . GLY B 1 339 ? -3.982 -10.109 -23.391 1 89.25 339 GLY B C 1
ATOM 5732 O O . GLY B 1 339 ? -4.199 -8.898 -23.375 1 89.25 339 GLY B O 1
ATOM 5733 N N . ALA B 1 340 ? -4.707 -10.992 -24.047 1 89 340 ALA B N 1
ATOM 5734 C CA . ALA B 1 340 ? -5.73 -10.594 -25 1 89 340 ALA B CA 1
ATOM 5735 C C . ALA B 1 340 ? -6.898 -9.898 -24.312 1 89 340 ALA B C 1
ATOM 5737 O O . ALA B 1 340 ? -7.562 -9.047 -24.906 1 89 340 ALA B O 1
ATOM 5738 N N . THR B 1 341 ? -7.062 -10.211 -23.016 1 87.38 341 THR B N 1
ATOM 5739 C CA . THR B 1 341 ? -8.227 -9.664 -22.328 1 87.38 341 THR B CA 1
ATOM 5740 C C . THR B 1 341 ? -7.789 -8.75 -21.188 1 87.38 341 THR B C 1
ATOM 5742 O O . THR B 1 341 ? -8.57 -8.477 -20.266 1 87.38 341 THR B O 1
ATOM 5745 N N . GLY B 1 342 ? -6.488 -8.383 -21.219 1 82.19 342 GLY B N 1
ATOM 5746 C CA . GLY B 1 342 ? -6.062 -7.328 -20.312 1 82.19 342 GLY B CA 1
ATOM 5747 C C . GLY B 1 342 ? -5.164 -7.832 -19.188 1 82.19 342 GLY B C 1
ATOM 5748 O O . GLY B 1 342 ? -4.586 -7.035 -18.453 1 82.19 342 GLY B O 1
ATOM 5749 N N . GLY B 1 343 ? -5.039 -9.086 -19.062 1 86.75 343 GLY B N 1
ATOM 5750 C CA . GLY B 1 343 ? -4.105 -9.617 -18.078 1 86.75 343 GLY B CA 1
ATOM 5751 C C . GLY B 1 343 ? -2.668 -9.227 -18.359 1 86.75 343 GLY B C 1
ATOM 5752 O O . GLY B 1 343 ? -2.277 -9.031 -19.516 1 86.75 343 GLY B O 1
ATOM 5753 N N . ILE B 1 344 ? -1.872 -9.039 -17.266 1 89.19 344 ILE B N 1
ATOM 5754 C CA . ILE B 1 344 ? -0.455 -8.719 -17.375 1 89.19 344 ILE B CA 1
ATOM 5755 C C . ILE B 1 344 ? 0.387 -9.945 -17.047 1 89.19 344 ILE B C 1
ATOM 5757 O O . ILE B 1 344 ? 0.354 -10.445 -15.922 1 89.19 344 ILE B O 1
ATOM 5761 N N . GLU B 1 345 ? 1.112 -10.391 -17.984 1 94.62 345 GLU B N 1
ATOM 5762 C CA . GLU B 1 345 ? 1.818 -11.664 -17.875 1 94.62 345 GLU B CA 1
ATOM 5763 C C . GLU B 1 345 ? 2.855 -11.617 -16.75 1 94.62 345 GLU B C 1
ATOM 5765 O O . GLU B 1 345 ? 3.146 -12.641 -16.125 1 94.62 345 GLU B O 1
ATOM 5770 N N . TYR B 1 346 ? 3.443 -10.43 -16.484 1 94.94 346 TYR B N 1
ATOM 5771 C CA . TYR B 1 346 ? 4.375 -10.273 -15.367 1 94.94 346 TYR B CA 1
ATOM 5772 C C . TYR B 1 346 ? 3.801 -10.852 -14.086 1 94.94 346 TYR B C 1
ATOM 5774 O O . TYR B 1 346 ? 4.5 -11.547 -13.336 1 94.94 346 TYR B O 1
ATOM 5782 N N . PHE B 1 347 ? 2.549 -10.656 -13.852 1 92.12 347 PHE B N 1
ATOM 5783 C CA . PHE B 1 347 ? 1.916 -11.055 -12.602 1 92.12 347 PHE B CA 1
ATOM 5784 C C . PHE B 1 347 ? 1.442 -12.5 -12.672 1 92.12 347 PHE B C 1
ATOM 5786 O O . PHE B 1 347 ? 1.027 -13.07 -11.664 1 92.12 347 PHE B O 1
ATOM 5793 N N . GLU B 1 348 ? 1.48 -13.078 -13.773 1 95.69 348 GLU B N 1
ATOM 5794 C CA . GLU B 1 348 ? 1.091 -14.477 -13.977 1 95.69 348 GLU B CA 1
ATOM 5795 C C . GLU B 1 348 ? 2.312 -15.391 -14.008 1 95.69 348 GLU B C 1
ATOM 5797 O O . GLU B 1 348 ? 2.424 -16.312 -13.203 1 95.69 348 GLU B O 1
ATOM 5802 N N . LEU B 1 349 ? 3.23 -15.016 -14.789 1 98 349 LEU B N 1
ATOM 5803 C CA . LEU B 1 349 ? 4.391 -15.852 -15.07 1 98 349 LEU B CA 1
ATOM 5804 C C . LEU B 1 349 ? 5.574 -15.445 -14.195 1 98 349 LEU B C 1
ATOM 5806 O O . LEU B 1 349 ? 6.48 -16.25 -13.961 1 98 349 LEU B O 1
ATOM 5810 N N . GLY B 1 350 ? 5.594 -14.297 -13.672 1 97.38 350 GLY B N 1
ATOM 5811 C CA . GLY B 1 350 ? 6.75 -13.734 -12.992 1 97.38 350 GLY B CA 1
ATOM 5812 C C . GLY B 1 350 ? 7.172 -14.539 -11.773 1 97.38 350 GLY B C 1
ATOM 5813 O O . GLY B 1 350 ? 8.367 -14.719 -11.531 1 97.38 350 GLY B O 1
ATOM 5814 N N . TYR B 1 351 ? 6.23 -15.031 -11 1 96.75 351 TYR B N 1
ATOM 5815 C CA . TYR B 1 351 ? 6.543 -15.812 -9.812 1 96.75 351 TYR B CA 1
ATOM 5816 C C . TYR B 1 351 ? 7.324 -17.078 -10.18 1 96.75 351 TYR B C 1
ATOM 5818 O O . TYR B 1 351 ? 8.219 -17.484 -9.445 1 96.75 351 TYR B O 1
ATOM 5826 N N . LEU B 1 352 ? 7.016 -17.672 -11.32 1 98.69 352 LEU B N 1
ATOM 5827 C CA . LEU B 1 352 ? 7.68 -18.906 -11.734 1 98.69 352 LEU B CA 1
ATOM 5828 C C . LEU B 1 352 ? 9 -18.594 -12.438 1 98.69 352 LEU B C 1
ATOM 5830 O O . LEU B 1 352 ? 9.945 -19.375 -12.352 1 98.69 352 LEU B O 1
ATOM 5834 N N . ARG B 1 353 ? 9.047 -17.484 -13.164 1 98.75 353 ARG B N 1
ATOM 5835 C CA . ARG B 1 353 ? 10.211 -17.219 -14 1 98.75 353 ARG B CA 1
ATOM 5836 C C . ARG B 1 353 ? 10.922 -15.945 -13.547 1 98.75 353 ARG B C 1
ATOM 5838 O O . ARG B 1 353 ? 11.039 -14.984 -14.32 1 98.75 353 ARG B O 1
ATOM 5845 N N . PRO B 1 354 ? 11.43 -15.992 -12.328 1 98.69 354 PRO B N 1
ATOM 5846 C CA . PRO B 1 354 ? 12.188 -14.82 -11.867 1 98.69 354 PRO B CA 1
ATOM 5847 C C . PRO B 1 354 ? 13.461 -14.578 -12.68 1 98.69 354 PRO B C 1
ATOM 5849 O O . PRO B 1 354 ? 14.008 -13.477 -12.656 1 98.69 354 PRO B O 1
ATOM 5852 N N . ASP B 1 355 ? 13.961 -15.602 -13.359 1 98.69 355 ASP B N 1
ATOM 5853 C CA . ASP B 1 355 ? 15.133 -15.461 -14.227 1 98.69 355 ASP B CA 1
ATOM 5854 C C . ASP B 1 355 ? 14.867 -14.461 -15.344 1 98.69 355 ASP B C 1
ATOM 5856 O O . ASP B 1 355 ? 15.742 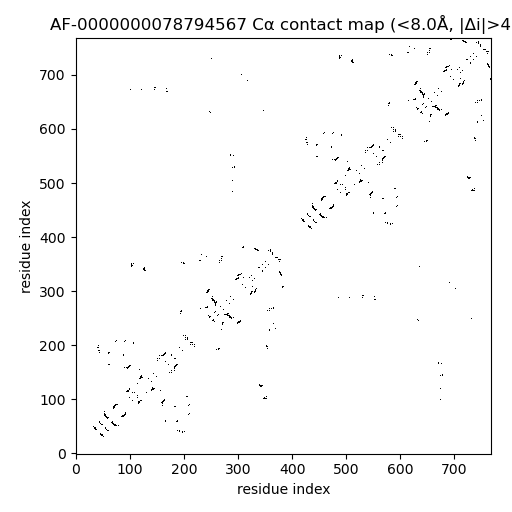-13.656 -15.68 1 98.69 355 ASP B O 1
ATOM 5860 N N . LEU B 1 356 ? 13.672 -14.5 -15.922 1 98.62 356 LEU B N 1
ATOM 5861 C CA . LEU B 1 356 ? 13.305 -13.547 -16.969 1 98.62 356 LEU B CA 1
ATOM 5862 C C . LEU B 1 356 ? 13.242 -12.133 -16.406 1 98.62 356 LEU B C 1
ATOM 5864 O O . LEU B 1 356 ? 13.68 -11.18 -17.062 1 98.62 356 LEU B O 1
ATOM 5868 N N . ILE B 1 357 ? 12.727 -11.969 -15.219 1 98.38 357 ILE B N 1
ATOM 5869 C CA . ILE B 1 357 ? 12.664 -10.656 -14.578 1 98.38 357 ILE B CA 1
ATOM 5870 C C . ILE B 1 357 ? 14.078 -10.148 -14.305 1 98.38 357 ILE B C 1
ATOM 5872 O O . ILE B 1 357 ? 14.391 -8.992 -14.578 1 98.38 357 ILE B O 1
ATOM 5876 N N . LEU B 1 358 ? 14.898 -11.047 -13.805 1 98.38 358 LEU B N 1
ATOM 5877 C CA . LEU B 1 358 ? 16.281 -10.672 -13.5 1 98.38 358 LEU B CA 1
ATOM 5878 C C . LEU B 1 358 ? 17.016 -10.242 -14.758 1 98.38 358 LEU B C 1
ATOM 5880 O O . LEU B 1 358 ? 17.734 -9.234 -14.75 1 98.38 358 LEU B O 1
ATOM 5884 N N . GLN B 1 359 ? 16.859 -10.969 -15.781 1 98.31 359 GLN B N 1
ATOM 5885 C CA . GLN B 1 359 ? 17.516 -10.625 -17.047 1 98.31 359 GLN B CA 1
ATOM 5886 C C . GLN B 1 359 ? 17.031 -9.273 -17.562 1 98.31 359 GLN B C 1
ATOM 5888 O O . GLN B 1 359 ? 17.828 -8.469 -18.047 1 98.31 359 GLN B O 1
ATOM 5893 N N . ASP B 1 360 ? 15.727 -9 -17.484 1 98.56 360 ASP B N 1
ATOM 5894 C CA . ASP B 1 360 ? 15.203 -7.691 -17.844 1 98.56 360 ASP B CA 1
ATOM 5895 C C . ASP B 1 360 ? 15.883 -6.586 -17.047 1 98.56 360 ASP B C 1
ATOM 5897 O O . ASP B 1 360 ? 16.344 -5.59 -17.625 1 98.56 360 ASP B O 1
ATOM 5901 N N . LEU B 1 361 ? 15.945 -6.789 -15.766 1 98.12 361 LEU B N 1
ATOM 5902 C CA . LEU B 1 361 ? 16.484 -5.766 -14.875 1 98.12 361 LEU B CA 1
ATOM 5903 C C . LEU B 1 361 ? 17.969 -5.547 -15.156 1 98.12 361 LEU B C 1
ATOM 5905 O O . LEU B 1 361 ? 18.453 -4.41 -15.156 1 98.12 361 LEU B O 1
ATOM 5909 N N . ILE B 1 362 ? 18.703 -6.605 -15.398 1 97.12 362 ILE B N 1
ATOM 5910 C CA . ILE B 1 362 ? 20.125 -6.484 -15.727 1 97.12 362 ILE B CA 1
ATOM 5911 C C . ILE B 1 362 ? 20.281 -5.734 -17.047 1 97.12 362 ILE B C 1
ATOM 5913 O O . ILE B 1 362 ? 21.141 -4.859 -17.172 1 97.12 362 ILE B O 1
ATOM 5917 N N . LYS B 1 363 ? 19.453 -6.039 -18 1 97.31 363 LYS B N 1
ATOM 5918 C CA . LYS B 1 363 ? 19.484 -5.332 -19.266 1 97.31 363 LYS B CA 1
ATOM 5919 C C . LYS B 1 363 ? 19.234 -3.84 -19.078 1 97.31 363 LYS B C 1
ATOM 5921 O O . LYS B 1 363 ? 19.875 -3.012 -19.75 1 97.31 363 LYS B O 1
ATOM 5926 N N . ILE B 1 364 ? 18.359 -3.5 -18.234 1 97.25 364 ILE B N 1
ATOM 5927 C CA . ILE B 1 364 ? 17.984 -2.109 -17.984 1 97.25 364 ILE B CA 1
ATOM 5928 C C . ILE B 1 364 ? 19.141 -1.404 -17.25 1 97.25 364 ILE B C 1
ATOM 5930 O O . ILE B 1 364 ? 19.516 -0.291 -17.625 1 97.25 364 ILE B O 1
ATOM 5934 N N . LEU B 1 365 ? 19.688 -2.047 -16.281 1 96.44 365 LEU B N 1
ATOM 5935 C CA . LEU B 1 365 ? 20.688 -1.428 -15.414 1 96.44 365 LEU B CA 1
ATOM 5936 C C . LEU B 1 365 ? 22.062 -1.463 -16.047 1 96.44 365 LEU B C 1
ATOM 5938 O O . LEU B 1 365 ? 22.875 -0.542 -15.859 1 96.44 365 LEU B O 1
ATOM 5942 N N . TYR B 1 366 ? 22.312 -2.535 -16.766 1 94.69 366 TYR B N 1
ATOM 5943 C CA . TYR B 1 366 ? 23.594 -2.77 -17.422 1 94.69 366 TYR B CA 1
ATOM 5944 C C . TYR B 1 366 ? 23.406 -3.248 -18.844 1 94.69 366 TYR B C 1
ATOM 5946 O O . TYR B 1 366 ? 23.75 -4.387 -19.172 1 94.69 366 TYR B O 1
ATOM 5954 N N . PRO B 1 367 ? 23.094 -2.371 -19.688 1 94.44 367 PRO B N 1
ATOM 5955 C CA . PRO B 1 367 ? 22.766 -2.797 -21.047 1 94.44 367 PRO B CA 1
ATOM 5956 C C . PRO B 1 367 ? 23.938 -3.486 -21.75 1 94.44 367 PRO B C 1
ATOM 5958 O O . PRO B 1 367 ? 23.734 -4.352 -22.594 1 94.44 367 PRO B O 1
ATOM 5961 N N . GLU B 1 368 ? 25.078 -3.242 -21.344 1 93 368 GLU B N 1
ATOM 5962 C CA . GLU B 1 368 ? 26.266 -3.797 -22 1 93 368 GLU B CA 1
ATOM 5963 C C . GLU B 1 368 ? 26.469 -5.262 -21.625 1 93 368 GLU B C 1
ATOM 5965 O O . GLU B 1 368 ? 27.156 -6 -22.328 1 93 368 GLU B O 1
ATOM 5970 N N . GLN B 1 369 ? 25.875 -5.707 -20.547 1 93 369 GLN B N 1
ATOM 5971 C CA . GLN B 1 369 ? 26.031 -7.078 -20.078 1 93 369 GLN B CA 1
ATOM 5972 C C . GLN B 1 369 ? 25.156 -8.039 -20.875 1 93 369 GLN B C 1
ATOM 5974 O O . GLN B 1 369 ? 25.406 -9.242 -20.922 1 93 369 GLN B O 1
ATOM 5979 N N . LEU B 1 370 ? 24.078 -7.523 -21.422 1 94.62 370 LEU B N 1
ATOM 5980 C CA . LEU B 1 370 ? 23.172 -8.32 -22.25 1 94.62 370 LEU B CA 1
ATOM 5981 C C . LEU B 1 370 ? 22.828 -7.578 -23.547 1 94.62 370 LEU B C 1
ATOM 5983 O O . LEU B 1 370 ? 21.672 -7.254 -23.781 1 94.62 370 LEU B O 1
ATOM 5987 N N . PRO B 1 371 ? 23.781 -7.41 -24.359 1 93.56 371 PRO B N 1
ATOM 5988 C CA . PRO B 1 371 ? 23.609 -6.527 -25.516 1 93.56 371 PRO B CA 1
ATOM 5989 C C . PRO B 1 371 ? 22.562 -7.055 -26.5 1 93.56 371 PRO B C 1
ATOM 5991 O O . PRO B 1 371 ? 21.844 -6.273 -27.125 1 93.56 371 PRO B O 1
ATOM 5994 N N . ASN B 1 372 ? 22.375 -8.367 -26.625 1 95.44 372 ASN B N 1
ATOM 5995 C CA . ASN B 1 372 ? 21.469 -8.93 -27.625 1 95.44 372 ASN B CA 1
ATOM 5996 C C . ASN B 1 372 ? 20.156 -9.375 -27 1 95.44 372 ASN B C 1
ATOM 5998 O O . ASN B 1 372 ? 19.297 -9.93 -27.672 1 95.44 372 ASN B O 1
ATOM 6002 N N . TYR B 1 373 ? 20.062 -9.172 -25.766 1 96.19 373 TYR B N 1
ATOM 6003 C CA . TYR B 1 373 ? 18.844 -9.539 -25.062 1 96.19 373 TYR B CA 1
ATOM 6004 C C . TYR B 1 373 ? 17.766 -8.492 -25.25 1 96.19 373 TYR B C 1
ATOM 6006 O O . TYR B 1 373 ? 18.031 -7.289 -25.219 1 96.19 373 TYR B O 1
ATOM 6014 N N . SER B 1 374 ? 16.547 -8.969 -25.609 1 97.31 374 SER B N 1
ATOM 6015 C CA . SER B 1 374 ? 15.383 -8.094 -25.641 1 97.31 374 SER B CA 1
ATOM 6016 C C . SER B 1 374 ? 14.539 -8.25 -24.375 1 97.31 374 SER B C 1
ATOM 6018 O O . SER B 1 374 ? 14.297 -9.367 -23.922 1 97.31 374 SER B O 1
ATOM 6020 N N . LEU B 1 375 ? 14.086 -7.109 -23.906 1 97.69 375 LEU B N 1
ATOM 6021 C CA . LEU B 1 375 ? 13.273 -7.121 -22.703 1 97.69 375 LEU B CA 1
ATOM 6022 C C . LEU B 1 375 ? 12.047 -8.008 -22.875 1 97.69 375 LEU B C 1
ATOM 6024 O O . LEU B 1 375 ? 11.438 -8.031 -23.953 1 97.69 375 LEU B O 1
ATOM 6028 N N . TYR B 1 376 ? 11.727 -8.703 -21.828 1 97.75 376 TYR B N 1
ATOM 6029 C CA . TYR B 1 376 ? 10.602 -9.625 -21.891 1 97.75 376 TYR B CA 1
ATOM 6030 C C . TYR B 1 376 ? 9.367 -9.031 -21.219 1 97.75 376 TYR B C 1
ATOM 6032 O O . TYR B 1 376 ? 8.289 -8.977 -21.812 1 97.75 376 TYR B O 1
ATOM 6040 N N . PHE B 1 377 ? 9.469 -8.586 -19.953 1 96.75 377 PHE B N 1
ATOM 6041 C CA . PHE B 1 377 ? 8.336 -8.086 -19.172 1 96.75 377 PHE B CA 1
ATOM 6042 C C . PHE B 1 377 ? 8.305 -6.562 -19.172 1 96.75 377 PHE B C 1
ATOM 6044 O O . PHE B 1 377 ? 7.23 -5.961 -19.25 1 96.75 377 PHE B O 1
ATOM 6051 N N . TYR B 1 378 ? 9.461 -5.949 -19.078 1 96.44 378 TYR B N 1
ATOM 6052 C CA . TYR B 1 378 ? 9.547 -4.516 -18.844 1 96.44 378 TYR B CA 1
ATOM 6053 C C . TYR B 1 378 ? 9.617 -3.748 -20.156 1 96.44 378 TYR B C 1
ATOM 6055 O O . TYR B 1 378 ? 10.062 -4.285 -21.172 1 96.44 378 TYR B O 1
ATOM 6063 N N . THR B 1 379 ? 9.172 -2.506 -20.078 1 95.5 379 THR B N 1
ATOM 6064 C CA . THR B 1 379 ? 9.328 -1.57 -21.188 1 95.5 379 THR B CA 1
ATOM 6065 C C . THR B 1 379 ? 9.547 -0.152 -20.672 1 95.5 379 THR B C 1
ATOM 6067 O O . THR B 1 379 ? 9.047 0.21 -19.594 1 95.5 379 THR B O 1
ATOM 6070 N N . ARG B 1 380 ? 10.336 0.542 -21.375 1 95.69 380 ARG B N 1
ATOM 6071 C CA . ARG B 1 380 ? 10.547 1.95 -21.062 1 95.69 380 ARG B CA 1
ATOM 6072 C C . ARG B 1 380 ? 9.336 2.791 -21.453 1 95.69 380 ARG B C 1
ATOM 6074 O O . ARG B 1 380 ? 8.75 2.58 -22.516 1 95.69 380 ARG B O 1
ATOM 6081 N N . LEU B 1 381 ? 8.969 3.719 -20.547 1 94.19 381 LEU B N 1
ATOM 6082 C CA . LEU B 1 381 ? 7.867 4.613 -20.891 1 94.19 381 LEU B CA 1
ATOM 6083 C C . LEU B 1 381 ? 8.305 5.633 -21.938 1 94.19 381 LEU B C 1
ATOM 6085 O O . LEU B 1 381 ? 9.359 6.254 -21.812 1 94.19 381 LEU B O 1
ATOM 6089 N N . ASP B 1 382 ? 7.48 5.699 -22.906 1 86.62 382 ASP B N 1
ATOM 6090 C CA . ASP B 1 382 ? 7.719 6.734 -23.906 1 86.62 382 ASP B CA 1
ATOM 6091 C C . ASP B 1 382 ? 7.285 8.102 -23.391 1 86.62 382 ASP B C 1
ATOM 6093 O O . ASP B 1 382 ? 6.512 8.203 -22.438 1 86.62 382 ASP B O 1
ATOM 6097 N N . GLU B 1 383 ? 7.852 9.164 -23.906 1 79.81 383 GLU B N 1
ATOM 6098 C CA . GLU B 1 383 ? 7.5 10.516 -23.5 1 79.81 383 GLU B CA 1
ATOM 6099 C C . GLU B 1 383 ? 6.023 10.805 -23.75 1 79.81 383 GLU B C 1
ATOM 6101 O O . GLU B 1 383 ? 5.336 11.359 -22.891 1 79.81 383 GLU B O 1
ATOM 6106 N N . LYS B 1 384 ? 5.723 10.508 -25.094 1 72.19 384 LYS B N 1
ATOM 6107 C CA . LYS B 1 384 ? 4.34 10.75 -25.5 1 72.19 384 LYS B CA 1
ATOM 6108 C C . LYS B 1 384 ? 3.736 9.508 -26.156 1 72.19 384 LYS B C 1
ATOM 6110 O O . LYS B 1 384 ? 4.445 8.734 -26.797 1 72.19 384 LYS B O 1
#